Protein AF-A0AA35KXU9-F1 (afdb_monomer_lite)

InterPro domains:
  IPR029515 Liprin [PTHR12587] (57-383)
  IPR057892 Liprin-alpha, CC2 domain [PF25526] (224-384)

Foldseek 3Di:
DDPVVVVVPPPDDDDDDDPDPDDDDDDPDDDPPPPPPDDDDDPDPPPCPPDPVNVVVVVVVVVVVVVVVVVVVVVVVVVVVVVVVVVVVVVVVVVVVVVVVCVVCVVVVVVVVVPPDDDDDPPPPVVVVVVVVVVVVVVVVVVVVVVVVVVVVVVVVVVVVVVVVVVVVVVVVVVVVVVVVVVVVVVVVPDDDDDDDDDDDDDDDDDDDDDDDDDDDPDVVVVVVVVVVVVVVVVVVVVVVVVVVVVVVVVVVVVVVVVVVVVVVVVVVVVVVVVVVVVVVVVVVVVVVVVVVVVVVVVVVVVVVVVVVVVVVVVVVVVVVVVVVVVVVVVVVVVVVVVVVVVVVVVVVVVVVVVVVVCVVCVVVVVVVVVVVVVVVVVVVVVD

Organism: NCBI:txid74358

Structure (mmCIF, N/CA/C/O backbone):
data_AF-A0AA35KXU9-F1
#
_entry.id   AF-A0AA35KXU9-F1
#
loop_
_atom_site.group_PDB
_atom_site.id
_atom_site.type_symbol
_atom_site.label_atom_id
_atom_site.label_alt_id
_atom_site.label_comp_id
_atom_site.label_asym_id
_atom_site.label_entity_id
_atom_site.label_seq_id
_atom_site.pdbx_PDB_ins_code
_atom_site.Cartn_x
_atom_site.Cartn_y
_atom_site.Cartn_z
_atom_site.occupancy
_atom_site.B_iso_or_equiv
_atom_site.auth_seq_id
_atom_site.auth_comp_id
_atom_site.auth_asym_id
_atom_site.auth_atom_id
_atom_site.pdbx_PDB_model_num
ATOM 1 N N . MET A 1 1 ? -50.920 -2.550 -3.593 1.00 40.84 1 MET A N 1
ATOM 2 C CA . MET A 1 1 ? -50.772 -3.220 -2.284 1.00 40.84 1 MET A CA 1
ATOM 3 C C . MET A 1 1 ? -50.637 -2.129 -1.247 1.00 40.84 1 MET A C 1
ATOM 5 O O . MET A 1 1 ? -49.859 -1.208 -1.441 1.00 40.84 1 MET A O 1
ATOM 9 N N . ASP A 1 2 ? -51.544 -2.153 -0.287 1.00 36.78 2 ASP A N 1
ATOM 10 C CA . ASP A 1 2 ? -52.165 -0.976 0.310 1.00 36.78 2 ASP A CA 1
ATOM 11 C C . ASP A 1 2 ? -51.407 -0.487 1.559 1.00 36.78 2 ASP A C 1
ATOM 13 O O . ASP A 1 2 ? -51.313 -1.209 2.555 1.00 36.78 2 ASP A O 1
ATOM 17 N N . LEU A 1 3 ? -50.865 0.738 1.513 1.00 34.12 3 LEU A N 1
ATOM 18 C CA . LEU A 1 3 ? -50.192 1.398 2.646 1.00 34.12 3 LEU A CA 1
ATOM 19 C C . LEU A 1 3 ? -51.158 1.688 3.812 1.00 34.12 3 LEU A C 1
ATOM 21 O O . LEU A 1 3 ? -50.711 1.890 4.942 1.00 34.12 3 LEU A O 1
ATOM 25 N N . ALA A 1 4 ? -52.474 1.636 3.574 1.00 36.25 4 ALA A N 1
ATOM 26 C CA . ALA A 1 4 ? -53.488 1.754 4.620 1.00 36.25 4 ALA A CA 1
ATOM 27 C C . ALA A 1 4 ? -53.487 0.558 5.597 1.00 36.25 4 ALA A C 1
ATOM 29 O O . ALA A 1 4 ? -53.865 0.706 6.759 1.00 36.25 4 ALA A O 1
ATOM 30 N N . GLY A 1 5 ? -52.993 -0.614 5.175 1.00 32.56 5 GLY A N 1
ATOM 31 C CA . GLY A 1 5 ? -52.972 -1.827 6.002 1.00 32.56 5 GLY A CA 1
ATOM 32 C C . GLY A 1 5 ? -51.930 -1.825 7.128 1.00 32.56 5 GLY A C 1
ATOM 33 O O . GLY A 1 5 ? -52.104 -2.528 8.123 1.00 32.56 5 GLY A O 1
ATOM 34 N N . TRP A 1 6 ? -50.866 -1.021 7.015 1.00 34.12 6 TRP A N 1
ATOM 35 C CA . TRP A 1 6 ? -49.810 -0.953 8.037 1.00 34.12 6 TRP A CA 1
ATOM 36 C C . TRP A 1 6 ? -50.145 0.000 9.192 1.00 34.12 6 TRP A C 1
ATOM 38 O O . TRP A 1 6 ? -49.760 -0.259 10.330 1.00 34.12 6 TRP A O 1
ATOM 48 N N . LEU A 1 7 ? -50.929 1.054 8.941 1.00 34.12 7 LEU A N 1
ATOM 49 C CA . LEU A 1 7 ? -51.313 2.030 9.971 1.00 34.12 7 LEU A CA 1
ATOM 50 C C . LEU A 1 7 ? -52.424 1.527 10.906 1.00 34.12 7 LEU A C 1
ATOM 52 O O . LEU A 1 7 ? -52.549 2.009 12.031 1.00 34.12 7 LEU A O 1
ATOM 56 N N . GLN A 1 8 ? -53.196 0.517 10.496 1.00 34.56 8 GLN A N 1
ATOM 57 C CA . GLN A 1 8 ? -54.276 -0.039 11.318 1.00 34.56 8 GLN A CA 1
ATOM 58 C C . GLN A 1 8 ? -53.775 -0.970 12.441 1.00 34.56 8 GLN A C 1
ATOM 60 O O . GLN A 1 8 ? -54.538 -1.313 13.343 1.00 34.56 8 GLN A O 1
ATOM 65 N N . ARG A 1 9 ? -52.503 -1.397 12.406 1.00 32.59 9 ARG A N 1
ATOM 66 C CA . ARG A 1 9 ? -51.970 -2.442 13.300 1.00 32.59 9 ARG A CA 1
ATOM 67 C C . ARG A 1 9 ? -51.347 -1.921 14.601 1.00 32.59 9 ARG A C 1
ATOM 69 O O . ARG A 1 9 ? -50.966 -2.721 15.447 1.00 32.59 9 ARG A O 1
ATOM 76 N N . ILE A 1 10 ? -51.327 -0.602 14.811 1.00 35.50 10 ILE A N 1
ATOM 77 C CA . ILE A 1 10 ? -50.904 0.041 16.069 1.00 35.50 10 ILE A CA 1
ATOM 78 C C . ILE A 1 10 ? -52.152 0.471 16.853 1.00 35.50 10 ILE A C 1
ATOM 80 O O . ILE A 1 10 ? -52.410 1.648 17.094 1.00 35.50 10 ILE A O 1
ATOM 84 N N . LYS A 1 11 ? -53.003 -0.495 17.199 1.00 36.44 11 LYS A N 1
ATOM 85 C CA . LYS A 1 11 ? -54.159 -0.268 18.080 1.00 36.44 11 LYS A CA 1
ATOM 86 C C . LYS A 1 11 ? -54.442 -1.487 18.949 1.00 36.44 11 LYS A C 1
ATOM 88 O O . LYS A 1 11 ? -55.568 -1.950 19.050 1.00 36.44 11 LYS A O 1
ATOM 93 N N . ILE A 1 12 ? -53.401 -2.014 19.584 1.00 37.16 12 ILE A N 1
ATOM 94 C CA . ILE A 1 12 ? -53.558 -2.924 20.718 1.00 37.16 12 ILE A CA 1
ATOM 95 C C . ILE A 1 12 ? -52.552 -2.488 21.779 1.00 37.16 12 ILE A C 1
ATOM 97 O O . ILE A 1 12 ? -51.419 -2.954 21.806 1.00 37.16 12 ILE A O 1
ATOM 101 N N . TRP A 1 13 ? -52.964 -1.558 22.639 1.00 32.97 13 TRP A N 1
ATOM 102 C CA . TRP A 1 13 ? -52.345 -1.428 23.951 1.00 32.97 13 TRP A CA 1
ATOM 103 C C . TRP A 1 13 ? -53.414 -1.131 25.000 1.00 32.97 13 TRP A C 1
ATOM 105 O O . TRP A 1 13 ? -54.254 -0.247 24.839 1.00 32.97 13 TRP A O 1
ATOM 115 N N . ASN A 1 14 ? -53.404 -1.987 26.015 1.00 32.25 14 ASN A N 1
ATOM 116 C CA . ASN A 1 14 ? -54.312 -2.072 27.148 1.00 32.25 14 ASN A CA 1
ATOM 117 C C . ASN A 1 14 ? -54.160 -0.809 28.029 1.00 32.25 14 ASN A C 1
ATOM 119 O O . ASN A 1 14 ? -53.023 -0.387 28.251 1.00 32.25 14 ASN A O 1
ATOM 123 N N . PRO A 1 15 ? -55.236 -0.174 28.536 1.00 43.38 15 PRO A N 1
ATOM 124 C CA . PRO A 1 15 ? -55.123 1.066 29.289 1.00 43.38 15 PRO A CA 1
ATOM 125 C C . PRO A 1 15 ? -54.759 0.758 30.746 1.00 43.38 15 PRO A C 1
ATOM 127 O O . PRO A 1 15 ? -55.623 0.606 31.603 1.00 43.38 15 PRO A O 1
ATOM 130 N N . GLY A 1 16 ? -53.461 0.680 31.023 1.00 40.00 16 GLY A N 1
ATOM 131 C CA . GLY A 1 16 ? -52.906 0.693 32.372 1.00 40.00 16 GLY A CA 1
ATOM 132 C C . GLY A 1 16 ? -51.776 1.716 32.449 1.00 40.00 16 GLY A C 1
ATOM 133 O O . GLY A 1 16 ? -50.741 1.532 31.825 1.00 40.00 16 GLY A O 1
ATOM 134 N N . CYS A 1 17 ? -51.992 2.789 33.211 1.00 41.19 17 CYS A N 1
ATOM 135 C CA . CYS A 1 17 ? -51.012 3.780 33.693 1.00 41.19 17 CYS A CA 1
ATOM 136 C C . CYS A 1 17 ? -50.684 5.073 32.923 1.00 41.19 17 CYS A C 1
ATOM 138 O O . CYS A 1 17 ? -50.105 5.943 33.564 1.00 41.19 17 CYS A O 1
ATOM 140 N N . CYS A 1 18 ? -51.082 5.337 31.674 1.00 37.91 18 CYS A N 1
ATOM 141 C CA . CYS A 1 18 ? -50.884 6.686 31.096 1.00 37.91 18 CYS A CA 1
ATOM 142 C C . CYS A 1 18 ? -51.971 7.062 30.081 1.00 37.91 18 CYS A C 1
ATOM 144 O O . CYS A 1 18 ? -51.997 6.558 28.961 1.00 37.91 18 CYS A O 1
ATOM 146 N N . SER A 1 19 ? -52.848 8.006 30.440 1.00 40.94 19 SER A N 1
ATOM 147 C CA . SER A 1 19 ? -53.757 8.661 29.489 1.00 40.94 19 SER A CA 1
ATOM 148 C C . SER A 1 19 ? -52.971 9.641 28.605 1.00 40.94 19 SER A C 1
ATOM 150 O O . SER A 1 19 ? -52.998 10.852 28.819 1.00 40.94 19 SER A O 1
ATOM 152 N N . ALA A 1 20 ? -52.263 9.132 27.598 1.00 41.56 20 ALA A N 1
ATOM 153 C CA . ALA A 1 20 ? -51.634 9.951 26.567 1.00 41.56 20 ALA A CA 1
ATOM 154 C C . ALA A 1 20 ? -52.576 10.081 25.360 1.00 41.56 20 ALA A C 1
ATOM 156 O O . ALA A 1 20 ? -52.601 9.237 24.464 1.00 41.56 20 ALA A O 1
ATOM 157 N N . ARG A 1 21 ? -53.366 11.159 25.310 1.00 36.44 21 ARG A N 1
ATOM 158 C CA . ARG A 1 21 ? -54.135 11.517 24.109 1.00 36.44 21 ARG A CA 1
ATOM 159 C C . ARG A 1 21 ? -53.198 12.195 23.102 1.00 36.44 21 ARG A C 1
ATOM 161 O O . ARG A 1 21 ? -53.163 13.416 22.999 1.00 36.44 21 ARG A O 1
ATOM 168 N N . SER A 1 22 ? -52.415 11.412 22.364 1.00 38.50 22 SER A N 1
ATOM 169 C CA . SER A 1 22 ? -51.602 11.930 21.255 1.00 38.50 22 SER A CA 1
ATOM 170 C C . SER A 1 22 ? -52.472 12.147 20.018 1.00 38.50 22 SER A C 1
ATOM 172 O O . SER A 1 22 ? -52.750 11.215 19.269 1.00 38.50 22 SER A O 1
ATOM 174 N N . VAL A 1 23 ? -52.895 13.390 19.775 1.00 33.62 23 VAL A N 1
ATOM 175 C CA . VAL A 1 23 ? -53.399 13.796 18.454 1.00 33.62 23 VAL A CA 1
ATOM 176 C C . VAL A 1 23 ? -52.184 13.977 17.537 1.00 33.62 23 VAL A C 1
ATOM 178 O O . VAL A 1 23 ? -51.398 14.913 17.714 1.00 33.62 23 VAL A O 1
ATOM 181 N N . MET A 1 24 ? -51.974 13.043 16.608 1.00 36.22 24 MET A N 1
ATOM 182 C CA . MET A 1 24 ? -51.024 13.192 15.502 1.00 36.22 24 MET A CA 1
ATOM 183 C C . MET A 1 24 ? -51.751 13.853 14.329 1.00 36.22 24 MET A C 1
ATOM 185 O O . MET A 1 24 ? -52.597 13.225 13.698 1.00 36.22 24 MET A O 1
ATOM 189 N N . THR A 1 25 ? -51.427 15.111 14.038 1.00 31.81 25 THR A N 1
ATOM 190 C CA . THR A 1 25 ? -51.829 15.767 12.789 1.00 31.81 25 THR A CA 1
ATOM 191 C C . THR A 1 25 ? -50.609 15.765 11.878 1.00 31.81 25 THR A C 1
ATOM 193 O O . THR A 1 25 ? -49.628 16.447 12.165 1.00 31.81 25 THR A O 1
ATOM 196 N N . VAL A 1 26 ? -50.641 14.957 10.819 1.00 36.78 26 VAL A N 1
ATOM 197 C CA . VAL A 1 26 ? -49.586 14.919 9.799 1.00 36.78 26 VAL A CA 1
ATOM 198 C C . VAL A 1 26 ? -49.899 16.005 8.774 1.00 36.78 26 VAL A C 1
ATOM 200 O O . VAL A 1 26 ? -50.818 15.854 7.974 1.00 36.78 26 VAL A O 1
ATOM 203 N N . ALA A 1 27 ? -49.165 17.116 8.820 1.00 28.88 27 ALA A N 1
ATOM 204 C CA . ALA A 1 27 ? -49.138 18.080 7.725 1.00 28.88 27 ALA A CA 1
ATOM 205 C C . ALA A 1 27 ? -48.031 17.663 6.749 1.00 28.88 27 ALA A C 1
ATOM 207 O O . ALA A 1 27 ? -46.875 17.502 7.138 1.00 28.88 27 ALA A O 1
ATOM 208 N N . ALA A 1 28 ? -48.407 17.435 5.493 1.00 40.16 28 ALA A N 1
ATOM 209 C CA . ALA A 1 28 ? -47.488 17.095 4.419 1.00 40.16 28 ALA A CA 1
ATOM 210 C C . ALA A 1 28 ? -46.505 18.250 4.170 1.00 40.16 28 ALA A C 1
ATOM 212 O O . ALA A 1 28 ? -46.940 19.380 3.959 1.00 40.16 28 ALA A O 1
ATOM 213 N N . GLY A 1 29 ? -45.198 17.967 4.144 1.00 36.03 29 GLY A N 1
ATOM 214 C CA . GLY A 1 29 ? -44.261 18.829 3.417 1.00 36.03 29 GLY A CA 1
ATOM 215 C C . GLY A 1 29 ? -42.841 18.967 3.951 1.00 36.03 29 GLY A C 1
ATOM 216 O O . GLY A 1 29 ? -41.946 19.158 3.137 1.00 36.03 29 GLY A O 1
ATOM 217 N N . THR A 1 30 ? -42.569 18.854 5.251 1.00 34.22 30 THR A N 1
ATOM 218 C CA . THR A 1 30 ? -41.226 19.203 5.750 1.00 34.22 30 THR A CA 1
ATOM 219 C C . THR A 1 30 ? -40.754 18.329 6.904 1.00 34.22 30 THR A C 1
ATOM 221 O O . THR A 1 30 ? -41.374 18.266 7.958 1.00 34.22 30 THR A O 1
ATOM 224 N N . SER A 1 31 ? -39.610 17.687 6.650 1.00 37.84 31 SER A N 1
ATOM 225 C CA . SER A 1 31 ? -38.646 17.086 7.574 1.00 37.84 31 SER A CA 1
ATOM 226 C C . SER A 1 31 ? -39.206 16.270 8.744 1.00 37.84 31 SER A C 1
ATOM 228 O O . SER A 1 31 ? -39.556 16.788 9.805 1.00 37.84 31 SER A O 1
ATOM 230 N N . ILE A 1 32 ? -39.170 14.948 8.562 1.00 41.16 32 ILE A N 1
ATOM 231 C CA . ILE A 1 32 ? -39.394 13.928 9.598 1.00 41.16 32 ILE A CA 1
ATOM 232 C C . ILE A 1 32 ? -38.435 14.113 10.798 1.00 41.16 32 ILE A C 1
ATOM 234 O O . ILE A 1 32 ? -38.751 13.660 11.895 1.00 41.16 32 ILE A O 1
ATOM 238 N N . GLU A 1 33 ? -37.323 14.841 10.641 1.00 39.03 33 GLU A N 1
ATOM 239 C CA . GLU A 1 33 ? -36.341 15.072 11.710 1.00 39.03 33 GLU A CA 1
ATOM 240 C C . GLU A 1 33 ? -36.688 16.240 12.655 1.00 39.03 33 GLU A C 1
ATOM 242 O O . GLU A 1 33 ? -36.252 16.229 13.802 1.00 39.03 33 GLU A O 1
ATOM 247 N N . ASN A 1 34 ? -37.526 17.209 12.258 1.00 39.31 34 ASN A N 1
ATOM 248 C CA . ASN A 1 34 ? -37.696 18.449 13.041 1.00 39.31 34 ASN A CA 1
ATOM 249 C C . ASN A 1 34 ? -38.960 18.534 13.912 1.00 39.31 34 ASN A C 1
ATOM 251 O O . ASN A 1 34 ? -39.171 19.553 14.566 1.00 39.31 34 ASN A O 1
ATOM 255 N N . ASN A 1 35 ? -39.813 17.505 13.966 1.00 41.03 35 ASN A N 1
ATOM 256 C CA . ASN A 1 35 ? -41.124 17.618 14.630 1.00 41.03 35 ASN A CA 1
ATOM 257 C C . ASN A 1 35 ? -41.337 16.681 15.833 1.00 41.03 35 ASN A C 1
ATOM 259 O O . ASN A 1 35 ? -42.462 16.280 16.132 1.00 41.03 35 ASN A O 1
ATOM 263 N N . ILE A 1 36 ? -40.265 16.339 16.554 1.00 44.00 36 ILE A N 1
ATOM 264 C CA . ILE A 1 36 ? -40.346 15.550 17.796 1.00 44.00 36 ILE A CA 1
ATOM 265 C C . ILE A 1 36 ? -39.847 16.380 18.986 1.00 44.00 36 ILE A C 1
ATOM 267 O O . ILE A 1 36 ? -38.984 15.975 19.755 1.00 44.00 36 ILE A O 1
ATOM 271 N N . GLN A 1 37 ? -40.424 17.563 19.173 1.00 39.28 37 GLN A N 1
ATOM 272 C CA . GLN A 1 37 ? -40.350 18.289 20.443 1.00 39.28 37 GLN A CA 1
ATOM 273 C C . GLN A 1 37 ? -41.770 18.488 20.977 1.00 39.28 37 GLN A C 1
ATOM 275 O O . GLN A 1 37 ? -42.366 19.553 20.872 1.00 39.28 37 GLN A O 1
ATOM 280 N N . ARG A 1 38 ? -42.346 17.419 21.542 1.00 45.06 38 ARG A N 1
ATOM 281 C CA . ARG A 1 38 ? -43.510 17.525 22.433 1.00 45.06 38 ARG A CA 1
ATOM 282 C C . ARG A 1 38 ? -43.071 17.233 23.860 1.00 45.06 38 ARG A C 1
ATOM 284 O O . ARG A 1 38 ? -42.756 16.091 24.202 1.00 45.06 38 ARG A O 1
ATOM 291 N N . THR A 1 39 ? -43.079 18.271 24.688 1.00 41.25 39 THR A N 1
ATOM 292 C CA . THR A 1 39 ? -42.904 18.189 26.137 1.00 41.25 39 THR A CA 1
ATOM 293 C C . THR A 1 39 ? -44.123 17.476 26.723 1.00 41.25 39 THR A C 1
ATOM 295 O O . THR A 1 39 ? -45.218 18.029 26.778 1.00 41.25 39 THR A O 1
ATOM 298 N N . ILE A 1 40 ? -43.956 16.209 27.099 1.00 45.12 40 ILE A N 1
ATOM 299 C CA . ILE A 1 40 ? -44.927 15.473 27.914 1.00 45.12 40 ILE A CA 1
ATOM 300 C C . ILE A 1 40 ? -44.469 15.669 29.356 1.00 45.12 40 ILE A C 1
ATOM 302 O O . ILE A 1 40 ? -43.462 15.087 29.754 1.00 45.12 40 ILE A O 1
ATOM 306 N N . SER A 1 41 ? -45.161 16.516 30.115 1.00 43.97 41 SER A N 1
ATOM 307 C CA . SER A 1 41 ? -44.908 16.653 31.551 1.00 43.97 41 SER A CA 1
ATOM 308 C C . SER A 1 41 ? -45.481 15.439 32.282 1.00 43.97 41 SER A C 1
ATOM 310 O O . SER A 1 41 ? -46.691 15.208 32.250 1.00 43.97 41 SER A O 1
ATOM 312 N N . CYS A 1 42 ? -44.614 14.653 32.925 1.00 42.66 42 CYS A N 1
ATOM 313 C CA . CYS A 1 42 ? -45.016 13.564 33.815 1.00 42.66 42 CYS A CA 1
ATOM 314 C C . CYS A 1 42 ? -45.686 14.148 35.074 1.00 42.66 42 CYS A C 1
ATOM 316 O O . CYS A 1 42 ? -45.053 14.959 35.749 1.00 42.66 42 CYS A O 1
ATOM 318 N N . PRO A 1 43 ? -46.917 13.744 35.446 1.00 46.47 43 PRO A N 1
ATOM 319 C CA . PRO A 1 43 ? -47.615 14.328 36.595 1.00 46.47 43 PRO A CA 1
ATOM 320 C C . PRO A 1 43 ? -47.083 13.914 37.976 1.00 46.47 43 PRO A C 1
ATOM 322 O O . PRO A 1 43 ? -47.729 14.226 38.970 1.00 46.47 43 PRO A O 1
ATOM 325 N N . ASN A 1 44 ? -45.965 13.190 38.085 1.00 45.50 44 ASN A N 1
ATOM 326 C CA . ASN A 1 44 ? -45.494 12.707 39.381 1.00 45.50 44 ASN A CA 1
ATOM 327 C C . ASN A 1 44 ? -43.960 12.669 39.446 1.00 45.50 44 ASN A C 1
ATOM 329 O O . ASN A 1 44 ? -43.324 11.861 38.772 1.00 45.50 44 ASN A O 1
ATOM 333 N N . MET A 1 45 ? -43.378 13.571 40.239 1.00 46.94 45 MET A N 1
ATOM 334 C CA . MET A 1 45 ? -41.927 13.799 40.347 1.00 46.94 45 MET A CA 1
ATOM 335 C C . MET A 1 45 ? -41.197 12.755 41.212 1.00 46.94 45 MET A C 1
ATOM 337 O O . MET A 1 45 ? -39.977 12.794 41.288 1.00 46.94 45 MET A O 1
ATOM 341 N N . ASN A 1 46 ? -41.913 11.809 41.829 1.00 48.69 46 ASN A N 1
ATOM 342 C CA . ASN A 1 46 ? -41.319 10.887 42.806 1.00 48.69 46 ASN A CA 1
ATOM 343 C C . ASN A 1 46 ? -40.851 9.538 42.233 1.00 48.69 46 ASN A C 1
ATOM 345 O O . ASN A 1 46 ? -40.237 8.782 42.967 1.00 48.69 46 ASN A O 1
ATOM 349 N N . ASN A 1 47 ? -41.122 9.227 40.958 1.00 48.28 47 ASN A N 1
ATOM 350 C CA . ASN A 1 47 ? -40.778 7.935 40.331 1.00 48.28 47 ASN A CA 1
ATOM 351 C C . ASN A 1 47 ? -40.353 8.095 38.856 1.00 48.28 47 ASN A C 1
ATOM 353 O O . ASN A 1 47 ? -40.768 7.334 37.979 1.00 48.28 47 ASN A O 1
ATOM 357 N N . ALA A 1 48 ? -39.551 9.119 38.549 1.00 47.72 48 ALA A N 1
ATOM 358 C CA . ALA A 1 48 ? -39.053 9.341 37.188 1.00 47.72 48 ALA A CA 1
ATOM 359 C C . ALA A 1 48 ? -38.207 8.159 36.665 1.00 47.72 48 ALA A C 1
ATOM 361 O O . ALA A 1 48 ? -38.295 7.831 35.479 1.00 47.72 48 ALA A O 1
ATOM 362 N N . ASP A 1 49 ? -37.489 7.471 37.557 1.00 49.16 49 ASP A N 1
ATOM 363 C CA . ASP A 1 49 ? -36.541 6.401 37.215 1.00 49.16 49 ASP A CA 1
ATOM 364 C C . ASP A 1 49 ? -37.206 5.057 36.862 1.00 49.16 49 ASP A C 1
ATOM 366 O O . ASP A 1 49 ? -36.582 4.198 36.247 1.00 49.16 49 ASP A O 1
ATOM 370 N N . GLN A 1 50 ? -38.494 4.870 37.177 1.00 47.16 50 GLN A N 1
ATOM 371 C CA . GLN A 1 50 ? -39.237 3.627 36.893 1.00 47.16 50 GLN A CA 1
ATOM 372 C C . GLN A 1 50 ? -40.147 3.711 35.657 1.00 47.16 50 GLN A C 1
ATOM 374 O O . GLN A 1 50 ? -40.835 2.749 35.308 1.00 47.16 50 GLN A O 1
ATOM 379 N N . CYS A 1 51 ? -40.171 4.847 34.956 1.00 50.06 51 CYS A N 1
ATOM 380 C CA . CYS A 1 51 ? -40.977 4.999 33.749 1.00 50.06 51 CYS A CA 1
ATOM 381 C C . CYS A 1 51 ? -40.227 4.450 32.521 1.00 50.06 51 CYS A C 1
ATOM 383 O O . CYS A 1 51 ? -39.328 5.106 31.989 1.00 50.06 51 CYS A O 1
ATOM 385 N N . SER A 1 52 ? -40.636 3.279 32.011 1.00 52.88 52 SER A N 1
ATOM 386 C CA . SER A 1 52 ? -40.024 2.644 30.824 1.00 52.88 52 SER A CA 1
ATOM 387 C C . SER A 1 52 ? -40.035 3.538 29.574 1.00 52.88 52 SER A C 1
ATOM 389 O O . SER A 1 52 ? -39.155 3.442 28.721 1.00 52.88 52 SER A O 1
ATOM 391 N N . TYR A 1 53 ? -40.991 4.469 29.490 1.00 46.97 53 TYR A N 1
ATOM 392 C CA . TYR A 1 53 ? -41.097 5.439 28.400 1.00 46.97 53 TYR A CA 1
ATOM 393 C C . TYR A 1 53 ? -40.082 6.594 28.518 1.00 46.97 53 TYR A C 1
ATOM 395 O O . TYR A 1 53 ? -39.718 7.195 27.508 1.00 46.97 53 TYR A O 1
ATOM 403 N N . CYS A 1 54 ? -39.616 6.919 29.731 1.00 49.72 54 CYS A N 1
ATOM 404 C CA . CYS A 1 54 ? -38.549 7.899 29.961 1.00 49.72 54 CYS A CA 1
ATOM 405 C C . CYS A 1 54 ? -37.162 7.282 29.726 1.00 49.72 54 CYS A C 1
ATOM 407 O O . CYS A 1 54 ? -36.327 7.916 29.084 1.00 49.72 54 CYS A O 1
ATOM 409 N N . SER A 1 55 ? -36.957 6.029 30.146 1.00 53.53 55 SER A N 1
ATOM 410 C CA . SER A 1 55 ? -35.731 5.260 29.879 1.00 53.53 55 SER A CA 1
ATOM 411 C C . SER A 1 55 ? -35.523 5.022 28.374 1.00 53.53 55 SER A C 1
ATOM 413 O O . SER A 1 55 ? -34.473 5.367 27.832 1.00 53.53 55 SER A O 1
ATOM 415 N N . GLY A 1 56 ? -36.572 4.615 27.646 1.00 55.34 56 GLY A N 1
ATOM 416 C CA . GLY A 1 56 ? -36.505 4.459 26.188 1.00 55.34 56 GLY A CA 1
ATOM 417 C C . GLY A 1 56 ? -36.219 5.763 25.427 1.00 55.34 56 GLY A C 1
ATOM 418 O O . GLY A 1 56 ? -35.609 5.727 24.363 1.00 55.34 56 GLY A O 1
ATOM 419 N N . LYS A 1 57 ? -36.594 6.935 25.967 1.00 55.47 57 LYS A N 1
ATOM 420 C CA . LYS A 1 57 ? -36.221 8.239 25.381 1.00 55.47 57 LYS A CA 1
ATOM 421 C C . LYS A 1 57 ? -34.737 8.563 25.560 1.00 55.47 57 LYS A C 1
ATOM 423 O O . LYS A 1 57 ? -34.158 9.181 24.668 1.00 55.47 57 LYS A O 1
ATOM 428 N N . GLN A 1 58 ? -34.131 8.178 26.683 1.00 56.22 58 GLN A N 1
ATOM 429 C CA . GLN A 1 58 ? -32.698 8.368 26.921 1.00 56.22 58 GLN A CA 1
ATOM 430 C C . GLN A 1 58 ? -31.850 7.466 26.019 1.00 56.22 58 GLN A C 1
ATOM 432 O O . GLN A 1 58 ? -30.896 7.956 25.419 1.00 56.22 58 GLN A O 1
ATOM 437 N N . GLU A 1 59 ? -32.240 6.203 25.839 1.00 64.81 59 GLU A N 1
ATOM 438 C CA . GLU A 1 59 ? -31.555 5.281 24.920 1.00 64.81 59 GLU A CA 1
ATOM 439 C C . GLU A 1 59 ? -31.669 5.736 23.459 1.00 64.81 59 GLU A C 1
ATOM 441 O O . GLU A 1 59 ? -30.677 5.767 22.735 1.00 64.81 59 GLU A O 1
ATOM 446 N N . PHE A 1 60 ? -32.850 6.193 23.028 1.00 62.69 60 PHE A N 1
ATOM 447 C CA . PHE A 1 60 ? -33.021 6.733 21.675 1.00 62.69 60 PHE A CA 1
ATOM 448 C C . PHE A 1 60 ? -32.182 7.998 21.443 1.00 62.69 60 PHE A C 1
ATOM 450 O O . PHE A 1 60 ? -31.619 8.188 20.364 1.00 62.69 60 PHE A O 1
ATOM 457 N N . ALA A 1 61 ? -32.075 8.865 22.454 1.00 69.94 61 ALA A N 1
ATOM 458 C CA . ALA A 1 61 ? -31.242 10.061 22.391 1.00 69.94 61 ALA A CA 1
ATOM 459 C C . ALA A 1 61 ? -29.741 9.724 22.345 1.00 69.94 61 ALA A C 1
ATOM 461 O O . ALA A 1 61 ? -29.002 10.389 21.620 1.00 69.94 61 ALA A O 1
ATOM 462 N N . ALA A 1 62 ? -29.296 8.694 23.071 1.00 71.94 62 ALA A N 1
ATOM 463 C CA . ALA A 1 62 ? -27.919 8.202 23.024 1.00 71.94 62 ALA A CA 1
ATOM 464 C C . ALA A 1 62 ? -27.580 7.622 21.642 1.00 71.94 62 ALA A C 1
ATOM 466 O O . ALA A 1 62 ? -26.629 8.075 21.010 1.00 71.94 62 ALA A O 1
ATOM 467 N N . LEU A 1 63 ? -28.430 6.741 21.109 1.00 72.62 63 LEU A N 1
ATOM 468 C CA . LEU A 1 63 ? -28.256 6.159 19.773 1.00 72.62 63 LEU A CA 1
ATOM 469 C C . LEU A 1 63 ? -28.273 7.218 18.661 1.00 72.62 63 LEU A C 1
ATOM 471 O O . LEU A 1 63 ? -27.536 7.117 17.685 1.00 72.62 63 LEU A O 1
ATOM 475 N N . THR A 1 64 ? -29.081 8.271 18.813 1.00 77.38 64 THR A N 1
ATOM 476 C CA . THR A 1 64 ? -29.097 9.399 17.866 1.00 77.38 64 THR A CA 1
ATOM 477 C C . THR A 1 64 ? -27.790 10.197 17.921 1.00 77.38 64 THR A C 1
ATOM 479 O O . THR A 1 64 ? -27.282 10.614 16.882 1.00 77.38 64 THR A O 1
ATOM 482 N N . LYS A 1 65 ? -27.212 10.392 19.115 1.00 85.31 65 LYS A N 1
ATOM 483 C CA . LYS A 1 65 ? -25.898 11.038 19.270 1.00 85.31 65 LYS A CA 1
ATOM 484 C C . LYS A 1 65 ? -24.777 10.192 18.674 1.00 85.31 65 LYS A C 1
ATOM 486 O O . LYS A 1 65 ? -23.944 10.740 17.963 1.00 85.31 65 LYS A O 1
ATOM 491 N N . GLU A 1 66 ? -24.784 8.884 18.910 1.00 82.44 66 GLU A N 1
ATOM 492 C CA . GLU A 1 66 ? -23.806 7.957 18.328 1.00 82.44 66 GLU A CA 1
ATOM 493 C C . GLU A 1 66 ? -23.903 7.921 16.799 1.00 82.44 66 GLU A C 1
ATOM 495 O O . GLU A 1 66 ? -22.889 8.024 16.115 1.00 82.44 66 GLU A O 1
ATOM 500 N N . LEU A 1 67 ? -25.121 7.877 16.247 1.00 78.12 67 LEU A N 1
ATOM 501 C CA . LEU A 1 67 ? -25.340 7.939 14.801 1.00 78.12 67 LEU A CA 1
ATOM 502 C C . LEU A 1 67 ? -24.794 9.238 14.191 1.00 78.12 67 LEU A C 1
ATOM 504 O O . LEU A 1 67 ? -24.191 9.207 13.119 1.00 78.12 67 LEU A O 1
ATOM 508 N N . ASN A 1 68 ? -24.999 10.372 14.862 1.00 84.06 68 ASN A N 1
ATOM 509 C CA . ASN A 1 68 ? -24.481 11.658 14.403 1.00 84.06 68 ASN A CA 1
ATOM 510 C C . ASN A 1 68 ? -22.952 11.728 14.510 1.00 84.06 68 ASN A C 1
ATOM 512 O O . ASN A 1 68 ? -22.315 12.163 13.557 1.00 84.06 68 ASN A O 1
ATOM 516 N N . ALA A 1 69 ? -22.358 11.206 15.585 1.00 85.12 69 ALA A N 1
ATOM 517 C CA . ALA A 1 69 ? -20.905 11.117 15.725 1.00 85.12 69 ALA A CA 1
ATOM 518 C C . ALA A 1 69 ? -20.275 10.222 14.641 1.00 85.12 69 ALA A C 1
ATOM 520 O O . ALA A 1 69 ? -19.265 10.584 14.043 1.00 85.12 69 ALA A O 1
ATOM 521 N N . CYS A 1 70 ? -20.896 9.082 14.315 1.00 79.94 70 CYS A N 1
ATOM 522 C CA . CYS A 1 70 ? -20.446 8.235 13.209 1.00 79.94 70 CYS A CA 1
ATOM 523 C C . CYS A 1 70 ? -20.583 8.929 11.844 1.00 79.94 70 CYS A C 1
ATOM 525 O O . CYS A 1 70 ? -19.735 8.732 10.976 1.00 79.94 70 CYS A O 1
ATOM 527 N N . ARG A 1 71 ? -21.629 9.741 11.636 1.00 86.12 71 ARG A N 1
ATOM 528 C CA . ARG A 1 71 ? -21.787 10.544 10.410 1.00 86.12 71 ARG A CA 1
ATOM 529 C C . ARG A 1 71 ? -20.709 11.618 10.288 1.00 86.12 71 ARG A C 1
ATOM 531 O O . ARG A 1 71 ? -20.177 11.795 9.200 1.00 86.12 71 ARG A O 1
ATOM 538 N N . GLU A 1 72 ? -20.372 12.300 11.379 1.00 88.81 72 GLU A N 1
ATOM 539 C CA . GLU A 1 72 ? -19.290 13.293 11.402 1.00 88.81 72 GLU A CA 1
ATOM 540 C C . GLU A 1 72 ? -17.932 12.646 11.106 1.00 88.81 72 GLU A C 1
ATOM 542 O O . GLU A 1 72 ? -17.217 13.112 10.223 1.00 88.81 72 GLU A O 1
ATOM 547 N N . GLN A 1 73 ? -17.625 11.506 11.731 1.00 85.00 73 GLN A N 1
ATOM 548 C CA . GLN A 1 73 ? -16.400 10.751 11.439 1.00 85.00 73 GLN A CA 1
ATOM 549 C C . GLN A 1 73 ? -16.325 10.285 9.979 1.00 85.00 73 GLN A C 1
ATOM 551 O O . GLN A 1 73 ? -15.249 10.279 9.384 1.00 85.00 73 GLN A O 1
ATOM 556 N N . LEU A 1 74 ? -17.455 9.890 9.384 1.00 85.19 74 LEU A N 1
ATOM 557 C CA . LEU A 1 74 ? -17.505 9.524 7.970 1.00 85.19 74 LEU A CA 1
ATOM 558 C C . LEU A 1 74 ? -17.181 10.730 7.077 1.00 85.19 74 LEU A C 1
ATOM 560 O O . LEU A 1 74 ? -16.384 10.591 6.155 1.00 85.19 74 LEU A O 1
ATOM 564 N N . LEU A 1 75 ? -17.753 11.901 7.373 1.00 91.19 75 LEU A N 1
ATOM 565 C CA . LEU A 1 75 ? -17.497 13.133 6.623 1.00 91.19 75 LEU A CA 1
ATOM 566 C C . LEU A 1 75 ? -16.028 13.564 6.716 1.00 91.19 75 LEU A C 1
ATOM 568 O O . LEU A 1 75 ? -15.432 13.888 5.692 1.00 91.19 75 LEU A O 1
ATOM 572 N N . GLU A 1 76 ? -15.417 13.490 7.901 1.00 87.50 76 GLU A N 1
ATOM 573 C CA . GLU A 1 76 ? -13.981 13.755 8.069 1.00 87.50 76 GLU A CA 1
ATOM 574 C C . GLU A 1 76 ? -13.126 12.799 7.223 1.00 87.50 76 GLU A C 1
ATOM 576 O O . GLU A 1 76 ? -12.170 13.215 6.567 1.00 87.50 76 GLU A O 1
ATOM 581 N N . LYS A 1 77 ? -13.490 11.510 7.179 1.00 89.06 77 LYS A N 1
ATOM 582 C CA . LYS A 1 77 ? -12.792 10.514 6.351 1.00 89.06 77 LYS A CA 1
ATOM 583 C C . LYS A 1 77 ? -12.995 10.755 4.855 1.00 89.06 77 LYS A C 1
ATOM 585 O O . LYS A 1 77 ? -12.074 10.531 4.071 1.00 89.06 77 LYS A O 1
ATOM 590 N N . GLU A 1 78 ? -14.172 11.211 4.440 1.00 92.25 78 GLU A N 1
ATOM 591 C CA . GLU A 1 78 ? -14.445 11.592 3.051 1.00 92.25 78 GLU A CA 1
ATOM 592 C C . GLU A 1 78 ? -13.635 12.827 2.626 1.00 92.25 78 GLU A C 1
ATOM 594 O O . GLU A 1 78 ? -13.109 12.853 1.506 1.00 92.25 78 GLU A O 1
ATOM 599 N N . GLU A 1 79 ? -13.473 13.808 3.518 1.00 92.88 79 GLU A N 1
ATOM 600 C CA . GLU A 1 79 ? -12.636 14.992 3.302 1.00 92.88 79 GLU A CA 1
ATOM 601 C C . GLU A 1 79 ? -11.148 14.617 3.200 1.00 92.88 79 GLU A C 1
ATOM 603 O O . GLU A 1 79 ? -10.505 14.961 2.206 1.00 92.88 79 GLU A O 1
ATOM 608 N N . GLU A 1 80 ? -10.633 13.789 4.117 1.00 92.69 80 GLU A N 1
ATOM 609 C CA . GLU A 1 80 ? -9.261 13.251 4.078 1.00 92.69 80 GLU A CA 1
ATOM 610 C C . GLU A 1 80 ? -8.977 12.511 2.756 1.00 92.69 80 GLU A C 1
ATOM 612 O O . GLU A 1 80 ? -7.955 12.722 2.096 1.00 92.69 80 GLU A O 1
ATOM 617 N N . ILE A 1 81 ? -9.914 11.673 2.298 1.00 87.50 81 ILE A N 1
ATOM 618 C CA . ILE A 1 81 ? -9.796 10.975 1.010 1.00 87.50 81 ILE A CA 1
ATOM 619 C C . ILE A 1 81 ? -9.774 11.966 -0.163 1.00 87.50 81 ILE A C 1
ATOM 621 O O . ILE A 1 81 ? -9.077 11.729 -1.157 1.00 87.50 81 ILE A O 1
ATOM 625 N N . SER A 1 82 ? -10.556 13.043 -0.094 1.00 91.50 82 SER A N 1
ATOM 626 C CA . SER A 1 82 ? -10.587 14.084 -1.124 1.00 91.50 82 SER A CA 1
ATOM 627 C C . SER A 1 82 ? -9.249 14.822 -1.212 1.00 91.50 82 SER A C 1
ATOM 629 O O . SER A 1 82 ? -8.700 14.973 -2.309 1.00 91.50 82 SER A O 1
ATOM 631 N N . GLU A 1 83 ? -8.670 15.188 -0.066 1.00 90.69 83 GLU A N 1
ATOM 632 C CA . GLU A 1 83 ? -7.352 15.822 0.020 1.00 90.69 83 GLU A CA 1
ATOM 633 C C . GLU A 1 83 ? -6.256 14.913 -0.545 1.00 90.69 83 GLU A C 1
ATOM 635 O O . GLU A 1 83 ? -5.530 15.315 -1.457 1.00 90.69 83 GLU A O 1
ATOM 640 N N . LEU A 1 84 ? -6.202 13.646 -0.120 1.00 88.94 84 LEU A N 1
ATOM 641 C CA . LEU A 1 84 ? -5.220 12.676 -0.620 1.00 88.94 84 LEU A CA 1
ATOM 642 C C . LEU A 1 84 ? -5.350 12.435 -2.133 1.00 88.94 84 LEU A C 1
ATOM 644 O O . LEU A 1 84 ? -4.353 12.260 -2.844 1.00 88.94 84 LEU A O 1
ATOM 648 N N . LYS A 1 85 ? -6.576 12.447 -2.673 1.00 91.94 85 LYS A N 1
ATOM 649 C CA . LYS A 1 85 ? -6.804 12.361 -4.125 1.00 91.94 85 LYS A CA 1
ATOM 650 C C . LYS A 1 85 ? -6.266 13.589 -4.857 1.00 91.94 85 LYS A C 1
ATOM 652 O O . LYS A 1 85 ? -5.693 13.421 -5.940 1.00 91.94 85 LYS A O 1
ATOM 657 N N . ALA A 1 86 ? -6.446 14.785 -4.298 1.00 89.81 86 ALA A N 1
ATOM 658 C CA . ALA A 1 86 ? -5.923 16.026 -4.857 1.00 89.81 86 ALA A CA 1
ATOM 659 C C . ALA A 1 86 ? -4.386 16.065 -4.805 1.00 89.81 86 ALA A C 1
ATOM 661 O O . ALA A 1 86 ? -3.752 16.372 -5.816 1.00 89.81 86 ALA A O 1
ATOM 662 N N . GLU A 1 87 ? -3.780 15.661 -3.687 1.00 89.25 87 GLU A N 1
ATOM 663 C CA . GLU A 1 87 ? -2.323 15.560 -3.534 1.00 89.25 87 GLU A CA 1
ATOM 664 C C . GLU A 1 87 ? -1.711 14.592 -4.547 1.00 89.25 87 GLU A C 1
ATOM 666 O O . GLU A 1 87 ? -0.820 14.973 -5.309 1.00 89.25 87 GLU A O 1
ATOM 671 N N . ARG A 1 88 ? -2.253 13.372 -4.652 1.00 92.38 88 ARG A N 1
ATOM 672 C CA . ARG A 1 88 ? -1.815 12.389 -5.654 1.00 92.38 88 ARG A CA 1
ATOM 673 C C . ARG A 1 88 ? -1.915 12.948 -7.075 1.00 92.38 88 ARG A C 1
ATOM 675 O O . ARG A 1 88 ? -1.039 12.692 -7.900 1.00 92.38 88 ARG A O 1
ATOM 682 N N . ASN A 1 89 ? -2.981 13.689 -7.385 1.00 92.19 89 ASN A N 1
ATOM 683 C CA . ASN A 1 89 ? -3.143 14.303 -8.702 1.00 92.19 89 ASN A CA 1
ATOM 684 C C . ASN A 1 89 ? -2.080 15.381 -8.972 1.00 92.19 89 ASN A C 1
ATOM 686 O O . ASN A 1 89 ? -1.523 15.424 -10.066 1.00 92.19 89 ASN A O 1
ATOM 690 N N . ASN A 1 90 ? -1.740 16.196 -7.973 1.00 92.94 90 ASN A N 1
ATOM 691 C CA . ASN A 1 90 ? -0.671 17.188 -8.087 1.00 92.94 90 ASN A CA 1
ATOM 692 C C . ASN A 1 90 ? 0.699 16.529 -8.296 1.00 92.94 90 ASN A C 1
ATOM 694 O O . ASN A 1 90 ? 1.453 16.959 -9.169 1.00 92.94 90 ASN A O 1
ATOM 698 N N . THR A 1 91 ? 1.006 15.449 -7.569 1.00 88.94 91 THR A N 1
ATOM 699 C CA . THR A 1 91 ? 2.233 14.667 -7.790 1.00 88.94 91 THR A CA 1
ATOM 700 C C . THR A 1 91 ? 2.270 14.075 -9.195 1.00 88.94 91 THR A C 1
ATOM 702 O O . THR A 1 91 ? 3.300 14.149 -9.860 1.00 88.94 91 THR A O 1
ATOM 705 N N . ARG A 1 92 ? 1.144 13.542 -9.684 1.00 94.75 92 ARG A N 1
ATOM 706 C CA . ARG A 1 92 ? 1.028 13.019 -11.053 1.00 94.75 92 ARG A CA 1
ATOM 707 C C . ARG A 1 92 ? 1.352 14.093 -12.093 1.00 94.75 92 ARG A C 1
ATOM 709 O O . ARG A 1 92 ? 2.166 13.848 -12.973 1.00 94.75 92 ARG A O 1
ATOM 716 N N . LEU A 1 93 ? 0.766 15.286 -11.959 1.00 93.31 93 LEU A N 1
ATOM 717 C CA . LEU A 1 93 ? 1.024 16.418 -12.857 1.00 93.31 93 LEU A CA 1
ATOM 718 C C . LEU A 1 93 ? 2.484 16.888 -12.801 1.00 93.31 93 LEU A C 1
ATOM 720 O O . LEU A 1 93 ? 3.068 17.215 -13.833 1.00 93.31 93 LEU A O 1
ATOM 724 N N . LEU A 1 94 ? 3.089 16.905 -11.610 1.00 91.00 94 LEU A N 1
ATOM 725 C CA . LEU A 1 94 ? 4.502 17.243 -11.446 1.00 91.00 94 LEU A CA 1
ATOM 726 C C . LEU A 1 94 ? 5.401 16.234 -12.170 1.00 91.00 94 LEU A C 1
ATOM 728 O O . LEU A 1 94 ? 6.323 16.642 -12.873 1.00 91.00 94 LEU A O 1
ATOM 732 N N . LEU A 1 95 ? 5.121 14.937 -12.028 1.00 88.25 95 LEU A N 1
ATOM 733 C CA . LEU A 1 95 ? 5.869 13.879 -12.705 1.00 88.25 95 LEU A CA 1
ATOM 734 C C . LEU A 1 95 ? 5.709 13.957 -14.227 1.00 88.25 95 LEU A C 1
ATOM 736 O O . LEU A 1 95 ? 6.716 13.937 -14.923 1.00 88.25 95 LEU A O 1
ATOM 740 N N . GLU A 1 96 ? 4.493 14.164 -14.743 1.00 87.69 96 GLU A N 1
ATOM 741 C CA . GLU A 1 96 ? 4.254 14.375 -16.182 1.00 87.69 96 GLU A CA 1
ATOM 742 C C . GLU A 1 96 ? 5.039 15.588 -16.718 1.00 87.69 96 GLU A C 1
ATOM 744 O O . GLU A 1 96 ? 5.623 15.547 -17.805 1.00 87.69 96 GLU A O 1
ATOM 749 N N . HIS A 1 97 ? 5.097 16.682 -15.950 1.00 90.62 97 HIS A N 1
ATOM 750 C CA . HIS A 1 97 ? 5.875 17.857 -16.337 1.00 90.62 97 HIS A CA 1
ATOM 751 C C . HIS A 1 97 ? 7.385 17.586 -16.324 1.00 90.62 97 HIS A C 1
ATOM 753 O O . HIS A 1 97 ? 8.092 18.006 -17.243 1.00 90.62 97 HIS A O 1
ATOM 759 N N . LEU A 1 98 ? 7.881 16.872 -15.311 1.00 83.31 98 LEU A N 1
ATOM 760 C CA . LEU A 1 98 ? 9.286 16.478 -15.210 1.00 83.31 98 LEU A CA 1
ATOM 761 C C . LEU A 1 98 ? 9.685 15.523 -16.336 1.00 83.31 98 LEU A C 1
ATOM 763 O O . LEU A 1 98 ? 10.722 15.737 -16.954 1.00 83.31 98 LEU A O 1
ATOM 767 N N . GLU A 1 99 ? 8.856 14.532 -16.658 1.00 80.06 99 GLU A N 1
ATOM 768 C CA . GLU A 1 99 ? 9.056 13.642 -17.804 1.00 80.06 99 GLU A CA 1
ATOM 769 C C . GLU A 1 99 ? 9.126 14.438 -19.109 1.00 80.06 99 GLU A C 1
ATOM 771 O O . GLU A 1 99 ? 10.073 14.282 -19.875 1.00 80.06 99 GLU A O 1
ATOM 776 N N . CYS A 1 100 ? 8.198 15.375 -19.330 1.00 82.88 100 CYS A N 1
ATOM 777 C CA . CYS A 1 100 ? 8.209 16.241 -20.509 1.00 82.88 100 CYS A CA 1
ATOM 778 C C . CYS A 1 100 ? 9.478 17.110 -20.591 1.00 82.88 100 CYS A C 1
ATOM 780 O O . CYS A 1 100 ? 10.084 17.244 -21.661 1.00 82.88 100 CYS A O 1
ATOM 782 N N . LEU A 1 101 ? 9.918 17.681 -19.465 1.00 80.38 101 LEU A N 1
ATOM 783 C CA . LEU A 1 101 ? 11.169 18.437 -19.388 1.00 80.38 101 LEU A CA 1
ATOM 784 C C . LEU A 1 101 ? 12.373 17.549 -19.703 1.00 80.38 101 LEU A C 1
ATOM 786 O O . LEU A 1 101 ? 13.203 17.942 -20.525 1.00 80.38 101 LEU A O 1
ATOM 790 N N . VAL A 1 102 ? 12.450 16.362 -19.101 1.00 76.75 102 VAL A N 1
ATOM 791 C CA . VAL A 1 102 ? 13.530 15.397 -19.324 1.00 76.75 102 VAL A CA 1
ATOM 792 C C . VAL A 1 102 ? 13.555 14.958 -20.783 1.00 76.75 102 VAL A C 1
ATOM 794 O O . VAL A 1 102 ? 14.604 15.091 -21.400 1.00 76.75 102 VAL A O 1
ATOM 797 N N . SER A 1 103 ? 12.429 14.566 -21.383 1.00 77.12 103 SER A N 1
ATOM 798 C CA . SER A 1 103 ? 12.351 14.193 -22.805 1.00 77.12 103 SER A CA 1
ATOM 799 C C . SER A 1 103 ? 12.735 15.344 -23.739 1.00 77.12 103 SER A C 1
ATOM 801 O O . SER A 1 103 ? 13.451 15.143 -24.720 1.00 77.12 103 SER A O 1
ATOM 803 N N . ARG A 1 104 ? 12.324 16.585 -23.439 1.00 77.06 104 ARG A N 1
ATOM 804 C CA . ARG A 1 104 ? 12.717 17.763 -24.235 1.00 77.06 104 ARG A CA 1
ATOM 805 C C . ARG A 1 104 ? 14.219 18.046 -24.137 1.00 77.06 104 ARG A C 1
ATOM 807 O O . ARG A 1 104 ? 14.829 18.458 -25.123 1.00 77.06 104 ARG A O 1
ATOM 814 N N . HIS A 1 105 ? 14.813 17.843 -22.965 1.00 74.12 105 HIS A N 1
ATOM 815 C CA . HIS A 1 105 ? 16.216 18.165 -22.698 1.00 74.12 105 HIS A CA 1
ATOM 816 C C . HIS A 1 105 ? 17.135 16.949 -22.821 1.00 74.12 105 HIS A C 1
ATOM 818 O O . HIS A 1 105 ? 18.342 17.095 -22.673 1.00 74.12 105 HIS A O 1
ATOM 824 N N . GLU A 1 106 ? 16.606 15.775 -23.158 1.00 66.94 106 GLU A N 1
ATOM 825 C CA . GLU A 1 106 ? 17.321 14.502 -23.227 1.00 66.94 106 GLU A CA 1
ATOM 826 C C . GLU A 1 106 ? 18.513 14.563 -24.187 1.00 66.94 106 GLU A C 1
ATOM 828 O O . GLU A 1 106 ? 19.631 14.181 -23.842 1.00 66.94 106 GLU A O 1
ATOM 833 N N . ARG A 1 107 ? 18.306 15.133 -25.381 1.00 59.66 107 ARG A N 1
ATOM 834 C CA . ARG A 1 107 ? 19.370 15.321 -26.379 1.00 59.66 107 ARG A CA 1
ATOM 835 C C . ARG A 1 107 ? 20.404 16.366 -25.933 1.00 59.66 107 ARG A C 1
ATOM 837 O O . ARG A 1 107 ? 21.580 16.221 -26.257 1.00 59.66 107 ARG A O 1
ATOM 844 N N . SER A 1 108 ? 19.981 17.370 -25.160 1.00 58.34 108 SER A N 1
ATOM 845 C CA . SER A 1 108 ? 20.863 18.386 -24.568 1.00 58.34 108 SER A CA 1
ATOM 846 C C . SER A 1 108 ? 21.707 17.788 -23.435 1.00 58.34 108 SER A C 1
ATOM 848 O O . SER A 1 108 ? 22.925 17.879 -23.474 1.00 58.34 108 SER A O 1
ATOM 850 N N . LEU A 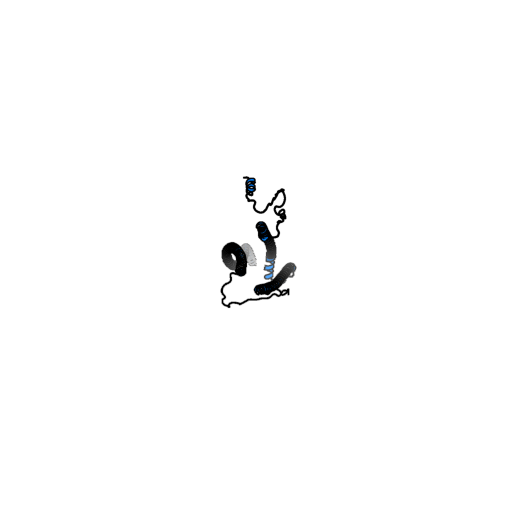1 109 ? 21.098 17.066 -22.489 1.00 58.97 109 LEU A N 1
ATOM 851 C CA . LEU A 1 109 ? 21.760 16.404 -21.358 1.00 58.97 109 LEU A CA 1
ATOM 852 C C . LEU A 1 109 ? 22.750 15.319 -21.807 1.00 58.97 109 LEU A C 1
ATOM 854 O O . LEU A 1 109 ? 23.875 15.281 -21.309 1.00 58.97 109 LEU A O 1
ATOM 858 N N . ARG A 1 110 ? 22.380 14.488 -22.796 1.00 63.50 110 ARG A N 1
ATOM 859 C CA . ARG A 1 110 ? 23.281 13.474 -23.380 1.00 63.50 110 ARG A CA 1
ATOM 860 C C . ARG A 1 110 ? 24.496 14.111 -24.076 1.00 63.50 110 ARG A C 1
ATOM 862 O O . ARG A 1 110 ? 25.587 13.556 -24.009 1.00 63.50 110 ARG A O 1
ATOM 869 N N . MET A 1 111 ? 24.349 15.291 -24.690 1.00 43.12 111 MET A N 1
ATOM 870 C CA . MET A 1 111 ? 25.470 16.047 -25.272 1.00 43.12 111 MET A CA 1
ATOM 871 C C . MET A 1 111 ? 26.332 16.744 -24.208 1.00 43.12 111 MET A C 1
ATOM 873 O O . MET A 1 111 ? 27.554 16.706 -24.322 1.00 43.12 111 MET A O 1
ATOM 877 N N . THR A 1 112 ? 25.746 17.352 -23.172 1.00 55.81 112 THR A N 1
ATOM 878 C CA . THR A 1 112 ? 26.490 18.125 -22.155 1.00 55.81 112 THR A CA 1
ATOM 879 C C . THR A 1 112 ? 27.299 17.235 -21.205 1.00 55.81 112 THR A C 1
ATOM 881 O O . THR A 1 112 ? 28.399 17.616 -20.808 1.00 55.81 112 THR A O 1
ATOM 884 N N . VAL A 1 113 ? 26.830 16.016 -20.901 1.00 49.34 113 VAL A N 1
ATOM 885 C CA . VAL A 1 113 ? 27.618 15.017 -20.145 1.00 49.34 113 VAL A CA 1
ATOM 886 C C . VAL A 1 113 ? 28.833 14.537 -20.952 1.00 49.34 113 VAL A C 1
ATOM 888 O O . VAL A 1 113 ? 29.907 14.345 -20.387 1.00 49.34 113 VAL A O 1
ATOM 891 N N . VAL A 1 114 ? 28.707 14.433 -22.279 1.00 45.38 114 VAL A N 1
ATOM 892 C CA . VAL A 1 114 ? 29.805 14.038 -23.182 1.00 45.38 114 VAL A CA 1
ATOM 893 C C . VAL A 1 114 ? 30.777 15.196 -23.478 1.00 45.38 114 VAL A C 1
ATOM 895 O O . VAL A 1 114 ? 31.919 14.954 -23.857 1.00 45.38 114 VAL A O 1
ATOM 898 N N . LYS A 1 115 ? 30.390 16.464 -23.264 1.00 44.94 115 LYS A N 1
ATOM 899 C CA . LYS A 1 115 ? 31.187 17.650 -23.646 1.00 44.94 115 LYS A CA 1
ATOM 900 C C . LYS A 1 115 ? 31.779 18.460 -22.489 1.00 44.94 115 LYS A C 1
ATOM 902 O O . LYS A 1 115 ? 32.042 19.651 -22.651 1.00 44.94 115 LYS A O 1
ATOM 907 N N . ARG A 1 116 ? 32.166 17.829 -21.376 1.00 41.84 116 ARG A N 1
ATOM 908 C CA . ARG A 1 116 ? 33.219 18.401 -20.504 1.00 41.84 116 ARG A CA 1
ATOM 909 C C . ARG A 1 116 ? 34.618 18.246 -21.131 1.00 41.84 116 ARG A C 1
ATOM 911 O O . ARG A 1 116 ? 35.532 17.765 -20.480 1.00 41.84 116 ARG A O 1
ATOM 918 N N . GLN A 1 117 ? 34.780 18.636 -22.401 1.00 46.28 117 GLN A N 1
ATOM 919 C CA . GLN A 1 117 ? 36.076 18.774 -23.088 1.00 46.28 117 GLN A CA 1
ATOM 920 C C . GLN A 1 117 ? 35.926 19.423 -24.478 1.00 46.28 117 GLN A C 1
ATOM 922 O O . GLN A 1 117 ? 36.306 18.843 -25.482 1.00 46.28 117 GLN A O 1
ATOM 927 N N . ALA A 1 118 ? 35.340 20.621 -24.576 1.00 38.03 118 ALA A N 1
ATOM 928 C CA . ALA A 1 118 ? 35.708 21.609 -25.608 1.00 38.03 118 ALA A CA 1
ATOM 929 C C . ALA A 1 118 ? 34.881 22.892 -25.457 1.00 38.03 118 ALA A C 1
ATOM 931 O O . ALA A 1 118 ? 33.652 22.862 -25.432 1.00 38.03 118 ALA A O 1
ATOM 932 N N . GLN A 1 119 ? 35.590 24.016 -25.392 1.00 50.56 119 GLN A N 1
ATOM 933 C CA . GLN A 1 119 ? 35.081 25.384 -25.314 1.00 50.56 119 GLN A CA 1
ATOM 934 C C . GLN A 1 119 ? 34.126 25.728 -26.470 1.00 50.56 119 GLN A C 1
ATOM 936 O O . GLN A 1 119 ? 34.450 25.486 -27.631 1.00 50.56 119 GLN A O 1
ATOM 941 N N . SER A 1 120 ? 32.986 26.366 -26.176 1.00 36.44 120 SER A N 1
ATOM 942 C CA . SER A 1 120 ? 32.210 27.191 -27.125 1.00 36.44 120 SER A CA 1
ATOM 943 C C . SER A 1 120 ? 31.272 28.158 -26.364 1.00 36.44 120 SER A C 1
ATOM 945 O O . SER A 1 120 ? 30.572 27.690 -25.467 1.00 36.44 120 SER A O 1
ATOM 947 N N . PRO A 1 121 ? 31.191 29.472 -26.683 1.00 50.62 121 PRO A N 1
ATOM 948 C CA . PRO A 1 121 ? 30.577 30.483 -25.802 1.00 50.62 121 PRO A CA 1
ATOM 949 C C . PRO A 1 121 ? 29.080 30.789 -26.038 1.00 50.62 121 PRO A C 1
ATOM 951 O O . PRO A 1 121 ? 28.612 31.845 -25.625 1.00 50.62 121 PRO A O 1
ATOM 954 N N . SER A 1 122 ? 28.299 29.923 -26.696 1.00 49.84 122 SER A N 1
ATOM 955 C CA . SER A 1 122 ? 26.960 30.312 -27.207 1.00 49.84 122 SER A CA 1
ATOM 956 C C . SER A 1 122 ? 25.761 29.496 -26.684 1.00 49.84 122 SER A C 1
ATOM 958 O O . SER A 1 122 ? 24.665 29.646 -27.209 1.00 49.84 122 SER A O 1
ATOM 960 N N . GLY A 1 123 ? 25.925 28.660 -25.646 1.00 51.41 123 GLY A N 1
ATOM 961 C CA . GLY A 1 123 ? 24.865 27.773 -25.109 1.00 51.41 123 GLY A CA 1
ATOM 962 C C . GLY A 1 123 ? 24.268 28.146 -23.738 1.00 51.41 123 GLY A C 1
ATOM 963 O O . GLY A 1 123 ? 23.435 27.412 -23.211 1.00 51.41 123 GLY A O 1
ATOM 964 N N . VAL A 1 124 ? 24.683 29.270 -23.147 1.00 50.38 124 VAL A N 1
ATOM 965 C CA . VAL A 1 124 ? 24.582 29.517 -21.692 1.00 50.38 124 VAL A CA 1
ATOM 966 C C . VAL A 1 124 ? 23.145 29.751 -21.173 1.00 50.38 124 VAL A C 1
ATOM 968 O O . VAL A 1 124 ? 22.896 29.535 -19.994 1.00 50.38 124 VAL A O 1
ATOM 971 N N . SER A 1 125 ? 22.163 30.123 -22.010 1.00 55.53 125 SER A N 1
ATOM 972 C CA . SER A 1 125 ? 20.796 30.432 -21.522 1.00 55.53 125 SER A CA 1
ATOM 973 C C . SER A 1 125 ? 20.029 29.192 -21.050 1.00 55.53 125 SER A C 1
ATOM 975 O O . SER A 1 125 ? 19.517 29.171 -19.935 1.00 55.53 125 SER A O 1
ATOM 977 N N . SER A 1 126 ? 20.001 28.125 -21.858 1.00 62.28 126 SER A N 1
ATOM 978 C CA . SER A 1 126 ? 19.207 26.926 -21.533 1.00 62.28 126 SER A CA 1
ATOM 979 C C . SER A 1 126 ? 19.764 26.134 -20.343 1.00 62.28 126 SER A C 1
ATOM 981 O O . SER A 1 126 ? 19.005 25.571 -19.561 1.00 62.28 126 SER A O 1
ATOM 983 N N . GLU A 1 127 ? 21.084 26.138 -20.148 1.00 68.12 127 GLU A N 1
ATOM 984 C CA . GLU A 1 127 ? 21.728 25.496 -18.998 1.00 68.12 127 GLU A CA 1
ATOM 985 C C . GLU A 1 127 ? 21.470 26.276 -17.702 1.00 68.12 127 GLU A C 1
ATOM 987 O O . GLU A 1 127 ? 21.130 25.688 -16.676 1.00 68.12 127 GLU A O 1
ATOM 992 N N . VAL A 1 128 ? 21.551 27.608 -17.751 1.00 69.69 128 VAL A N 1
ATOM 993 C CA . VAL A 1 128 ? 21.247 28.471 -16.601 1.00 69.69 128 VAL A CA 1
ATOM 994 C C . VAL A 1 128 ? 19.772 28.375 -16.209 1.00 69.69 128 VAL A C 1
ATOM 996 O O . VAL A 1 128 ? 19.463 28.349 -15.019 1.00 69.69 128 VAL A O 1
ATOM 999 N N . GLU A 1 129 ? 18.859 28.273 -17.175 1.00 71.19 129 GLU A N 1
ATOM 1000 C CA . GLU A 1 129 ? 17.428 28.070 -16.918 1.00 71.19 129 GLU A CA 1
ATOM 1001 C C . GLU A 1 129 ? 17.145 26.717 -16.251 1.00 71.19 129 GLU A C 1
ATOM 1003 O O . GLU A 1 129 ? 16.417 26.673 -15.257 1.00 71.19 129 GLU A O 1
ATOM 1008 N N . VAL A 1 130 ? 17.778 25.632 -16.713 1.00 73.94 130 VAL A N 1
ATOM 1009 C CA . VAL A 1 130 ? 17.674 24.307 -16.077 1.00 73.94 130 VAL A CA 1
ATOM 1010 C C . VAL A 1 130 ? 18.257 24.325 -14.664 1.00 73.94 130 VAL A C 1
ATOM 1012 O O . VAL A 1 130 ? 17.626 23.828 -13.733 1.00 73.94 130 VAL A O 1
ATOM 1015 N N . LEU A 1 131 ? 19.420 24.949 -14.456 1.00 80.69 131 LEU A N 1
ATOM 1016 C CA . LEU A 1 131 ? 20.017 25.085 -13.125 1.00 80.69 131 LEU A CA 1
ATOM 1017 C C . LEU A 1 131 ? 19.155 25.940 -12.190 1.00 80.69 131 LEU A C 1
ATOM 1019 O O . LEU A 1 131 ? 19.064 25.646 -10.999 1.00 80.69 131 LEU A O 1
ATOM 1023 N N . LYS A 1 132 ? 18.480 26.965 -12.715 1.00 81.19 132 LYS A N 1
ATOM 1024 C CA . LYS A 1 132 ? 17.538 27.791 -11.953 1.00 81.19 132 LYS A CA 1
ATOM 1025 C C . LYS A 1 132 ? 16.276 27.009 -11.580 1.00 81.19 132 LYS A C 1
ATOM 1027 O O . LYS A 1 132 ? 15.825 27.124 -10.443 1.00 81.19 132 LYS A O 1
ATOM 1032 N N . ALA A 1 133 ? 15.750 26.185 -12.487 1.00 69.75 133 ALA A N 1
ATOM 1033 C CA . ALA A 1 133 ? 14.620 25.299 -12.215 1.00 69.75 133 ALA A CA 1
ATOM 1034 C C . ALA A 1 133 ? 14.976 24.230 -11.171 1.00 69.75 133 ALA A C 1
ATOM 1036 O O . ALA A 1 133 ? 14.250 24.063 -10.194 1.00 69.75 133 ALA A O 1
ATOM 1037 N N . LEU A 1 134 ? 16.134 23.576 -11.314 1.00 76.44 134 LEU A N 1
ATOM 1038 C CA . LEU A 1 134 ? 16.640 22.611 -10.335 1.00 76.44 134 LEU A CA 1
ATOM 1039 C C . LEU A 1 134 ? 16.863 23.268 -8.971 1.00 76.44 134 LEU A C 1
ATOM 1041 O O . LEU A 1 134 ? 16.421 22.733 -7.958 1.00 76.44 134 LEU A O 1
ATOM 1045 N N . LYS A 1 135 ? 17.475 24.458 -8.927 1.00 84.88 135 LYS A N 1
ATOM 1046 C CA . LYS A 1 135 ? 17.668 25.207 -7.679 1.00 84.88 135 LYS A CA 1
ATOM 1047 C C . LYS A 1 135 ? 16.336 25.552 -7.007 1.00 84.88 135 LYS A C 1
ATOM 1049 O O . LYS A 1 135 ? 16.199 25.329 -5.808 1.00 84.88 135 LYS A O 1
ATOM 1054 N N . SER A 1 136 ? 15.353 26.030 -7.771 1.00 85.38 136 SER A N 1
ATOM 1055 C CA . SER A 1 136 ? 14.014 26.331 -7.252 1.00 85.38 136 SER A CA 1
ATOM 1056 C C . SER A 1 136 ? 13.298 25.080 -6.737 1.00 85.38 136 SER A C 1
ATOM 1058 O O . SER A 1 136 ? 12.593 25.156 -5.734 1.00 85.38 136 SER A O 1
ATOM 1060 N N . LEU A 1 137 ? 13.475 23.934 -7.399 1.00 84.44 137 LEU A N 1
ATOM 1061 C CA . LEU A 1 137 ? 12.903 22.660 -6.969 1.00 84.44 137 LEU A CA 1
ATOM 1062 C C . LEU A 1 137 ? 13.531 22.190 -5.650 1.00 84.44 137 LEU A C 1
ATOM 1064 O O . LEU A 1 137 ? 12.808 21.786 -4.743 1.00 84.44 137 LEU A O 1
ATOM 1068 N N . PHE A 1 138 ? 14.856 22.305 -5.511 1.00 87.06 138 PHE A N 1
ATOM 1069 C CA . PHE A 1 138 ? 15.551 22.004 -4.258 1.00 87.06 138 PHE A CA 1
ATOM 1070 C C . PHE A 1 138 ? 15.131 22.941 -3.121 1.00 87.06 138 PHE A C 1
ATOM 1072 O O . PHE A 1 138 ? 14.905 22.476 -2.006 1.00 87.06 138 PHE A O 1
ATOM 1079 N N . GLU A 1 139 ? 14.986 24.242 -3.384 1.00 87.50 139 GLU A N 1
ATOM 1080 C CA . GLU A 1 139 ? 14.487 25.204 -2.392 1.00 87.50 139 GLU A CA 1
ATOM 1081 C C . GLU A 1 139 ? 13.050 24.887 -1.965 1.00 87.50 139 GLU A C 1
ATOM 1083 O O . GLU A 1 139 ? 12.759 24.880 -0.769 1.00 87.50 139 GLU A O 1
ATOM 1088 N N . HIS A 1 140 ? 12.171 24.546 -2.911 1.00 88.00 140 HIS A N 1
ATOM 1089 C CA . HIS A 1 140 ? 10.802 24.140 -2.604 1.00 88.00 140 HIS A CA 1
ATOM 1090 C C . HIS A 1 140 ? 10.757 22.842 -1.790 1.00 88.00 140 HIS A C 1
ATOM 1092 O O . HIS A 1 140 ? 10.046 22.767 -0.791 1.00 88.00 140 HIS A O 1
ATOM 1098 N N . HIS A 1 141 ? 11.535 21.827 -2.175 1.00 89.31 141 HIS A N 1
ATOM 1099 C CA . HIS A 1 141 ? 11.577 20.562 -1.446 1.00 89.31 141 HIS A CA 1
ATOM 1100 C C . HIS A 1 141 ? 12.130 20.745 -0.030 1.00 89.31 141 HIS A C 1
ATOM 1102 O O . HIS A 1 141 ? 11.557 20.221 0.917 1.00 89.31 141 HIS A O 1
ATOM 1108 N N . LYS A 1 142 ? 13.162 21.581 0.139 1.00 94.00 142 LYS A N 1
ATOM 1109 C CA . LYS A 1 142 ? 13.688 21.956 1.456 1.00 94.00 142 LYS A CA 1
ATOM 1110 C C . LYS A 1 142 ? 12.646 22.682 2.315 1.00 94.00 142 LYS A C 1
ATOM 1112 O O . LYS A 1 142 ? 12.555 22.410 3.508 1.00 94.00 142 LYS A O 1
ATOM 1117 N N . ALA A 1 143 ? 11.860 23.589 1.732 1.00 90.69 143 ALA A N 1
ATOM 1118 C CA . ALA A 1 143 ? 10.779 24.276 2.442 1.00 90.69 143 ALA A CA 1
ATOM 1119 C C . ALA A 1 143 ? 9.645 23.316 2.839 1.00 90.69 143 ALA A C 1
ATOM 1121 O O . ALA A 1 143 ? 9.082 23.438 3.927 1.00 90.69 143 ALA A O 1
ATOM 1122 N N . LEU A 1 144 ? 9.325 22.349 1.975 1.00 87.81 144 LEU A N 1
ATOM 1123 C CA . LEU A 1 144 ? 8.354 21.298 2.261 1.00 87.81 144 LEU A CA 1
ATOM 1124 C C . LEU A 1 144 ? 8.834 20.403 3.410 1.00 87.81 144 LEU A C 1
ATOM 1126 O O . LEU A 1 144 ? 8.085 20.198 4.360 1.00 87.81 144 LEU A O 1
ATOM 1130 N N . ASP A 1 145 ? 10.083 19.939 3.354 1.00 89.56 145 ASP A N 1
ATOM 1131 C CA . ASP A 1 145 ? 10.721 19.152 4.413 1.00 89.56 145 ASP A CA 1
ATOM 1132 C C . ASP A 1 145 ? 10.654 19.872 5.760 1.00 89.56 145 ASP A C 1
ATOM 1134 O O . ASP A 1 145 ? 10.284 19.277 6.770 1.00 89.56 145 ASP A O 1
ATOM 1138 N N . GLU A 1 146 ? 10.960 21.169 5.777 1.00 92.88 146 GLU A N 1
ATOM 1139 C CA . GLU A 1 146 ? 10.909 21.964 7.001 1.00 92.88 146 GLU A CA 1
ATOM 1140 C C . GLU A 1 146 ? 9.476 22.120 7.528 1.00 92.88 146 GLU A C 1
ATOM 1142 O O . GLU A 1 146 ? 9.232 21.994 8.725 1.00 92.88 146 GLU A O 1
ATOM 1147 N N . LYS A 1 147 ? 8.493 22.298 6.638 1.00 93.88 147 LYS A N 1
ATOM 1148 C CA . LYS A 1 147 ? 7.072 22.369 7.011 1.00 93.88 147 LYS A CA 1
ATOM 1149 C C . LYS A 1 147 ? 6.549 21.039 7.560 1.00 93.88 147 LYS A C 1
ATOM 1151 O O . LYS A 1 147 ? 5.740 21.040 8.488 1.00 93.88 147 LYS A O 1
ATOM 1156 N N . VAL A 1 148 ? 6.990 19.915 6.995 1.00 95.69 148 VAL A N 1
ATOM 1157 C CA . VAL A 1 148 ? 6.652 18.571 7.484 1.00 95.69 148 VAL A CA 1
ATOM 1158 C C . VAL A 1 148 ? 7.282 18.336 8.855 1.00 95.69 148 VAL A C 1
ATOM 1160 O O . VAL A 1 148 ? 6.582 17.894 9.767 1.00 95.69 148 VAL A O 1
ATOM 1163 N N . ARG A 1 149 ? 8.559 18.699 9.040 1.00 96.31 149 ARG A N 1
ATOM 1164 C CA . ARG A 1 149 ? 9.223 18.635 10.352 1.00 96.31 149 ARG A CA 1
ATOM 1165 C C . ARG A 1 149 ? 8.501 19.472 11.400 1.00 96.31 149 ARG A C 1
ATOM 1167 O O . ARG A 1 149 ? 8.253 18.978 12.494 1.00 96.31 149 ARG A O 1
ATOM 1174 N N . GLU A 1 150 ? 8.117 20.699 11.064 1.00 96.44 150 GLU A N 1
ATOM 1175 C CA . GLU A 1 150 ? 7.438 21.589 12.006 1.00 96.44 150 GLU A CA 1
ATOM 1176 C C . GLU A 1 150 ? 6.038 21.081 12.378 1.00 96.44 150 GLU A C 1
ATOM 1178 O O . GLU A 1 150 ? 5.669 21.075 13.551 1.00 96.44 150 GLU A O 1
ATOM 1183 N N . ARG A 1 151 ? 5.271 20.557 11.412 1.00 92.25 151 ARG A N 1
ATOM 1184 C CA . ARG A 1 151 ? 3.984 19.896 11.699 1.00 92.25 151 ARG A CA 1
ATOM 1185 C C . ARG A 1 151 ? 4.147 18.687 12.618 1.00 92.25 151 ARG A C 1
ATOM 1187 O O . ARG A 1 151 ? 3.326 18.494 13.516 1.00 92.25 151 ARG A O 1
ATOM 1194 N N . LEU A 1 152 ? 5.194 17.888 12.408 1.00 93.94 152 LEU A N 1
ATOM 1195 C CA . LEU A 1 152 ? 5.506 16.755 13.275 1.00 93.94 152 LEU A CA 1
ATOM 1196 C C . LEU A 1 152 ? 5.858 17.227 14.691 1.00 93.94 152 LEU A C 1
ATOM 1198 O O . LEU A 1 152 ? 5.316 16.687 15.650 1.00 93.94 152 LEU A O 1
ATOM 1202 N N . ARG A 1 153 ? 6.688 18.271 14.825 1.00 98.00 153 ARG A N 1
ATOM 1203 C CA . ARG A 1 153 ? 7.038 18.881 16.118 1.00 98.00 153 ARG A CA 1
ATOM 1204 C C . ARG A 1 153 ? 5.791 19.326 16.885 1.00 98.00 153 ARG A C 1
ATOM 1206 O O . ARG A 1 153 ? 5.607 18.915 18.025 1.00 98.00 153 ARG A O 1
ATOM 1213 N N . VAL A 1 154 ? 4.904 20.087 16.241 1.00 96.75 154 VAL A N 1
ATOM 1214 C CA . VAL A 1 154 ? 3.648 20.564 16.851 1.00 96.75 154 VAL A CA 1
ATOM 1215 C C . VAL A 1 154 ? 2.734 19.403 17.256 1.00 96.75 154 VAL A C 1
ATOM 1217 O O . VAL A 1 154 ? 2.105 19.444 18.310 1.00 96.75 154 VAL A O 1
ATOM 1220 N N . SER A 1 155 ? 2.667 18.346 16.442 1.00 92.25 155 SER A N 1
ATOM 1221 C CA . SER A 1 155 ? 1.860 17.162 16.763 1.00 92.25 155 SER A CA 1
ATOM 1222 C C . SER A 1 155 ? 2.404 16.421 17.985 1.00 92.25 155 SER A C 1
ATOM 1224 O O . SER A 1 155 ? 1.626 16.028 18.849 1.00 92.25 155 SER A O 1
ATOM 1226 N N . LEU A 1 156 ? 3.729 16.278 18.091 1.00 94.38 156 LEU A N 1
ATOM 1227 C CA . LEU A 1 156 ? 4.382 15.672 19.255 1.00 94.38 156 LEU A CA 1
ATOM 1228 C C . LEU A 1 156 ? 4.175 16.504 20.527 1.00 94.38 156 LEU A C 1
ATOM 1230 O O . LEU A 1 156 ? 3.883 15.938 21.576 1.00 94.38 156 LEU A O 1
ATOM 1234 N N . GLU A 1 157 ? 4.246 17.834 20.441 1.00 96.50 157 GLU A N 1
ATOM 1235 C CA . GLU A 1 157 ? 3.949 18.720 21.577 1.00 96.50 157 GLU A CA 1
ATOM 1236 C C . GLU A 1 157 ? 2.495 18.601 22.035 1.00 96.50 157 GLU A C 1
ATOM 1238 O O . GLU A 1 157 ? 2.226 18.535 23.233 1.00 96.50 157 GLU A O 1
ATOM 1243 N N . ARG A 1 158 ? 1.550 18.498 21.092 1.00 97.00 158 ARG A N 1
ATOM 1244 C CA . ARG A 1 158 ? 0.140 18.258 21.416 1.00 97.00 158 ARG A CA 1
ATOM 1245 C C . ARG A 1 158 ? -0.068 16.907 22.099 1.00 97.00 158 ARG A C 1
ATOM 1247 O O . ARG A 1 158 ? -0.852 16.836 23.038 1.00 97.00 158 ARG A O 1
ATOM 1254 N N . VAL A 1 159 ? 0.611 15.853 21.644 1.00 95.44 159 VAL A N 1
ATOM 1255 C CA . VAL A 1 159 ? 0.557 14.533 22.296 1.00 95.44 159 VAL A CA 1
ATOM 1256 C C . VAL A 1 159 ? 1.107 14.620 23.717 1.00 95.44 159 VAL A C 1
ATOM 1258 O O . VAL A 1 159 ? 0.426 14.183 24.636 1.00 95.44 159 VAL A O 1
ATOM 1261 N N . SER A 1 160 ? 2.260 15.263 23.914 1.00 95.94 160 SER A N 1
ATOM 1262 C CA . SER A 1 160 ? 2.843 15.466 25.248 1.00 95.94 160 SER A CA 1
ATOM 1263 C C . SER A 1 160 ? 1.889 16.210 26.190 1.00 95.94 160 SER A C 1
ATOM 1265 O O . SER A 1 160 ? 1.722 15.804 27.335 1.00 95.94 160 SER A O 1
ATOM 1267 N N . ALA A 1 161 ? 1.220 17.267 25.716 1.00 95.75 161 ALA A N 1
ATOM 1268 C CA . ALA A 1 161 ? 0.240 18.003 26.519 1.00 95.75 161 ALA A CA 1
ATOM 1269 C C . ALA A 1 161 ? -0.981 17.138 26.886 1.00 95.75 161 ALA A C 1
ATOM 1271 O O . ALA A 1 161 ? -1.428 17.145 28.030 1.00 95.75 161 ALA A O 1
ATOM 1272 N N . LEU A 1 162 ? -1.495 16.348 25.937 1.00 95.94 162 LEU A N 1
ATOM 1273 C CA . LEU A 1 162 ? -2.604 15.422 26.194 1.00 95.94 162 LEU A CA 1
ATOM 1274 C C . LEU A 1 162 ? -2.213 14.302 27.172 1.00 95.94 162 LEU A C 1
ATOM 1276 O O . LEU A 1 162 ? -3.042 13.875 27.973 1.00 95.94 162 LEU A O 1
ATOM 1280 N N . GLU A 1 163 ? -0.966 13.830 27.134 1.00 93.56 163 GLU A N 1
ATOM 1281 C CA . GLU A 1 163 ? -0.439 12.862 28.102 1.00 93.56 163 GLU A CA 1
ATOM 1282 C C . GLU A 1 163 ? -0.361 13.455 29.517 1.00 93.56 163 GLU A C 1
ATOM 1284 O O . GLU A 1 163 ? -0.733 12.783 30.483 1.00 93.56 163 GLU A O 1
ATOM 1289 N N . GLU A 1 164 ? 0.052 14.719 29.651 1.00 96.19 164 GLU A N 1
ATOM 1290 C CA . GLU A 1 164 ? 0.047 15.440 30.929 1.00 96.19 164 GLU A CA 1
ATOM 1291 C C . GLU A 1 164 ? -1.377 15.644 31.471 1.00 96.19 164 GLU A C 1
ATOM 1293 O O . GLU A 1 164 ? -1.634 15.365 32.645 1.00 96.19 164 GLU A O 1
ATOM 1298 N N . GLU A 1 165 ? -2.324 16.058 30.624 1.00 95.88 165 GLU A N 1
ATOM 1299 C CA . GLU A 1 165 ? -3.739 16.196 30.996 1.00 95.88 165 GLU A CA 1
ATOM 1300 C C . GLU A 1 165 ? -4.344 14.856 31.437 1.00 95.88 165 GLU A C 1
ATOM 1302 O O . GLU A 1 165 ? -5.033 14.782 32.458 1.00 95.88 165 GLU A O 1
ATOM 1307 N N . LEU A 1 166 ? -4.044 13.770 30.717 1.00 93.88 166 LEU A N 1
ATOM 1308 C CA . LEU A 1 166 ? -4.484 12.424 31.075 1.00 93.88 166 LEU A CA 1
ATOM 1309 C C . LEU A 1 166 ? -3.892 11.974 32.417 1.00 93.88 166 LEU A C 1
ATOM 1311 O O . LEU A 1 166 ? -4.587 11.357 33.231 1.00 93.88 166 LEU A O 1
ATOM 1315 N N . ALA A 1 167 ? -2.617 12.271 32.673 1.00 94.69 167 ALA A N 1
ATOM 1316 C CA . ALA A 1 167 ? -1.979 11.975 33.950 1.00 94.69 167 ALA A CA 1
ATOM 1317 C C . ALA A 1 167 ? -2.635 12.756 35.102 1.00 94.69 167 ALA A C 1
ATOM 1319 O O . ALA A 1 167 ? -2.925 12.165 36.146 1.00 94.69 167 ALA A O 1
ATOM 1320 N N . ALA A 1 168 ? -2.933 14.043 34.902 1.00 95.38 168 ALA A N 1
ATOM 1321 C CA . ALA A 1 168 ? -3.630 14.875 35.881 1.00 95.38 168 ALA A CA 1
ATOM 1322 C C . ALA A 1 168 ? -5.050 14.357 36.171 1.00 95.38 168 ALA A C 1
ATOM 1324 O O . ALA A 1 168 ? -5.413 14.169 37.333 1.00 95.38 168 ALA A O 1
ATOM 1325 N N . ALA A 1 169 ? -5.823 14.022 35.132 1.00 93.81 169 ALA A N 1
ATOM 1326 C CA . ALA A 1 169 ? -7.161 13.447 35.282 1.00 93.81 169 ALA A CA 1
ATOM 1327 C C . ALA A 1 169 ? -7.133 12.109 36.043 1.00 93.81 169 ALA A C 1
ATOM 1329 O O . ALA A 1 169 ? -7.974 11.848 36.904 1.00 93.81 169 ALA A O 1
ATOM 1330 N N . ASN A 1 170 ? -6.131 11.262 35.785 1.00 93.81 170 ASN A N 1
ATOM 1331 C CA . ASN A 1 170 ? -5.951 10.014 36.527 1.00 93.81 170 ASN A CA 1
ATOM 1332 C C . ASN A 1 170 ? -5.626 10.253 38.010 1.00 93.81 170 ASN A C 1
ATOM 1334 O O . ASN A 1 170 ? -6.146 9.534 38.866 1.00 93.81 170 ASN A O 1
ATOM 1338 N N . GLN A 1 171 ? -4.805 11.257 38.333 1.00 95.62 171 GLN A N 1
ATOM 1339 C CA . GLN A 1 171 ? -4.536 11.642 39.724 1.00 95.62 171 GLN A CA 1
ATOM 1340 C C . GLN A 1 171 ? -5.804 12.141 40.429 1.00 95.62 171 GLN A C 1
ATOM 1342 O O . GLN A 1 171 ? -6.062 11.748 41.567 1.00 95.62 171 GLN A O 1
ATOM 1347 N N . GLU A 1 172 ? -6.632 12.934 39.748 1.00 94.81 172 GLU A N 1
ATOM 1348 C CA . GLU A 1 172 ? -7.908 13.415 40.284 1.00 94.81 172 GLU A CA 1
ATOM 1349 C C . GLU A 1 172 ? -8.893 12.262 40.542 1.00 94.81 172 GLU A C 1
ATOM 1351 O O . GLU A 1 172 ? -9.483 12.173 41.620 1.00 94.81 172 GLU A O 1
ATOM 1356 N N . ILE A 1 173 ? -9.004 11.304 39.613 1.00 92.50 173 ILE A N 1
ATOM 1357 C CA . ILE A 1 173 ? -9.822 10.094 39.798 1.00 92.50 173 ILE A CA 1
ATOM 1358 C C . ILE A 1 173 ? -9.342 9.280 41.004 1.00 92.50 173 ILE A C 1
ATOM 1360 O O . ILE A 1 173 ? -10.165 8.769 41.770 1.00 92.50 173 ILE A O 1
ATOM 1364 N N . LEU A 1 174 ? -8.028 9.134 41.188 1.00 94.56 174 LEU A N 1
ATOM 1365 C CA . LEU A 1 174 ? -7.471 8.429 42.344 1.00 94.56 174 LEU A CA 1
ATOM 1366 C C . LEU A 1 174 ? -7.796 9.153 43.655 1.00 94.56 174 LEU A C 1
ATOM 1368 O O . LEU A 1 174 ? -8.260 8.503 44.593 1.00 94.56 174 LEU A O 1
ATOM 1372 N N . ALA A 1 175 ? -7.649 10.479 43.699 1.00 94.12 175 ALA A N 1
ATOM 1373 C CA . ALA A 1 175 ? -8.004 11.286 44.865 1.00 94.12 175 ALA A CA 1
ATOM 1374 C C . ALA A 1 175 ? -9.501 11.174 45.207 1.00 94.12 175 ALA A C 1
ATOM 1376 O O . ALA A 1 175 ? -9.865 10.948 46.363 1.00 94.12 175 ALA A O 1
ATOM 1377 N N . LEU A 1 176 ? -10.382 11.237 44.202 1.00 92.31 176 LEU A N 1
ATOM 1378 C CA . LEU A 1 176 ? -11.826 11.058 44.380 1.00 92.31 176 LEU A CA 1
ATOM 1379 C C . LEU A 1 176 ? -12.183 9.640 44.845 1.00 92.31 176 LEU A C 1
ATOM 1381 O O . LEU A 1 176 ? -13.080 9.465 45.673 1.00 92.31 176 LEU A O 1
ATOM 1385 N N . ARG A 1 177 ? -11.493 8.607 44.348 1.00 92.00 177 ARG A N 1
ATOM 1386 C CA . ARG A 1 177 ? -11.674 7.225 44.825 1.00 92.00 177 ARG A CA 1
ATOM 1387 C C . ARG A 1 177 ? -11.246 7.072 46.281 1.00 92.00 177 ARG A C 1
ATOM 1389 O O . ARG A 1 177 ? -11.958 6.424 47.047 1.00 92.00 177 ARG A O 1
ATOM 1396 N N . GLU A 1 178 ? -10.136 7.682 46.680 1.00 90.81 178 GLU A N 1
ATOM 1397 C CA . GLU A 1 178 ? -9.661 7.650 48.064 1.00 90.81 178 GLU A CA 1
ATOM 1398 C C . GLU A 1 178 ? -10.603 8.411 49.010 1.00 90.81 178 GLU A C 1
ATOM 1400 O O . GLU A 1 178 ? -10.953 7.897 50.077 1.00 90.81 178 GLU A O 1
ATOM 1405 N N . GLN A 1 179 ? -11.107 9.575 48.586 1.00 88.25 179 GLN A N 1
ATOM 1406 C CA . GLN A 1 179 ? -12.120 10.336 49.318 1.00 88.25 179 GLN A CA 1
ATOM 1407 C C . GLN A 1 179 ? -13.417 9.531 49.485 1.00 88.25 179 GLN A C 1
ATOM 1409 O O . GLN A 1 179 ? -13.951 9.448 50.593 1.00 88.25 179 GLN A O 1
ATOM 1414 N N . ASN A 1 180 ? -13.894 8.870 48.427 1.00 83.75 180 ASN A N 1
ATOM 1415 C CA . ASN A 1 180 ? -15.066 7.992 48.495 1.00 83.75 180 ASN A CA 1
ATOM 1416 C C . ASN A 1 180 ? -14.835 6.789 49.421 1.00 83.75 180 ASN A C 1
ATOM 1418 O O . ASN A 1 180 ? -15.698 6.467 50.236 1.00 83.75 180 ASN A O 1
ATOM 1422 N N . ALA A 1 181 ? -13.656 6.162 49.372 1.00 88.00 181 ALA A N 1
ATOM 1423 C CA . ALA A 1 181 ? -13.291 5.078 50.283 1.00 88.00 181 ALA A CA 1
ATOM 1424 C C . ALA A 1 181 ? -13.189 5.548 51.747 1.00 88.00 181 ALA A C 1
ATOM 1426 O O . ALA A 1 181 ? -13.448 4.773 52.671 1.00 88.00 181 ALA A O 1
ATOM 1427 N N . HIS A 1 182 ? -12.803 6.805 51.985 1.00 83.12 182 HIS A N 1
ATOM 1428 C CA . HIS A 1 182 ? -12.793 7.408 53.317 1.00 83.12 182 HIS A CA 1
ATOM 1429 C C . HIS A 1 182 ? -14.213 7.701 53.825 1.00 83.12 182 HIS A C 1
ATOM 1431 O O . HIS A 1 182 ? -14.520 7.382 54.973 1.00 83.12 182 HIS A O 1
ATOM 1437 N N . ILE A 1 183 ? -15.098 8.225 52.969 1.00 83.56 183 ILE A N 1
ATOM 1438 C CA . ILE A 1 183 ? -16.519 8.432 53.290 1.00 83.56 183 ILE A CA 1
ATOM 1439 C C . ILE A 1 183 ? -17.191 7.092 53.604 1.00 83.56 183 ILE A C 1
ATOM 1441 O O . ILE A 1 183 ? -17.850 6.974 54.632 1.00 83.56 183 ILE A O 1
ATOM 1445 N N . GLN A 1 184 ? -16.967 6.053 52.795 1.00 78.06 184 GLN A N 1
ATOM 1446 C CA . GLN A 1 184 ? -17.504 4.714 53.059 1.00 78.06 184 GLN A CA 1
ATOM 1447 C C . GLN A 1 184 ? -16.997 4.130 54.385 1.00 78.06 184 GLN A C 1
ATOM 1449 O O . GLN A 1 184 ? -17.784 3.548 55.127 1.00 78.06 184 GLN A O 1
ATOM 1454 N N . ARG A 1 185 ? -15.717 4.335 54.737 1.00 82.38 185 ARG A N 1
ATOM 1455 C CA . ARG A 1 185 ? -15.184 3.944 56.055 1.00 82.38 185 ARG A CA 1
ATOM 1456 C C . ARG A 1 185 ? -15.833 4.718 57.203 1.00 82.38 185 ARG A C 1
ATOM 1458 O O . ARG A 1 185 ? -16.192 4.088 58.189 1.00 82.38 185 ARG A O 1
ATOM 1465 N N . LYS A 1 186 ? -16.041 6.034 57.060 1.00 73.50 186 LYS A N 1
ATOM 1466 C CA . LYS A 1 186 ? -16.772 6.858 58.042 1.00 73.50 186 LYS A CA 1
ATOM 1467 C C . LYS A 1 186 ? -18.231 6.424 58.209 1.00 73.50 186 LYS A C 1
ATOM 1469 O O . LYS A 1 186 ? -18.737 6.411 59.324 1.00 73.50 186 LYS A O 1
ATOM 1474 N N . MET A 1 187 ? -18.900 6.041 57.120 1.00 64.62 187 MET A N 1
ATOM 1475 C CA . MET A 1 187 ? -20.273 5.528 57.176 1.00 64.62 187 MET A CA 1
ATOM 1476 C C . MET A 1 187 ? -20.347 4.122 57.790 1.00 64.62 187 MET A C 1
ATOM 1478 O O . MET A 1 187 ? -21.309 3.815 58.487 1.00 64.62 187 MET A O 1
ATOM 1482 N N . ALA A 1 188 ? -19.327 3.282 57.586 1.00 67.25 188 ALA A N 1
ATOM 1483 C CA . ALA A 1 188 ? -19.244 1.944 58.174 1.00 67.25 188 ALA A CA 1
ATOM 1484 C C . ALA A 1 188 ? -18.842 1.946 59.663 1.00 67.25 188 ALA A C 1
ATOM 1486 O O . ALA A 1 188 ? -19.198 1.015 60.381 1.00 67.25 188 ALA A O 1
ATOM 1487 N N . SER A 1 189 ? -18.124 2.970 60.142 1.00 60.81 189 SER A N 1
ATOM 1488 C CA . SER A 1 189 ? -17.710 3.092 61.548 1.00 60.81 189 SER A CA 1
ATOM 1489 C C . SER A 1 189 ? -18.767 3.708 62.473 1.00 60.81 189 SER A C 1
ATOM 1491 O O . SER A 1 189 ? -18.530 3.785 63.672 1.00 60.81 189 SER A O 1
ATOM 1493 N N . GLY A 1 190 ? -19.933 4.118 61.958 1.00 51.12 190 GLY A N 1
ATOM 1494 C CA . GLY A 1 190 ? -21.084 4.501 62.787 1.00 51.12 190 GLY A CA 1
ATOM 1495 C C . GLY A 1 190 ? -20.909 5.761 63.647 1.00 51.12 190 GLY A C 1
ATOM 1496 O O . GLY A 1 190 ? -21.711 5.985 64.548 1.00 51.12 190 GLY A O 1
ATOM 1497 N N . GLU A 1 191 ? -19.912 6.602 63.375 1.00 51.97 191 GLU A N 1
ATOM 1498 C CA . GLU A 1 191 ? -19.755 7.903 64.035 1.00 51.97 191 GLU A CA 1
ATOM 1499 C C . GLU A 1 191 ? -20.333 8.999 63.134 1.00 51.97 191 GLU A C 1
ATOM 1501 O O . GLU A 1 191 ? -19.666 9.553 62.256 1.00 51.97 191 GLU A O 1
ATOM 1506 N N . GLY A 1 192 ? -21.626 9.268 63.323 1.00 42.03 192 GLY A N 1
ATOM 1507 C CA . GLY A 1 192 ? -22.278 10.460 62.785 1.00 42.03 192 GLY A CA 1
ATOM 1508 C C . GLY A 1 192 ? -21.769 11.739 63.472 1.00 42.03 192 GLY A C 1
ATOM 1509 O O . GLY A 1 192 ? -21.207 11.663 64.566 1.00 42.03 192 GLY A O 1
ATOM 1510 N N . PRO A 1 193 ? -21.948 12.922 62.853 1.00 45.66 193 PRO A N 1
ATOM 1511 C CA . PRO A 1 193 ? -21.438 14.181 63.381 1.00 45.66 193 PRO A CA 1
ATOM 1512 C C . PRO A 1 193 ? -22.063 14.480 64.746 1.00 45.66 193 PRO A C 1
ATOM 1514 O O . PRO A 1 193 ? -23.284 14.526 64.889 1.00 45.66 193 PRO A O 1
ATOM 1517 N N . THR A 1 194 ? -21.206 14.693 65.738 1.00 44.81 194 THR A N 1
ATOM 1518 C CA . THR A 1 194 ? -21.535 15.245 67.051 1.00 44.81 194 THR A CA 1
ATOM 1519 C C . THR A 1 194 ? -22.105 16.651 66.895 1.00 44.81 194 THR A C 1
ATOM 1521 O O . THR A 1 194 ? -21.334 17.596 66.764 1.00 44.81 194 THR A O 1
ATOM 1524 N N . ASP A 1 195 ? -23.432 16.784 66.909 1.00 40.66 195 ASP A N 1
ATOM 1525 C CA . ASP A 1 195 ? -24.097 18.013 67.355 1.00 40.66 195 ASP A CA 1
ATOM 1526 C C . ASP A 1 195 ? -25.567 17.756 67.736 1.00 40.66 195 ASP A C 1
ATOM 1528 O O . ASP A 1 195 ? -26.498 17.906 66.945 1.00 40.66 195 ASP A O 1
ATOM 1532 N N . SER A 1 196 ? -25.776 17.304 68.974 1.00 37.03 196 SER A N 1
ATOM 1533 C CA . SER A 1 196 ? -26.938 17.657 69.803 1.00 37.03 196 SER A CA 1
ATOM 1534 C C . SER A 1 196 ? -26.806 17.002 71.172 1.00 37.03 196 SER A C 1
ATOM 1536 O O . SER A 1 196 ? -27.055 15.811 71.356 1.00 37.03 196 SER A O 1
ATOM 1538 N N . GLU A 1 197 ? -26.391 17.818 72.136 1.00 39.88 197 GLU A N 1
ATOM 1539 C CA . GLU A 1 197 ? -26.665 17.610 73.552 1.00 39.88 197 GLU A CA 1
ATOM 1540 C C . GLU A 1 197 ? -28.180 17.538 73.826 1.00 39.88 197 GLU A C 1
ATOM 1542 O O . GLU A 1 197 ? -28.977 18.125 73.097 1.00 39.88 197 GLU A O 1
ATOM 1547 N N . LEU A 1 198 ? -28.515 16.938 74.983 1.00 40.31 198 LEU A N 1
ATOM 1548 C CA . LEU A 1 198 ? -29.830 16.845 75.650 1.00 40.31 198 LEU A CA 1
ATOM 1549 C C . LEU A 1 198 ? -30.685 15.663 75.123 1.00 40.31 198 LEU A C 1
ATOM 1551 O O . LEU A 1 198 ? -31.085 15.640 73.974 1.00 40.31 198 LEU A O 1
ATOM 1555 N N . ILE A 1 199 ? -31.048 14.626 75.889 1.00 37.59 199 ILE A N 1
ATOM 1556 C CA . ILE A 1 199 ? -31.453 14.573 77.298 1.00 37.59 199 ILE A CA 1
ATOM 1557 C C . ILE A 1 199 ? -31.099 13.205 77.912 1.00 37.59 199 ILE A C 1
ATOM 1559 O O . ILE A 1 199 ? -31.259 12.140 77.325 1.00 37.59 199 ILE A O 1
ATOM 1563 N N . LYS A 1 200 ? -30.639 13.303 79.154 1.00 43.34 200 LYS A N 1
ATOM 1564 C CA . LYS A 1 200 ? -30.259 12.288 80.138 1.00 43.34 200 LYS A CA 1
ATOM 1565 C C . LYS A 1 200 ? -31.486 11.533 80.688 1.00 43.34 200 LYS A C 1
ATOM 1567 O O . LYS A 1 200 ? -32.462 12.177 81.058 1.00 43.34 200 LYS A O 1
ATOM 1572 N N . GLY A 1 201 ? -31.397 10.212 80.860 1.00 30.27 201 GLY A N 1
ATOM 1573 C CA . GLY A 1 201 ? -32.370 9.418 81.635 1.00 30.27 201 GLY A CA 1
ATOM 1574 C C . GLY A 1 201 ? -32.076 7.915 81.551 1.00 30.27 201 GLY A C 1
ATOM 1575 O O . GLY A 1 201 ? -32.481 7.272 80.600 1.00 30.27 201 GLY A O 1
ATOM 1576 N N . MET A 1 202 ? -31.145 7.397 82.355 1.00 32.94 202 MET A N 1
ATOM 1577 C CA . MET A 1 202 ? -31.404 6.700 83.630 1.00 32.94 202 MET A CA 1
ATOM 1578 C C . MET A 1 202 ? -31.887 5.247 83.439 1.00 32.94 202 MET A C 1
ATOM 1580 O O . MET A 1 202 ? -33.068 4.981 83.252 1.00 32.94 202 MET A O 1
ATOM 1584 N N . GLU A 1 203 ? -30.928 4.324 83.545 1.00 39.47 203 GLU A N 1
ATOM 1585 C CA . GLU A 1 203 ? -31.104 2.897 83.864 1.00 39.47 203 GLU A CA 1
ATOM 1586 C C . GLU A 1 203 ? -31.923 2.704 85.160 1.00 39.47 203 GLU A C 1
ATOM 1588 O O . GLU A 1 203 ? -31.827 3.535 86.071 1.00 39.47 203 GLU A O 1
ATOM 1593 N N . PRO A 1 204 ? -32.654 1.583 85.314 1.00 39.22 204 PRO A N 1
ATOM 1594 C CA . PRO A 1 204 ? -32.074 0.528 86.151 1.00 39.22 204 PRO A CA 1
ATOM 1595 C C . PRO A 1 204 ? -32.420 -0.908 85.713 1.00 39.22 204 PRO A C 1
ATOM 1597 O O . PRO A 1 204 ? -33.570 -1.343 85.758 1.00 39.22 204 PRO A O 1
ATOM 1600 N N . GLY A 1 205 ? -31.388 -1.710 85.444 1.00 33.25 205 GLY A N 1
ATOM 1601 C CA . GLY A 1 205 ? -31.462 -3.167 85.537 1.00 33.25 205 GLY A CA 1
ATOM 1602 C C . GLY A 1 205 ? -31.607 -3.632 86.992 1.00 33.25 205 GLY A C 1
ATOM 1603 O O . GLY A 1 205 ? -30.631 -3.719 87.737 1.00 33.25 205 GLY A O 1
ATOM 1604 N N . GLN A 1 206 ? -32.835 -3.955 87.395 1.00 33.22 206 GLN A N 1
ATOM 1605 C CA . GLN A 1 206 ? -33.172 -4.603 88.663 1.00 33.22 206 GLN A CA 1
ATOM 1606 C C . GLN A 1 206 ? -32.871 -6.113 88.582 1.00 33.22 206 GLN A C 1
ATOM 1608 O O . GLN A 1 206 ? -33.530 -6.857 87.860 1.00 33.22 206 GLN A O 1
ATOM 1613 N N . LYS A 1 207 ? -31.895 -6.589 89.365 1.00 39.59 207 LYS A N 1
ATOM 1614 C CA . LYS A 1 207 ? -31.829 -7.988 89.811 1.00 39.59 207 LYS A CA 1
ATOM 1615 C C . LYS A 1 207 ? -32.498 -8.077 91.176 1.00 39.59 207 LYS A C 1
ATOM 1617 O O . LYS A 1 207 ? -31.930 -7.599 92.153 1.00 39.59 207 LYS A O 1
ATOM 1622 N N . VAL A 1 208 ? -33.652 -8.732 91.258 1.00 31.70 208 VAL A N 1
ATOM 1623 C CA . VAL A 1 208 ? -34.172 -9.270 92.520 1.00 31.70 208 VAL A CA 1
ATOM 1624 C C . VAL A 1 208 ? -34.764 -10.641 92.233 1.00 31.70 208 VAL A C 1
ATOM 1626 O O . VAL A 1 208 ? -35.838 -10.761 91.660 1.00 31.70 208 VAL A O 1
ATOM 1629 N N . HIS A 1 209 ? -34.069 -11.682 92.673 1.00 32.97 209 HIS A N 1
ATOM 1630 C CA . HIS A 1 209 ? -34.738 -12.896 93.096 1.00 32.97 209 HIS A CA 1
ATOM 1631 C C . HIS A 1 209 ? -34.172 -13.255 94.464 1.00 32.97 209 HIS A C 1
ATOM 1633 O O . HIS A 1 209 ? -32.956 -13.296 94.625 1.00 32.97 209 HIS A O 1
ATOM 1639 N N . G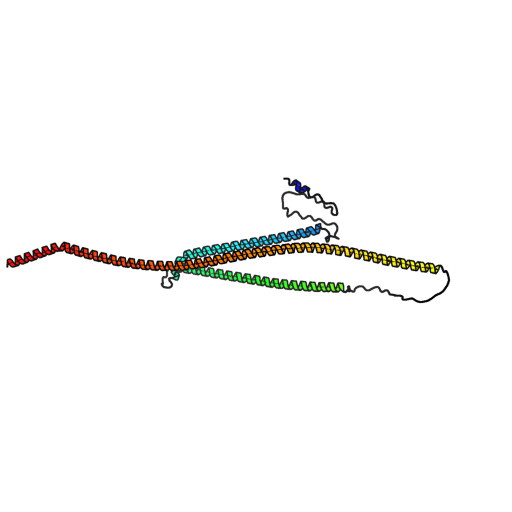LU A 1 210 ? -35.089 -13.433 95.418 1.00 36.25 210 GLU A N 1
ATOM 1640 C CA . GLU A 1 210 ? -35.038 -14.367 96.548 1.00 36.25 210 GLU A CA 1
ATOM 1641 C C . GLU A 1 210 ? -35.510 -13.713 97.856 1.00 36.25 210 GLU A C 1
ATOM 1643 O O . GLU A 1 210 ? -34.754 -13.086 98.595 1.00 36.25 210 GLU A O 1
ATOM 1648 N N . LYS A 1 211 ? -36.798 -13.908 98.163 1.00 33.72 211 LYS A N 1
ATOM 1649 C CA . LYS A 1 211 ? -37.276 -14.117 99.532 1.00 33.72 211 LYS A CA 1
ATOM 1650 C C . LYS A 1 211 ? -38.565 -14.936 99.521 1.00 33.72 211 LYS A C 1
ATOM 1652 O O . LYS A 1 211 ? -39.344 -14.921 98.579 1.00 33.72 211 LYS A O 1
ATOM 1657 N N . ARG A 1 212 ? -38.681 -15.722 100.580 1.00 41.84 212 ARG A N 1
ATOM 1658 C CA . ARG A 1 212 ? -39.412 -16.974 100.743 1.00 41.84 212 ARG A CA 1
ATOM 1659 C C . ARG A 1 212 ? -40.639 -16.748 101.637 1.00 41.84 212 ARG A C 1
ATOM 1661 O O . ARG A 1 212 ? -40.470 -16.148 102.689 1.00 41.84 212 ARG A O 1
ATOM 1668 N N . LEU A 1 213 ? -41.774 -17.331 101.227 1.00 47.31 213 LEU A N 1
ATOM 1669 C CA . LEU A 1 213 ? -42.976 -17.763 101.979 1.00 47.31 213 LEU A CA 1
ATOM 1670 C C . LEU A 1 213 ? -43.705 -16.756 102.895 1.00 47.31 213 LEU A C 1
ATOM 1672 O O . LEU A 1 213 ? -43.135 -16.284 103.870 1.00 47.31 213 LEU A O 1
ATOM 1676 N N . SER A 1 214 ? -45.030 -16.632 102.731 1.00 36.56 214 SER A N 1
ATOM 1677 C CA . SER A 1 214 ? -45.968 -16.718 103.864 1.00 36.56 214 SER A CA 1
ATOM 1678 C C . SER A 1 214 ? -47.402 -17.001 103.402 1.00 36.56 214 SER A C 1
ATOM 1680 O O . SER A 1 214 ? -47.810 -16.657 102.301 1.00 36.56 214 SER A O 1
ATOM 1682 N N . ASN A 1 215 ? -48.119 -17.695 104.272 1.00 44.41 215 ASN A N 1
ATOM 1683 C CA . ASN A 1 215 ? -49.382 -18.393 104.109 1.00 44.41 215 ASN A CA 1
ATOM 1684 C C . ASN A 1 215 ? -50.588 -17.451 104.324 1.00 44.41 215 ASN A C 1
ATOM 1686 O O . ASN A 1 215 ? -50.594 -16.708 105.300 1.00 44.41 215 ASN A O 1
ATOM 1690 N N . GLY A 1 216 ? -51.623 -17.580 103.488 1.00 46.81 216 GLY A N 1
ATOM 1691 C CA . GLY A 1 216 ? -53.034 -17.348 103.833 1.00 46.81 216 GLY A CA 1
ATOM 1692 C C . GLY A 1 216 ? -53.505 -15.924 104.159 1.00 46.81 216 GLY A C 1
ATOM 1693 O O . GLY A 1 216 ? -53.593 -15.556 105.325 1.00 46.81 216 GLY A O 1
ATOM 1694 N N . SER A 1 217 ? -53.988 -15.207 103.143 1.00 42.44 217 SER A N 1
ATOM 1695 C CA . SER A 1 217 ? -55.174 -14.342 103.232 1.00 42.44 217 SER A CA 1
ATOM 1696 C C . SER A 1 217 ? -55.660 -14.066 101.809 1.00 42.44 217 SER A C 1
ATOM 1698 O O . SER A 1 217 ? -54.885 -13.581 100.995 1.00 42.44 217 SER A O 1
ATOM 1700 N N . ILE A 1 218 ? -56.912 -14.411 101.493 1.00 54.09 218 ILE A N 1
ATOM 1701 C CA . ILE A 1 218 ? -57.570 -13.977 100.253 1.00 54.09 218 ILE A CA 1
ATOM 1702 C C . ILE A 1 218 ? -57.785 -12.475 100.406 1.00 54.09 218 ILE A C 1
ATOM 1704 O O . ILE A 1 218 ? -58.731 -12.037 101.059 1.00 54.09 218 ILE A O 1
ATOM 1708 N N . ASP A 1 219 ? -56.843 -11.701 99.884 1.00 49.78 219 ASP A N 1
ATOM 1709 C CA . ASP A 1 219 ? -57.012 -10.278 99.670 1.00 49.78 219 ASP A CA 1
ATOM 1710 C C . ASP A 1 219 ? -57.280 -10.096 98.178 1.00 49.78 219 ASP A C 1
ATOM 1712 O O . ASP A 1 219 ? -56.426 -10.382 97.342 1.00 49.78 219 ASP A O 1
ATOM 1716 N N . SER A 1 220 ? -58.488 -9.655 97.830 1.00 57.50 220 SER A N 1
ATOM 1717 C CA . SER A 1 220 ? -58.904 -9.375 96.445 1.00 57.50 220 SER A CA 1
ATOM 1718 C C . SER A 1 220 ? -57.903 -8.468 95.712 1.00 57.50 220 SER A C 1
ATOM 1720 O O . SER A 1 220 ? -57.828 -8.492 94.490 1.00 57.50 220 SER A O 1
ATOM 1722 N N . ASN A 1 221 ? -57.106 -7.704 96.465 1.00 60.69 221 ASN A N 1
ATOM 1723 C CA . ASN A 1 221 ? -56.053 -6.821 95.984 1.00 60.69 221 ASN A CA 1
ATOM 1724 C C . ASN A 1 221 ? -54.861 -7.565 95.326 1.00 60.69 221 ASN A C 1
ATOM 1726 O O . ASN A 1 221 ? -54.288 -7.052 94.362 1.00 60.69 221 ASN A O 1
ATOM 1730 N N . ASP A 1 222 ? -54.529 -8.784 95.775 1.00 67.06 222 ASP A N 1
ATOM 1731 C CA . ASP A 1 222 ? -53.452 -9.619 95.204 1.00 67.06 222 ASP A CA 1
ATOM 1732 C C . ASP A 1 222 ? -53.867 -10.244 93.858 1.00 67.06 222 ASP A C 1
ATOM 1734 O O . ASP A 1 222 ? -53.082 -10.256 92.912 1.00 67.06 222 ASP A O 1
ATOM 1738 N N . GLU A 1 223 ? -55.128 -10.677 93.720 1.00 73.00 223 GLU A N 1
ATOM 1739 C CA . GLU A 1 223 ? -55.674 -11.171 92.443 1.00 73.00 223 GLU A CA 1
ATOM 1740 C C . GLU A 1 223 ? -55.742 -10.057 91.388 1.00 73.00 223 GLU A C 1
ATOM 1742 O O . GLU A 1 223 ? -55.388 -10.279 90.228 1.00 73.00 223 GLU A O 1
ATOM 1747 N N . THR A 1 224 ? -56.126 -8.833 91.778 1.00 77.44 224 THR A N 1
ATOM 1748 C CA . THR A 1 224 ? -56.043 -7.667 90.879 1.00 77.44 224 THR A CA 1
ATOM 1749 C C . THR A 1 224 ? -54.606 -7.328 90.489 1.00 77.44 224 THR A C 1
ATOM 1751 O O . THR A 1 224 ? -54.372 -7.019 89.326 1.00 77.44 224 THR A O 1
ATOM 1754 N N . SER A 1 225 ? -53.641 -7.404 91.412 1.00 82.88 225 SER A N 1
ATOM 1755 C CA . SER A 1 225 ? -52.229 -7.127 91.101 1.00 82.88 225 SER A CA 1
ATOM 1756 C C . SER A 1 225 ? -51.650 -8.166 90.137 1.00 82.88 225 SER A C 1
ATOM 1758 O O . SER A 1 225 ? -51.007 -7.810 89.154 1.00 82.88 225 SER A O 1
ATOM 1760 N N . GLN A 1 226 ? -51.966 -9.446 90.344 1.00 85.75 226 GLN A N 1
ATOM 1761 C CA . GLN A 1 226 ? -51.537 -10.535 89.466 1.00 85.75 226 GLN A CA 1
ATOM 1762 C C . GLN A 1 226 ? -52.185 -10.454 88.070 1.00 85.75 226 GLN A C 1
ATOM 1764 O O . GLN A 1 226 ? -51.545 -10.759 87.063 1.00 85.75 226 GLN A O 1
ATOM 1769 N N . LEU A 1 227 ? -53.441 -9.999 87.988 1.00 86.94 227 LEU A N 1
ATOM 1770 C CA . LEU A 1 227 ? -54.106 -9.692 86.717 1.00 86.94 227 LEU A CA 1
ATOM 1771 C C . LEU A 1 227 ? -53.445 -8.518 85.983 1.00 86.94 227 LEU A C 1
ATOM 1773 O O . LEU A 1 227 ? -53.280 -8.594 84.768 1.00 86.94 227 LEU A O 1
ATOM 1777 N N . VAL A 1 228 ? -53.044 -7.462 86.698 1.00 88.06 228 VAL A N 1
ATOM 1778 C CA . VAL A 1 228 ? -52.332 -6.309 86.119 1.00 88.06 228 VAL A CA 1
ATOM 1779 C C . VAL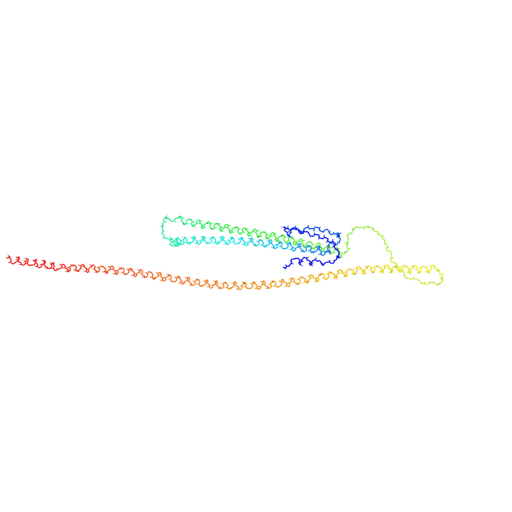 A 1 228 ? -50.952 -6.718 85.593 1.00 88.06 228 VAL A C 1
ATOM 1781 O O . VAL A 1 228 ? -50.617 -6.378 84.463 1.00 88.06 228 VAL A O 1
ATOM 1784 N N . GLU A 1 229 ? -50.187 -7.530 86.325 1.00 89.38 229 GLU A N 1
ATOM 1785 C CA . GLU A 1 229 ? -48.890 -8.043 85.848 1.00 89.38 229 GLU A CA 1
ATOM 1786 C C . GLU A 1 229 ? -49.027 -8.917 84.588 1.00 89.38 229 GLU A C 1
ATOM 1788 O O . GLU A 1 229 ? -48.237 -8.806 83.646 1.00 89.38 229 GLU A O 1
ATOM 1793 N N . LEU A 1 230 ? -50.050 -9.779 84.529 1.00 91.19 230 LEU A N 1
ATOM 1794 C CA . LEU A 1 230 ? -50.345 -10.577 83.333 1.00 91.19 230 LEU A CA 1
ATOM 1795 C C . LEU A 1 230 ? -50.772 -9.702 82.146 1.00 91.19 230 LEU A C 1
ATOM 1797 O O . LEU A 1 230 ? -50.402 -10.003 81.009 1.00 91.19 230 LEU A O 1
ATOM 1801 N N . GLN A 1 231 ? -51.514 -8.621 82.399 1.00 92.12 231 GLN A N 1
ATOM 1802 C CA . GLN A 1 231 ? -51.902 -7.632 81.394 1.00 92.12 231 GLN A CA 1
ATOM 1803 C C . GLN A 1 231 ? -50.666 -6.912 80.823 1.00 92.12 231 GLN A C 1
ATOM 1805 O O . GLN A 1 231 ? -50.505 -6.856 79.605 1.00 92.12 231 GLN A O 1
ATOM 1810 N N . GLU A 1 232 ? -49.752 -6.444 81.677 1.00 93.12 232 GLU A N 1
ATOM 1811 C CA . GLU A 1 232 ? -48.504 -5.784 81.264 1.00 93.12 232 GLU A CA 1
ATOM 1812 C C . GLU A 1 232 ? -47.585 -6.725 80.467 1.00 93.12 232 GLU A C 1
ATOM 1814 O O . GLU A 1 232 ? -47.002 -6.334 79.451 1.00 93.12 232 GLU A O 1
ATOM 1819 N N . LEU A 1 233 ? -47.481 -7.997 80.871 1.00 95.06 233 LEU A N 1
ATOM 1820 C CA . LEU A 1 233 ? -46.736 -9.013 80.121 1.00 95.06 233 LEU A CA 1
ATOM 1821 C C . LEU A 1 233 ? -47.361 -9.293 78.750 1.00 95.06 233 LEU A C 1
ATOM 1823 O O . LEU A 1 233 ? -46.630 -9.445 77.768 1.00 95.06 233 LEU A O 1
ATOM 1827 N N . LEU A 1 234 ? -48.694 -9.339 78.662 1.00 94.94 234 LEU A N 1
ATOM 1828 C CA . LEU A 1 234 ? -49.413 -9.504 77.398 1.00 94.94 234 LEU A CA 1
ATOM 1829 C C . LEU A 1 234 ? -49.183 -8.303 76.470 1.00 94.94 234 LEU A C 1
ATOM 1831 O O . LEU A 1 234 ? -48.925 -8.481 75.280 1.00 94.94 234 LEU A O 1
ATOM 1835 N N . GLU A 1 235 ? -49.243 -7.084 77.004 1.00 95.25 235 GLU A N 1
ATOM 1836 C CA . GLU A 1 235 ? -48.971 -5.849 76.263 1.00 95.25 235 GLU A CA 1
ATOM 1837 C C . GLU A 1 235 ? -47.525 -5.799 75.764 1.00 95.25 235 GLU A C 1
ATOM 1839 O O . GLU A 1 235 ? -47.288 -5.509 74.588 1.00 95.25 235 GLU A O 1
ATOM 1844 N N . LYS A 1 236 ? -46.562 -6.189 76.606 1.00 96.00 236 LYS A N 1
ATOM 1845 C CA . LYS A 1 236 ? -45.154 -6.314 76.219 1.00 96.00 236 LYS A CA 1
ATOM 1846 C C . LYS A 1 236 ? -44.954 -7.341 75.104 1.00 96.00 236 LYS A C 1
ATOM 1848 O O . LYS A 1 236 ? -44.302 -7.035 74.108 1.00 96.00 236 LYS A O 1
ATOM 1853 N N . GLN A 1 237 ? -45.540 -8.533 75.228 1.00 96.19 237 GLN A N 1
ATOM 1854 C CA . GLN A 1 237 ? -45.472 -9.562 74.183 1.00 96.19 237 GLN A CA 1
ATOM 1855 C C . GLN A 1 237 ? -46.142 -9.104 72.878 1.00 96.19 237 GLN A C 1
ATOM 1857 O O . GLN A 1 237 ? -45.622 -9.369 71.795 1.00 96.19 237 GLN A O 1
ATOM 1862 N N . ASN A 1 238 ? -47.256 -8.370 72.951 1.00 96.06 238 ASN A N 1
ATOM 1863 C CA . ASN A 1 238 ? -47.904 -7.786 71.774 1.00 96.06 238 ASN A CA 1
ATOM 1864 C C . ASN A 1 238 ? -47.025 -6.726 71.095 1.00 96.06 238 ASN A C 1
ATOM 1866 O O . ASN A 1 238 ? -46.950 -6.702 69.865 1.00 96.06 238 ASN A O 1
ATOM 1870 N N . TYR A 1 239 ? -46.334 -5.888 71.871 1.00 96.56 239 TYR A N 1
ATOM 1871 C CA . TYR A 1 239 ? -45.395 -4.896 71.346 1.00 96.56 239 TYR A CA 1
ATOM 1872 C C . TYR A 1 239 ? -44.182 -5.553 70.670 1.00 96.56 239 TYR A C 1
ATOM 1874 O O . TYR A 1 239 ? -43.844 -5.215 69.535 1.00 96.56 239 TYR A O 1
ATOM 1882 N N . GLU A 1 240 ? -43.568 -6.546 71.317 1.00 96.69 240 GLU A N 1
ATOM 1883 C CA . GLU A 1 240 ? -42.462 -7.324 70.743 1.00 96.69 240 GLU A CA 1
ATOM 1884 C C . GLU A 1 240 ? -42.901 -8.055 69.462 1.00 96.69 240 GLU A C 1
ATOM 1886 O O . GLU A 1 240 ? -42.190 -8.046 68.456 1.00 96.69 240 GLU A O 1
ATOM 1891 N N . MET A 1 241 ? -44.110 -8.627 69.444 1.00 96.00 241 MET A N 1
ATOM 1892 C CA . MET A 1 241 ? -44.672 -9.265 68.252 1.00 96.00 241 MET A CA 1
ATOM 1893 C C . MET A 1 241 ? -44.913 -8.263 67.116 1.00 96.00 241 MET A C 1
ATOM 1895 O O . MET A 1 241 ? -44.659 -8.593 65.956 1.00 96.00 241 MET A O 1
ATOM 1899 N N . ALA A 1 242 ? -45.390 -7.053 67.420 1.00 96.56 242 ALA A N 1
ATOM 1900 C CA . ALA A 1 242 ? -45.561 -5.989 66.432 1.00 96.56 242 ALA A CA 1
ATOM 1901 C C . ALA A 1 242 ? -44.209 -5.566 65.835 1.00 96.56 242 ALA A C 1
ATOM 1903 O O . ALA A 1 242 ? -44.050 -5.573 64.616 1.00 96.56 242 ALA A O 1
ATOM 1904 N N . GLN A 1 243 ? -43.198 -5.342 66.679 1.00 97.69 243 GLN A N 1
ATOM 1905 C CA . GLN A 1 243 ? -41.843 -5.015 66.232 1.00 97.69 243 GLN A CA 1
ATOM 1906 C C . GLN A 1 243 ? -41.239 -6.120 65.348 1.00 97.69 243 GLN A C 1
ATOM 1908 O O . GLN A 1 243 ? -40.600 -5.838 64.333 1.00 97.69 243 GLN A O 1
ATOM 1913 N N . MET A 1 244 ? -41.453 -7.392 65.699 1.00 97.19 244 MET A N 1
ATOM 1914 C CA . MET A 1 244 ? -40.980 -8.521 64.894 1.00 97.19 244 MET A CA 1
ATOM 1915 C C . MET A 1 244 ? -41.705 -8.621 63.546 1.00 97.19 244 MET A C 1
ATOM 1917 O O . MET A 1 244 ? -41.067 -8.964 62.550 1.00 97.19 244 MET A O 1
ATOM 1921 N N . LYS A 1 245 ? -43.000 -8.280 63.478 1.00 97.25 245 LYS A N 1
ATOM 1922 C CA . LYS A 1 245 ? -43.750 -8.188 62.212 1.00 97.25 245 LYS A CA 1
ATOM 1923 C C . LYS A 1 245 ? -43.219 -7.068 61.319 1.00 97.25 245 LYS A C 1
ATOM 1925 O O . LYS A 1 245 ? -42.997 -7.319 60.137 1.00 97.25 245 LYS A O 1
ATOM 1930 N N . ASP A 1 246 ? -42.940 -5.893 61.876 1.00 97.56 246 ASP A N 1
ATOM 1931 C CA . ASP A 1 246 ? -42.370 -4.770 61.119 1.00 97.56 246 ASP A CA 1
ATOM 1932 C C . ASP A 1 246 ? -40.971 -5.110 60.591 1.00 97.56 246 ASP A C 1
ATOM 1934 O O . ASP A 1 246 ? -40.656 -4.887 59.419 1.00 97.56 246 ASP A O 1
ATOM 1938 N N . ARG A 1 247 ? -40.140 -5.749 61.425 1.00 97.69 247 ARG A N 1
ATOM 1939 C CA . ARG A 1 247 ? -38.819 -6.236 61.010 1.00 97.69 247 ARG A CA 1
ATOM 1940 C C . ARG A 1 247 ? -38.918 -7.297 59.913 1.00 97.69 247 ARG A C 1
ATOM 1942 O O . ARG A 1 247 ? -38.117 -7.274 58.979 1.00 97.69 247 ARG A O 1
ATOM 1949 N N . LEU A 1 248 ? -39.880 -8.216 60.008 1.00 97.81 248 LEU A N 1
ATOM 1950 C CA . LEU A 1 248 ? -40.119 -9.235 58.987 1.00 97.81 248 LEU A CA 1
ATOM 1951 C C . LEU A 1 248 ? -40.576 -8.604 57.665 1.00 97.81 248 LEU A C 1
ATOM 1953 O O . LEU A 1 248 ? -40.071 -8.988 56.614 1.00 97.81 248 LEU A O 1
ATOM 1957 N N . ALA A 1 249 ? -41.469 -7.613 57.712 1.00 97.50 249 ALA A N 1
ATOM 1958 C CA . ALA A 1 249 ? -41.915 -6.878 56.531 1.00 97.50 249 ALA A CA 1
ATOM 1959 C C . ALA A 1 249 ? -40.749 -6.145 55.846 1.00 97.50 249 ALA A C 1
ATOM 1961 O O . ALA A 1 249 ? -40.578 -6.260 54.632 1.00 97.50 249 ALA A O 1
ATOM 1962 N N . GLY A 1 250 ? -39.889 -5.478 56.624 1.00 97.94 250 GLY A N 1
ATOM 1963 C CA . GLY A 1 250 ? -38.687 -4.823 56.103 1.00 97.94 250 GLY A CA 1
ATOM 1964 C C . GLY A 1 250 ? -37.695 -5.805 55.470 1.00 97.94 250 GLY A C 1
ATOM 1965 O O . GLY A 1 250 ? -37.182 -5.556 54.379 1.00 97.94 250 GLY A O 1
ATOM 1966 N N . LEU A 1 251 ? -37.460 -6.958 56.105 1.00 98.00 251 LEU A N 1
ATOM 1967 C CA . LEU A 1 251 ? -36.624 -8.014 55.524 1.00 98.00 251 LEU A CA 1
ATOM 1968 C C . LEU A 1 251 ? -37.235 -8.587 54.241 1.00 98.00 251 LEU A C 1
ATOM 1970 O O . LEU A 1 251 ? -36.502 -8.808 53.283 1.00 98.00 251 LEU A O 1
ATOM 1974 N N . SER A 1 252 ? -38.554 -8.783 54.198 1.00 97.94 252 SER A N 1
ATOM 1975 C CA . SER A 1 252 ? -39.253 -9.279 53.010 1.00 97.94 252 SER A CA 1
ATOM 1976 C C . SER A 1 252 ? -39.163 -8.303 51.835 1.00 97.94 252 SER A C 1
ATOM 1978 O O . SER A 1 252 ? -38.947 -8.748 50.711 1.00 97.94 252 SER A O 1
ATOM 1980 N N . SER A 1 253 ? -39.280 -6.990 52.079 1.00 98.12 253 SER A N 1
ATOM 1981 C CA . SER A 1 253 ? -39.068 -5.961 51.045 1.00 98.12 253 SER A CA 1
ATOM 1982 C C . SER A 1 253 ? -37.649 -6.032 50.491 1.00 98.12 253 SER A C 1
ATOM 1984 O O . SER A 1 253 ? -37.449 -6.103 49.282 1.00 98.12 253 SER A O 1
ATOM 1986 N N . ARG A 1 254 ? -36.658 -6.112 51.387 1.00 98.00 254 ARG A N 1
ATOM 1987 C CA . ARG A 1 254 ? -35.245 -6.155 51.004 1.00 98.00 254 ARG A CA 1
ATOM 1988 C C . ARG A 1 254 ? -34.877 -7.421 50.227 1.00 98.00 254 ARG A C 1
ATOM 1990 O O . ARG A 1 254 ? -34.016 -7.368 49.359 1.00 98.00 254 ARG A O 1
ATOM 1997 N N . VAL A 1 255 ? -35.514 -8.556 50.522 1.00 98.38 255 VAL A N 1
ATOM 1998 C CA . VAL A 1 255 ? -35.359 -9.780 49.717 1.00 98.38 255 VAL A CA 1
ATOM 1999 C C . VAL A 1 255 ? -35.890 -9.560 48.299 1.00 98.38 255 VAL A C 1
ATOM 2001 O O . VAL A 1 255 ? -35.177 -9.877 47.354 1.00 98.38 255 VAL A O 1
ATOM 2004 N N . GLY A 1 256 ? -37.072 -8.955 48.142 1.00 98.12 256 GLY A N 1
ATOM 2005 C CA . GLY A 1 256 ? -37.637 -8.655 46.821 1.00 98.12 256 GLY A CA 1
ATOM 2006 C C . GLY A 1 256 ? -36.778 -7.692 45.992 1.00 98.12 256 GLY A C 1
ATOM 2007 O O . GLY A 1 256 ? -36.589 -7.912 44.798 1.00 98.12 256 GLY A O 1
ATOM 2008 N N . GLU A 1 257 ? -36.202 -6.665 46.625 1.00 98.25 257 GLU A N 1
ATOM 2009 C CA . GLU A 1 257 ? -35.249 -5.745 45.981 1.00 98.25 257 GLU A CA 1
ATOM 2010 C C . GLU A 1 257 ? -34.011 -6.494 45.464 1.00 98.25 257 GLU A C 1
ATOM 2012 O O . GLU A 1 257 ? -33.666 -6.391 44.289 1.00 98.25 257 GLU A O 1
ATOM 2017 N N . VAL A 1 258 ? -33.394 -7.332 46.305 1.00 98.12 258 VAL A N 1
ATOM 2018 C CA . VAL A 1 258 ? -32.216 -8.126 45.918 1.00 98.12 258 VAL A CA 1
ATOM 2019 C C . VAL A 1 258 ? -32.541 -9.133 44.809 1.00 98.12 258 VAL A C 1
ATOM 2021 O O . VAL A 1 258 ? -31.715 -9.362 43.926 1.00 98.12 258 VAL A O 1
ATOM 2024 N N . GLU A 1 259 ? -33.729 -9.739 44.822 1.00 98.06 259 GLU A N 1
ATOM 2025 C CA . GLU A 1 259 ? -34.182 -10.633 43.749 1.00 98.06 259 GLU A CA 1
ATOM 2026 C C . GLU A 1 259 ? -34.328 -9.892 42.413 1.00 98.06 259 GLU A C 1
ATOM 2028 O O . GLU A 1 259 ? -33.901 -10.400 41.371 1.00 98.06 259 GLU A O 1
ATOM 2033 N N . GLN A 1 260 ? -34.878 -8.675 42.434 1.00 98.38 260 GLN A N 1
ATOM 2034 C CA . GLN A 1 260 ? -35.003 -7.832 41.247 1.00 98.38 260 GLN A CA 1
ATOM 2035 C C . GLN A 1 260 ? -33.636 -7.363 40.723 1.00 98.38 260 GLN A C 1
ATOM 2037 O O . GLN A 1 260 ? -33.399 -7.389 39.508 1.00 98.38 260 GLN A O 1
ATOM 2042 N N . ASP A 1 261 ? -32.724 -6.983 41.616 1.00 98.25 261 ASP A N 1
ATOM 2043 C CA . ASP A 1 261 ? -31.356 -6.599 41.260 1.00 98.25 261 ASP A CA 1
ATOM 2044 C C . ASP A 1 261 ? -30.596 -7.781 40.644 1.00 98.25 261 ASP A C 1
ATOM 2046 O O . ASP A 1 261 ? -29.942 -7.634 39.609 1.00 98.25 261 ASP A O 1
ATOM 2050 N N . ALA A 1 262 ? -30.739 -8.981 41.216 1.00 98.06 262 ALA A N 1
ATOM 2051 C CA . ALA A 1 262 ? -30.135 -10.200 40.684 1.00 98.06 262 ALA A CA 1
ATOM 2052 C C . ALA A 1 262 ? -30.668 -10.548 39.284 1.00 98.06 262 ALA A C 1
ATOM 2054 O O . ALA A 1 262 ? -29.898 -10.954 38.411 1.00 98.06 262 ALA A O 1
ATOM 2055 N N . GLU A 1 263 ? -31.969 -10.376 39.045 1.00 98.38 263 GLU A N 1
ATOM 2056 C CA . GLU A 1 263 ? -32.569 -10.598 37.727 1.00 98.38 263 GLU A CA 1
ATOM 2057 C C . GLU A 1 263 ? -32.091 -9.566 36.695 1.00 98.38 263 GLU A C 1
ATOM 2059 O O . GLU A 1 263 ? -31.823 -9.907 35.541 1.00 98.38 263 GLU A O 1
ATOM 2064 N N . THR A 1 264 ? -31.933 -8.309 37.107 1.00 98.25 264 THR A N 1
ATOM 2065 C CA . THR A 1 264 ? -31.402 -7.244 36.245 1.00 98.25 264 THR A CA 1
ATOM 2066 C C . THR A 1 264 ? -29.944 -7.522 35.876 1.00 98.25 264 THR A C 1
ATOM 2068 O O . THR A 1 264 ? -29.606 -7.558 34.692 1.00 98.25 264 THR A O 1
ATOM 2071 N N . ALA A 1 265 ? -29.108 -7.858 36.863 1.00 97.75 265 ALA A N 1
ATOM 2072 C CA . ALA A 1 265 ? -27.710 -8.223 36.646 1.00 97.75 265 ALA A CA 1
ATOM 2073 C C . ALA A 1 265 ? -27.557 -9.441 35.718 1.00 97.75 265 ALA A C 1
ATOM 2075 O O . ALA A 1 265 ? -26.670 -9.460 34.865 1.00 97.75 265 ALA A O 1
ATOM 2076 N N . ARG A 1 266 ? -28.442 -10.444 35.825 1.00 98.44 266 ARG A N 1
ATOM 2077 C CA . ARG A 1 266 ? -28.459 -11.595 34.905 1.00 98.44 266 ARG A CA 1
ATOM 2078 C C . ARG A 1 266 ? -28.759 -11.188 33.467 1.00 98.44 266 ARG A C 1
ATOM 2080 O O . ARG A 1 266 ? -28.088 -11.663 32.556 1.00 98.44 266 ARG A O 1
ATOM 2087 N N . LYS A 1 267 ? -29.745 -10.316 33.245 1.00 98.62 267 LYS A N 1
ATOM 2088 C CA . LYS A 1 267 ? -30.079 -9.835 31.894 1.00 98.62 267 LYS A CA 1
ATOM 2089 C C . LYS A 1 267 ? -28.932 -9.048 31.277 1.00 98.62 267 LYS A C 1
ATOM 2091 O O . LYS A 1 267 ? -28.647 -9.226 30.096 1.00 98.62 267 LYS A O 1
ATOM 2096 N N . ASP A 1 268 ? -28.271 -8.206 32.059 1.00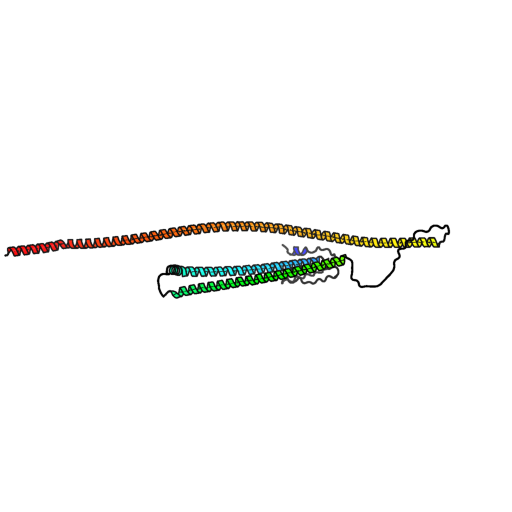 98.12 268 ASP A N 1
ATOM 2097 C CA . ASP A 1 268 ? -27.146 -7.419 31.558 1.00 98.12 268 ASP A CA 1
ATOM 2098 C C . ASP A 1 268 ? -25.905 -8.288 31.310 1.00 98.12 268 ASP A C 1
ATOM 2100 O O . ASP A 1 268 ? -25.207 -8.087 30.314 1.00 98.12 268 ASP A O 1
ATOM 2104 N N . LEU A 1 269 ? -25.686 -9.330 32.120 1.00 98.06 269 LEU A N 1
ATOM 2105 C CA . LEU A 1 269 ? -24.675 -10.348 31.835 1.00 98.06 269 LEU A CA 1
ATOM 2106 C C . LEU A 1 269 ? -24.934 -11.024 30.480 1.00 98.06 269 LEU A C 1
ATOM 2108 O O . LEU A 1 269 ? -24.041 -11.058 29.644 1.00 98.06 269 LEU A O 1
ATOM 2112 N N . ILE A 1 270 ? -26.166 -11.463 30.210 1.00 98.44 270 ILE A N 1
ATOM 2113 C CA . ILE A 1 270 ? -26.515 -12.088 28.923 1.00 98.44 270 ILE A CA 1
ATOM 2114 C C . ILE A 1 270 ? -26.247 -11.132 27.751 1.00 98.44 270 ILE A C 1
ATOM 2116 O O . ILE A 1 270 ? -25.587 -11.508 26.783 1.00 98.44 270 ILE A O 1
ATOM 2120 N N . LYS A 1 271 ? -26.689 -9.869 27.844 1.00 98.50 271 LYS A N 1
ATOM 2121 C CA . LYS A 1 271 ? -26.435 -8.867 26.791 1.00 98.50 271 LYS A CA 1
ATOM 2122 C C . LYS A 1 271 ? -24.937 -8.667 26.551 1.00 98.50 271 LYS A C 1
ATOM 2124 O O . LYS A 1 271 ? -24.494 -8.564 25.408 1.00 98.50 271 LYS A O 1
ATOM 2129 N N . THR A 1 272 ? -24.143 -8.597 27.619 1.00 96.81 272 THR A N 1
ATOM 2130 C CA . THR A 1 272 ? -22.691 -8.399 27.501 1.00 96.81 272 THR A CA 1
ATOM 2131 C C . THR A 1 272 ? -21.983 -9.636 26.944 1.00 96.81 272 THR A C 1
ATOM 2133 O O . THR A 1 272 ? -21.067 -9.489 26.135 1.00 96.81 272 THR A O 1
ATOM 2136 N N . GLU A 1 273 ? -22.439 -10.847 27.268 1.00 98.38 273 GLU A N 1
ATOM 2137 C CA . GLU A 1 273 ? -21.957 -12.102 26.674 1.00 98.38 273 GLU A CA 1
ATOM 2138 C C . GLU A 1 273 ? -22.278 -12.205 25.173 1.00 98.38 273 GLU A C 1
ATOM 2140 O O . GLU A 1 273 ? -21.428 -12.630 24.381 1.00 98.38 273 GLU A O 1
ATOM 2145 N N . GLU A 1 274 ? -23.467 -11.768 24.749 1.00 98.25 274 GLU A N 1
ATOM 2146 C CA . GLU A 1 274 ? -23.856 -11.711 23.335 1.00 98.25 274 GLU A CA 1
ATOM 2147 C C . GLU A 1 274 ? -22.988 -10.723 22.544 1.00 98.25 274 GLU A C 1
ATOM 2149 O O . GLU A 1 274 ? -22.504 -11.050 21.453 1.00 98.25 274 GLU A O 1
ATOM 2154 N N . LEU A 1 275 ? -22.732 -9.537 23.109 1.00 97.88 275 LEU A N 1
ATOM 2155 C CA . LEU A 1 275 ? -21.840 -8.537 22.518 1.00 97.88 275 LEU A CA 1
ATOM 2156 C C . LEU A 1 275 ? -20.394 -9.037 22.447 1.00 97.88 275 LEU A C 1
ATOM 2158 O O . LEU A 1 275 ? -19.757 -8.909 21.404 1.00 97.88 275 LEU A O 1
ATOM 2162 N N . ASN A 1 276 ? -19.887 -9.667 23.507 1.00 96.56 276 ASN A N 1
ATOM 2163 C CA . ASN A 1 276 ? -18.556 -10.274 23.510 1.00 96.56 276 ASN A CA 1
ATOM 2164 C C . ASN A 1 276 ? -18.446 -11.360 22.426 1.00 96.56 276 ASN A C 1
ATOM 2166 O O . ASN A 1 276 ? -17.510 -11.363 21.628 1.00 96.56 276 ASN A O 1
ATOM 2170 N N . SER A 1 277 ? -19.458 -12.223 22.312 1.00 98.00 277 SER A N 1
ATOM 2171 C CA . SER A 1 277 ? -19.523 -13.249 21.265 1.00 98.00 277 SER A CA 1
ATOM 2172 C C . SER A 1 277 ? -19.537 -12.652 19.855 1.00 98.00 277 SER A C 1
ATOM 2174 O O . SER A 1 277 ? -18.970 -13.244 18.934 1.00 98.00 277 SER A O 1
ATOM 2176 N N . LYS A 1 278 ? -20.178 -11.491 19.669 1.00 98.25 278 LYS A N 1
ATOM 2177 C CA . LYS A 1 278 ? -20.143 -10.739 18.410 1.00 98.25 278 LYS A CA 1
ATOM 2178 C C . LYS A 1 278 ? -18.741 -10.206 18.128 1.00 98.25 278 LYS A C 1
ATOM 2180 O O . LYS A 1 278 ? -18.186 -10.542 17.089 1.00 98.25 278 LYS A O 1
ATOM 2185 N N . TYR A 1 279 ? -18.131 -9.490 19.068 1.00 97.94 279 TYR A N 1
ATOM 2186 C CA . TYR A 1 279 ? -16.783 -8.952 18.880 1.00 97.94 279 TYR A CA 1
ATOM 2187 C C . TYR A 1 279 ? -15.738 -10.043 18.634 1.00 97.94 279 TYR A C 1
ATOM 2189 O O . TYR A 1 279 ? -14.858 -9.874 17.798 1.00 97.94 279 TYR A O 1
ATOM 2197 N N . GLN A 1 280 ? -15.859 -11.207 19.272 1.00 98.06 280 GLN A N 1
ATOM 2198 C CA . GLN A 1 280 ? -14.985 -12.347 18.987 1.00 98.06 280 GLN A CA 1
ATOM 2199 C C . GLN A 1 280 ? -15.135 -12.895 17.562 1.00 98.06 280 GLN A C 1
ATOM 2201 O O . GLN A 1 280 ? -14.186 -13.483 17.039 1.00 98.06 280 GLN A O 1
ATOM 2206 N N . ARG A 1 281 ? -16.319 -12.784 16.947 1.00 98.31 281 ARG A N 1
ATOM 2207 C CA . ARG A 1 281 ? -16.524 -13.138 15.533 1.00 98.31 281 ARG A CA 1
ATOM 2208 C C . ARG A 1 281 ? -15.916 -12.072 14.631 1.00 98.31 281 ARG A C 1
ATOM 2210 O O . ARG A 1 281 ? -15.086 -12.424 13.801 1.00 98.31 281 ARG A O 1
ATOM 2217 N N . ASP A 1 282 ? -16.221 -10.805 14.890 1.00 97.94 282 ASP A N 1
ATOM 2218 C CA . ASP A 1 282 ? -15.711 -9.669 14.116 1.00 97.94 282 ASP A CA 1
ATOM 2219 C C . ASP A 1 282 ? -14.167 -9.641 14.116 1.00 97.94 282 ASP A C 1
ATOM 2221 O O . ASP A 1 282 ? -13.545 -9.463 13.072 1.00 97.94 282 ASP A O 1
ATOM 2225 N N . ILE A 1 283 ? -13.525 -9.919 15.260 1.00 97.38 283 ILE A N 1
ATOM 2226 C CA . ILE A 1 283 ? -12.059 -10.032 15.367 1.00 97.38 283 ILE A CA 1
ATOM 2227 C C . ILE A 1 283 ? -11.525 -11.190 14.518 1.00 97.38 283 ILE A C 1
ATOM 2229 O O . ILE A 1 283 ? -10.521 -11.028 13.829 1.00 97.38 283 ILE A O 1
ATOM 2233 N N . ARG A 1 284 ? -12.171 -12.362 14.548 1.00 97.56 284 ARG A N 1
ATOM 2234 C CA . ARG A 1 284 ? -11.741 -13.514 13.737 1.00 97.56 284 ARG A CA 1
ATOM 2235 C C . ARG A 1 284 ? -11.871 -13.235 12.243 1.00 97.56 284 ARG A C 1
ATOM 2237 O O . ARG A 1 284 ? -10.974 -13.593 11.488 1.00 97.56 284 ARG A O 1
ATOM 2244 N N . GLU A 1 285 ? -12.950 -12.581 11.827 1.00 97.38 285 GLU A N 1
ATOM 2245 C CA . GLU A 1 285 ? -13.158 -12.177 10.435 1.00 97.38 285 GLU A CA 1
ATOM 2246 C C . GLU A 1 285 ? -12.133 -11.125 9.995 1.00 97.38 285 GLU A C 1
ATOM 2248 O O . GLU A 1 285 ? -11.537 -11.265 8.928 1.00 97.38 285 GLU A O 1
ATOM 2253 N N . ALA A 1 286 ? -11.856 -10.125 10.835 1.00 96.62 286 ALA A N 1
ATOM 2254 C CA . ALA A 1 286 ? -10.830 -9.120 10.568 1.00 96.62 286 ALA A CA 1
ATOM 2255 C C . ALA A 1 286 ? -9.426 -9.739 10.456 1.00 96.62 286 ALA A C 1
ATOM 2257 O O . ALA A 1 286 ? -8.657 -9.367 9.571 1.00 96.62 286 ALA A O 1
ATOM 2258 N N . MET A 1 287 ? -9.098 -10.714 11.312 1.00 96.62 287 MET A N 1
ATOM 2259 C CA . MET A 1 287 ? -7.833 -11.453 11.240 1.00 96.62 287 MET A CA 1
ATOM 2260 C C . MET A 1 287 ? -7.718 -12.256 9.940 1.00 96.62 287 MET A C 1
ATOM 2262 O O . MET A 1 287 ? -6.701 -12.156 9.262 1.00 96.62 287 MET A O 1
ATOM 2266 N N . ALA A 1 288 ? -8.771 -12.976 9.543 1.00 97.56 288 ALA A N 1
ATOM 2267 C CA . ALA A 1 288 ? -8.778 -13.730 8.289 1.00 97.56 288 ALA A CA 1
ATOM 2268 C C . ALA A 1 288 ? -8.635 -12.817 7.054 1.00 97.56 288 ALA A C 1
ATOM 2270 O O . ALA A 1 288 ? -7.913 -13.144 6.115 1.00 97.56 288 ALA A O 1
ATOM 2271 N N . GLN A 1 289 ? -9.283 -11.646 7.057 1.00 97.56 289 GLN A N 1
ATOM 2272 C CA . GLN A 1 289 ? -9.120 -10.653 5.988 1.00 97.56 289 GLN A CA 1
ATOM 2273 C C . GLN A 1 289 ? -7.697 -10.095 5.937 1.00 97.56 289 GLN A C 1
ATOM 2275 O O . GLN A 1 289 ? -7.135 -9.934 4.856 1.00 97.56 289 GLN A O 1
ATOM 2280 N N . LYS A 1 290 ? -7.107 -9.808 7.102 1.00 97.12 290 LYS A N 1
ATOM 2281 C CA . LYS A 1 290 ? -5.723 -9.345 7.194 1.00 97.12 290 LYS A CA 1
ATOM 2282 C C . LYS A 1 290 ? -4.761 -10.372 6.583 1.00 97.12 290 LYS A C 1
ATOM 2284 O O . LYS A 1 290 ? -3.901 -9.980 5.801 1.00 97.12 290 LYS A O 1
ATOM 2289 N N . GLU A 1 291 ? -4.937 -11.655 6.888 1.00 96.44 291 GLU A N 1
ATOM 2290 C CA . GLU A 1 291 ? -4.116 -12.743 6.338 1.00 96.44 291 GLU A CA 1
ATOM 2291 C C . GLU A 1 291 ? -4.234 -12.842 4.802 1.00 96.44 291 GLU A C 1
ATOM 2293 O O . GLU A 1 291 ? -3.214 -12.871 4.115 1.00 96.44 291 GLU A O 1
ATOM 2298 N N . ASP A 1 292 ? -5.447 -12.781 4.233 1.00 97.56 292 ASP A N 1
ATOM 2299 C CA . ASP A 1 292 ? -5.650 -12.772 2.768 1.00 97.56 292 ASP A CA 1
ATOM 2300 C C . ASP A 1 292 ? -4.965 -11.568 2.092 1.00 97.56 292 ASP A C 1
ATOM 2302 O O . ASP A 1 292 ? -4.305 -11.688 1.051 1.00 97.56 292 ASP A O 1
ATOM 2306 N N . MET A 1 293 ? -5.056 -10.388 2.714 1.00 96.62 293 MET A N 1
ATOM 2307 C CA . MET A 1 293 ? -4.370 -9.194 2.219 1.00 96.62 293 MET A CA 1
ATOM 2308 C C . MET A 1 293 ? -2.843 -9.348 2.272 1.00 96.62 293 MET A C 1
ATOM 2310 O O . MET A 1 293 ? -2.167 -8.961 1.314 1.00 96.62 293 MET A O 1
ATOM 2314 N N . GLU A 1 294 ? -2.292 -9.936 3.336 1.00 96.69 294 GLU A N 1
ATOM 2315 C CA . GLU A 1 294 ? -0.854 -10.215 3.473 1.00 96.69 294 GLU A CA 1
ATOM 2316 C C . GLU A 1 294 ? -0.356 -11.222 2.416 1.00 96.69 294 GLU A C 1
ATOM 2318 O O . GLU A 1 294 ? 0.703 -11.018 1.805 1.00 96.69 294 GLU A O 1
ATOM 2323 N N . GLU A 1 295 ? -1.133 -12.262 2.106 1.00 97.50 295 GLU A N 1
ATOM 2324 C CA . GLU A 1 295 ? -0.812 -13.216 1.035 1.00 97.50 295 GLU A CA 1
ATOM 2325 C C . GLU A 1 295 ? -0.834 -12.563 -0.353 1.00 97.50 295 GLU A C 1
ATOM 2327 O O . GLU A 1 295 ? 0.042 -12.807 -1.203 1.00 97.50 295 GLU A O 1
ATOM 2332 N N . ARG A 1 296 ? -1.809 -11.678 -0.588 1.00 97.81 296 ARG A N 1
ATOM 2333 C CA . ARG A 1 296 ? -1.902 -10.906 -1.829 1.00 97.81 296 ARG A CA 1
ATOM 2334 C C . ARG A 1 296 ? -0.710 -9.966 -1.994 1.00 97.81 296 ARG A C 1
ATOM 2336 O O . ARG A 1 296 ? -0.151 -9.906 -3.093 1.00 97.81 296 ARG A O 1
ATOM 2343 N N . ILE A 1 297 ? -0.299 -9.275 -0.929 1.00 94.62 297 ILE A N 1
ATOM 2344 C CA . ILE A 1 297 ? 0.902 -8.426 -0.921 1.00 94.62 297 ILE A CA 1
ATOM 2345 C C . ILE A 1 297 ? 2.134 -9.270 -1.252 1.00 94.62 297 ILE A C 1
ATOM 2347 O O . ILE A 1 297 ? 2.820 -8.979 -2.230 1.00 94.62 297 ILE A O 1
ATOM 2351 N N . THR A 1 298 ? 2.341 -10.382 -0.545 1.00 96.12 298 THR A N 1
ATOM 2352 C CA . THR A 1 298 ? 3.480 -11.289 -0.770 1.00 96.12 298 THR A CA 1
ATOM 2353 C C . THR A 1 298 ? 3.541 -11.785 -2.222 1.00 96.12 298 THR A C 1
ATOM 2355 O O . THR A 1 298 ? 4.611 -11.908 -2.826 1.00 96.12 298 THR A O 1
ATOM 2358 N N . THR A 1 299 ? 2.388 -12.075 -2.828 1.00 97.19 299 THR A N 1
ATOM 2359 C CA . THR A 1 299 ? 2.310 -12.504 -4.231 1.00 97.19 299 THR A CA 1
ATOM 2360 C C . THR A 1 299 ? 2.690 -11.381 -5.195 1.00 97.19 299 THR A C 1
ATOM 2362 O O . THR A 1 299 ? 3.410 -11.622 -6.170 1.00 97.19 299 THR A O 1
ATOM 2365 N N . LEU A 1 300 ? 2.227 -10.156 -4.939 1.00 97.50 300 LEU A N 1
ATOM 2366 C CA . LEU A 1 300 ? 2.583 -8.983 -5.738 1.00 97.50 300 LEU A CA 1
ATOM 2367 C C . LEU A 1 300 ? 4.075 -8.654 -5.622 1.00 97.50 300 LEU A C 1
ATOM 2369 O O . LEU A 1 300 ? 4.711 -8.413 -6.645 1.00 97.50 300 LEU A O 1
ATOM 2373 N N . GLU A 1 301 ? 4.653 -8.737 -4.425 1.00 96.75 301 GLU A N 1
ATOM 2374 C CA . GLU A 1 301 ? 6.087 -8.536 -4.190 1.00 96.75 301 GLU A CA 1
ATOM 2375 C C . GLU A 1 301 ? 6.939 -9.544 -4.967 1.00 96.75 301 GLU A C 1
ATOM 2377 O O . GLU A 1 301 ? 7.890 -9.162 -5.652 1.00 96.75 301 GLU A O 1
ATOM 2382 N N . LYS A 1 302 ? 6.567 -10.832 -4.949 1.00 97.69 302 LYS A N 1
ATOM 2383 C CA . LYS A 1 302 ? 7.255 -11.869 -5.739 1.00 97.69 302 LYS A CA 1
ATOM 2384 C C . LYS A 1 302 ? 7.211 -11.573 -7.238 1.00 97.69 302 LYS A C 1
ATOM 2386 O O . LYS A 1 302 ? 8.228 -11.718 -7.916 1.00 97.69 302 LYS A O 1
ATOM 2391 N N . ARG A 1 303 ? 6.054 -11.150 -7.761 1.00 97.44 303 ARG A N 1
ATOM 2392 C CA . ARG A 1 303 ? 5.903 -10.783 -9.180 1.00 97.44 303 ARG A CA 1
ATOM 2393 C C . ARG A 1 303 ? 6.725 -9.550 -9.533 1.00 97.44 303 ARG A C 1
ATOM 2395 O O . ARG A 1 303 ? 7.400 -9.565 -10.556 1.00 97.44 303 ARG A O 1
ATOM 2402 N N . TYR A 1 304 ? 6.705 -8.527 -8.681 1.00 97.12 304 TYR A N 1
ATOM 2403 C CA . TYR A 1 304 ? 7.499 -7.316 -8.864 1.00 97.12 304 TYR A CA 1
ATOM 2404 C C . TYR A 1 304 ? 8.998 -7.636 -8.908 1.00 97.12 304 TYR A C 1
ATOM 2406 O O . TYR A 1 304 ? 9.684 -7.230 -9.841 1.00 97.12 304 TYR A O 1
ATOM 2414 N N . LEU A 1 305 ? 9.494 -8.451 -7.972 1.00 98.12 305 LEU A N 1
ATOM 2415 C CA . LEU A 1 305 ? 10.892 -8.888 -7.956 1.00 98.12 305 LEU A CA 1
ATOM 2416 C C . LEU A 1 305 ? 11.268 -9.722 -9.192 1.00 98.12 305 LEU A C 1
ATOM 2418 O O . LEU A 1 305 ? 12.371 -9.563 -9.713 1.00 98.12 305 LEU A O 1
ATOM 2422 N N . SER A 1 306 ? 10.379 -10.598 -9.677 1.00 95.81 306 SER A N 1
ATOM 2423 C CA . SER A 1 306 ? 10.606 -11.347 -10.926 1.00 95.81 306 SER A CA 1
ATOM 2424 C C . SER A 1 306 ? 10.712 -10.408 -12.125 1.00 95.81 306 SER A C 1
ATOM 2426 O O . SER A 1 306 ? 11.702 -10.454 -12.851 1.00 95.81 306 SER A O 1
ATOM 2428 N N . ALA A 1 307 ? 9.744 -9.501 -12.280 1.00 95.31 307 ALA A N 1
ATOM 2429 C CA . ALA A 1 307 ? 9.724 -8.520 -13.359 1.00 95.31 307 ALA A CA 1
ATOM 2430 C C . ALA A 1 307 ? 10.948 -7.592 -13.314 1.00 95.31 307 ALA A C 1
ATOM 2432 O O . ALA A 1 307 ? 11.513 -7.261 -14.352 1.00 95.31 307 ALA A O 1
ATOM 2433 N N . GLN A 1 308 ? 11.406 -7.214 -12.118 1.00 97.81 308 GLN A N 1
ATOM 2434 C CA . GLN A 1 308 ? 12.618 -6.418 -11.946 1.00 97.81 308 GLN A CA 1
ATOM 2435 C C . GLN A 1 308 ? 13.864 -7.175 -12.426 1.00 97.81 308 GLN A C 1
ATOM 2437 O O . GLN A 1 308 ? 14.665 -6.611 -13.167 1.00 97.81 308 GLN A O 1
ATOM 2442 N N . ARG A 1 309 ? 14.013 -8.457 -12.063 1.00 97.88 309 ARG A N 1
ATOM 2443 C CA . ARG A 1 309 ? 15.125 -9.298 -12.548 1.00 97.88 309 ARG A CA 1
ATOM 2444 C C . ARG A 1 309 ? 15.093 -9.460 -14.066 1.00 97.88 309 ARG A C 1
ATOM 2446 O O . ARG A 1 309 ? 16.137 -9.364 -14.705 1.00 97.88 309 ARG A O 1
ATOM 2453 N N . GLU A 1 310 ? 13.912 -9.679 -14.639 1.00 96.25 310 GLU A N 1
ATOM 2454 C CA . GLU A 1 310 ? 13.720 -9.765 -16.091 1.00 96.25 310 GLU A CA 1
ATOM 2455 C C . GLU A 1 310 ? 14.078 -8.445 -16.781 1.00 96.25 310 GLU A C 1
ATOM 2457 O O . GLU A 1 310 ? 14.824 -8.451 -17.757 1.00 96.25 310 GLU A O 1
ATOM 2462 N N . SER A 1 311 ? 13.639 -7.307 -16.236 1.00 96.81 311 SER A N 1
ATOM 2463 C CA . SER A 1 311 ? 13.991 -5.979 -16.746 1.00 96.81 311 SER A CA 1
ATOM 2464 C C . SER A 1 311 ? 15.502 -5.746 -16.741 1.00 96.81 311 SER A C 1
ATOM 2466 O O . SER A 1 311 ? 16.036 -5.246 -17.729 1.00 96.81 311 SER A O 1
ATOM 2468 N N . THR A 1 312 ? 16.200 -6.112 -15.661 1.00 96.62 312 THR A N 1
ATOM 2469 C CA . THR A 1 312 ? 17.666 -6.019 -15.598 1.00 96.62 312 THR A CA 1
ATOM 2470 C C . THR A 1 312 ? 18.319 -6.926 -16.640 1.00 96.62 312 THR A C 1
ATOM 2472 O O . THR A 1 312 ? 19.174 -6.471 -17.389 1.00 96.62 312 THR A O 1
ATOM 2475 N N . SER A 1 313 ? 17.861 -8.175 -16.771 1.00 97.56 313 SER A N 1
ATOM 2476 C CA . SER A 1 313 ? 18.399 -9.109 -17.768 1.00 97.56 313 SER A CA 1
ATOM 2477 C C . SER A 1 313 ? 18.192 -8.632 -19.209 1.00 97.56 313 SER A C 1
ATOM 2479 O O . SER A 1 313 ? 19.050 -8.874 -20.058 1.00 97.56 313 SER A O 1
ATOM 2481 N N . ILE A 1 314 ? 17.055 -7.997 -19.507 1.00 96.94 314 ILE A N 1
ATOM 2482 C CA . ILE A 1 314 ? 16.777 -7.422 -20.827 1.00 96.94 314 ILE A CA 1
ATOM 2483 C C . ILE A 1 314 ? 17.695 -6.227 -21.082 1.00 96.94 314 ILE A C 1
ATOM 2485 O O . ILE A 1 314 ? 18.237 -6.119 -22.179 1.00 96.94 314 ILE A O 1
ATOM 2489 N N . HIS A 1 315 ? 17.904 -5.366 -20.083 1.00 97.75 315 HIS A N 1
ATOM 2490 C CA . HIS A 1 315 ? 18.812 -4.227 -20.201 1.00 97.75 315 HIS A CA 1
ATOM 2491 C C . HIS A 1 315 ? 20.249 -4.680 -20.496 1.00 97.75 315 HIS A C 1
ATOM 2493 O O . HIS A 1 315 ? 20.824 -4.247 -21.490 1.00 97.75 315 HIS A O 1
ATOM 2499 N N . ASP A 1 316 ? 20.766 -5.657 -19.745 1.00 96.56 316 ASP A N 1
ATOM 2500 C CA . ASP A 1 316 ? 22.101 -6.226 -19.971 1.00 96.56 316 ASP A CA 1
ATOM 2501 C C . ASP A 1 316 ? 22.249 -6.851 -21.371 1.00 96.56 316 ASP A C 1
ATOM 2503 O O . ASP A 1 316 ? 23.323 -6.813 -21.979 1.00 96.56 316 ASP A O 1
ATOM 2507 N N . MET A 1 317 ? 21.187 -7.477 -21.891 1.00 97.19 317 MET A N 1
ATOM 2508 C CA . MET A 1 317 ? 21.192 -8.029 -23.246 1.00 97.19 317 MET A CA 1
ATOM 2509 C C . MET A 1 317 ? 21.159 -6.922 -24.302 1.00 97.19 317 MET A C 1
ATOM 2511 O O . MET A 1 317 ? 21.862 -7.021 -25.308 1.00 97.19 317 MET A O 1
ATOM 2515 N N . ASN A 1 318 ? 20.375 -5.868 -24.075 1.00 96.25 318 ASN A N 1
ATOM 2516 C CA . ASN A 1 318 ? 20.313 -4.722 -24.971 1.00 96.25 318 ASN A CA 1
ATOM 2517 C C . ASN A 1 318 ? 21.681 -4.036 -25.073 1.00 96.25 318 ASN A C 1
ATOM 2519 O O . ASN A 1 318 ? 22.165 -3.832 -26.180 1.00 96.25 318 ASN A O 1
ATOM 2523 N N . ASP A 1 319 ? 22.362 -3.812 -23.949 1.00 97.31 319 ASP A N 1
ATOM 2524 C CA . ASP A 1 319 ? 23.708 -3.230 -23.929 1.00 97.31 319 ASP A CA 1
ATOM 2525 C C . ASP A 1 319 ? 24.714 -4.074 -24.728 1.00 97.31 319 ASP A C 1
ATOM 2527 O O . ASP A 1 319 ? 25.565 -3.550 -25.452 1.00 97.31 319 ASP A O 1
ATOM 2531 N N . LYS A 1 320 ? 24.625 -5.408 -24.643 1.00 97.62 320 LYS A N 1
ATOM 2532 C CA . LYS A 1 320 ? 25.460 -6.304 -25.462 1.00 97.62 320 LYS A CA 1
ATOM 2533 C C . LYS A 1 320 ? 25.169 -6.138 -26.951 1.00 97.62 320 LYS A C 1
ATOM 2535 O O . LYS A 1 320 ? 26.109 -6.015 -27.734 1.00 97.62 320 LYS A O 1
ATOM 2540 N N . LEU A 1 321 ? 23.894 -6.104 -27.337 1.00 97.31 321 LEU A N 1
ATOM 2541 C CA . LEU A 1 321 ? 23.485 -5.937 -28.733 1.00 97.31 321 LEU A CA 1
ATOM 2542 C C . LEU A 1 321 ? 23.860 -4.559 -29.287 1.00 97.31 321 LEU A C 1
ATOM 2544 O O . LEU A 1 321 ? 24.319 -4.472 -30.422 1.00 97.31 321 LEU A O 1
ATOM 2548 N N . GLU A 1 322 ? 23.729 -3.497 -28.494 1.00 97.88 322 GLU A N 1
ATOM 2549 C CA . GLU A 1 322 ? 24.160 -2.146 -28.868 1.00 97.88 322 GLU A CA 1
ATOM 2550 C C . GLU A 1 322 ? 25.671 -2.100 -29.134 1.00 97.88 322 GLU A C 1
ATOM 2552 O O . GLU A 1 322 ? 26.112 -1.551 -30.146 1.00 97.88 322 GLU A O 1
ATOM 2557 N N . ASN A 1 323 ? 26.470 -2.754 -28.286 1.00 97.31 323 ASN A N 1
ATOM 2558 C CA . ASN A 1 323 ? 27.912 -2.875 -28.497 1.00 97.31 323 ASN A CA 1
ATOM 2559 C C . ASN A 1 323 ? 28.256 -3.704 -29.747 1.00 97.31 323 ASN A C 1
ATOM 2561 O O . ASN A 1 323 ? 29.142 -3.331 -30.521 1.00 97.31 323 ASN A O 1
ATOM 2565 N N . GLU A 1 324 ? 27.569 -4.827 -29.977 1.00 98.00 324 GLU A N 1
ATOM 2566 C CA . GLU A 1 324 ? 27.745 -5.633 -31.190 1.00 98.00 324 GLU A CA 1
ATOM 2567 C C . GLU A 1 324 ? 27.389 -4.846 -32.453 1.00 98.00 324 GLU A C 1
ATOM 2569 O O . GLU A 1 324 ? 28.135 -4.895 -33.436 1.00 98.00 324 GLU A O 1
ATOM 2574 N N . LEU A 1 325 ? 26.296 -4.081 -32.420 1.00 97.62 325 LEU A N 1
ATOM 2575 C CA . LEU A 1 325 ? 25.871 -3.225 -33.520 1.00 97.62 325 LEU A CA 1
ATOM 2576 C C . LEU A 1 325 ? 26.919 -2.148 -33.810 1.00 97.62 325 LEU A C 1
ATOM 2578 O O . LEU A 1 325 ? 27.365 -2.038 -34.951 1.00 97.62 325 LEU A O 1
ATOM 2582 N N . ALA A 1 326 ? 27.387 -1.430 -32.787 1.00 98.06 326 ALA A N 1
ATOM 2583 C CA . ALA A 1 326 ? 28.432 -0.418 -32.936 1.00 98.06 326 ALA A CA 1
ATOM 2584 C C . ALA A 1 326 ? 29.720 -1.004 -33.548 1.00 98.06 326 ALA A C 1
ATOM 2586 O O . ALA A 1 326 ? 30.328 -0.408 -34.443 1.00 98.06 326 ALA A O 1
ATOM 2587 N N . ASN A 1 327 ? 30.110 -2.212 -33.131 1.00 98.19 327 ASN A N 1
ATOM 2588 C CA . ASN A 1 327 ? 31.254 -2.922 -33.705 1.00 98.19 327 ASN A CA 1
ATOM 2589 C C . ASN A 1 327 ? 31.031 -3.292 -35.181 1.00 98.19 327 ASN A C 1
ATOM 2591 O O . ASN A 1 327 ? 31.943 -3.153 -36.002 1.00 98.19 327 ASN A O 1
ATOM 2595 N N . LYS A 1 328 ? 29.828 -3.756 -35.543 1.00 98.38 328 LYS A N 1
ATOM 2596 C CA . LYS A 1 328 ? 29.469 -4.073 -36.935 1.00 98.38 328 LYS A CA 1
ATOM 2597 C C . LYS A 1 328 ? 29.443 -2.824 -37.812 1.00 98.38 328 LYS A C 1
ATOM 2599 O O . LYS A 1 328 ? 29.961 -2.878 -38.924 1.00 98.38 328 LYS A O 1
ATOM 2604 N N . GLU A 1 329 ? 28.914 -1.711 -37.318 1.00 98.19 329 GLU A N 1
ATOM 2605 C CA . GLU A 1 329 ? 28.920 -0.421 -38.017 1.00 98.19 329 GLU A CA 1
ATOM 2606 C C . GLU A 1 329 ? 30.344 0.093 -38.252 1.00 98.19 329 GLU A C 1
ATOM 2608 O O . GLU A 1 329 ? 30.670 0.545 -39.352 1.00 98.19 329 GLU A O 1
ATOM 2613 N N . ALA A 1 330 ? 31.224 -0.019 -37.252 1.00 98.38 330 ALA A N 1
ATOM 2614 C CA . ALA A 1 330 ? 32.630 0.349 -37.394 1.00 98.38 330 ALA A CA 1
ATOM 2615 C C . ALA A 1 330 ? 33.343 -0.513 -38.450 1.00 98.38 330 ALA A C 1
ATOM 2617 O O . ALA A 1 330 ? 34.076 0.013 -39.292 1.00 98.38 330 ALA A O 1
ATOM 2618 N N . LEU A 1 331 ? 33.093 -1.827 -38.448 1.00 98.06 331 LEU A N 1
ATOM 2619 C CA . LEU A 1 331 ? 33.640 -2.738 -39.453 1.00 98.06 331 LEU A CA 1
ATOM 2620 C C . LEU A 1 331 ? 33.102 -2.426 -40.855 1.00 98.06 331 LEU A C 1
ATOM 2622 O O . LEU A 1 331 ? 33.870 -2.445 -41.817 1.00 98.06 331 LEU A O 1
ATOM 2626 N N . LEU A 1 332 ? 31.807 -2.124 -40.978 1.00 98.00 332 LEU A N 1
ATOM 2627 C CA . LEU A 1 332 ? 31.188 -1.761 -42.249 1.00 98.00 332 LEU A CA 1
ATOM 2628 C C . LEU A 1 332 ? 31.831 -0.497 -42.825 1.00 98.00 332 LEU A C 1
ATOM 2630 O O . LEU A 1 332 ? 32.291 -0.537 -43.963 1.00 98.00 332 LEU A O 1
ATOM 2634 N N . ARG A 1 333 ? 31.974 0.567 -42.023 1.00 98.50 333 ARG A N 1
ATOM 2635 C CA . ARG A 1 333 ? 32.674 1.798 -42.438 1.00 98.50 333 ARG A CA 1
ATOM 2636 C C . ARG A 1 333 ? 34.093 1.516 -42.919 1.00 98.50 333 ARG A C 1
ATOM 2638 O O . ARG A 1 333 ? 34.501 2.002 -43.968 1.00 98.50 333 ARG A O 1
ATOM 2645 N N . GLN A 1 334 ? 34.834 0.672 -42.199 1.00 98.44 334 GLN A N 1
ATOM 2646 C CA . GLN A 1 334 ? 36.182 0.285 -42.613 1.00 98.44 334 GLN A CA 1
ATOM 2647 C C . GLN A 1 334 ? 36.189 -0.432 -43.976 1.00 98.44 334 GLN A C 1
ATOM 2649 O O . GLN A 1 334 ? 37.110 -0.243 -44.773 1.00 98.44 334 GLN A O 1
ATOM 2654 N N . MET A 1 335 ? 35.195 -1.281 -44.247 1.00 97.56 335 MET A N 1
ATOM 2655 C CA . MET A 1 335 ? 35.070 -1.963 -45.537 1.00 97.56 335 MET A CA 1
ATOM 2656 C C . MET A 1 335 ? 34.634 -1.013 -46.654 1.00 97.56 335 MET A C 1
ATOM 2658 O O . MET A 1 335 ? 35.156 -1.122 -47.760 1.00 97.56 335 MET A O 1
ATOM 2662 N N . GLU A 1 336 ? 33.747 -0.059 -46.374 1.00 98.00 336 GLU A N 1
ATOM 2663 C CA . GLU A 1 336 ? 33.351 0.9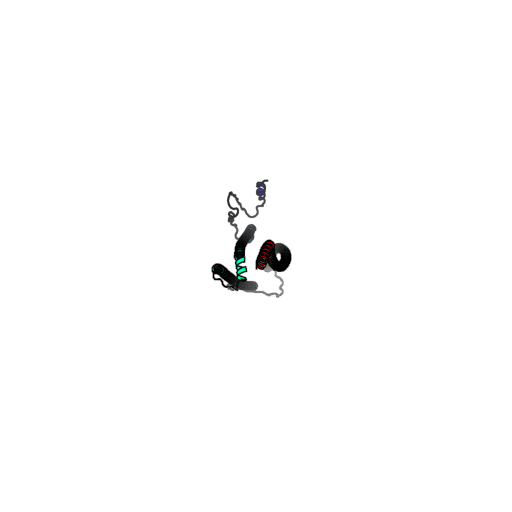92 -47.318 1.00 98.00 336 GLU A CA 1
ATOM 2664 C C . GLU A 1 336 ? 34.547 1.865 -47.724 1.00 98.00 336 GLU A C 1
ATOM 2666 O O . GLU A 1 336 ? 34.743 2.114 -48.914 1.00 98.00 336 GLU A O 1
ATOM 2671 N N . ASP A 1 337 ? 35.399 2.251 -46.769 1.00 98.25 337 ASP A N 1
ATOM 2672 C CA . ASP A 1 337 ? 36.626 3.008 -47.041 1.00 98.25 337 ASP A CA 1
ATOM 2673 C C . ASP A 1 337 ? 37.618 2.201 -47.889 1.00 98.25 337 ASP A C 1
ATOM 2675 O O . ASP A 1 337 ? 38.180 2.716 -48.858 1.00 98.25 337 ASP A O 1
ATOM 2679 N N . LYS A 1 338 ? 37.809 0.910 -47.580 1.00 98.38 338 LYS A N 1
ATOM 2680 C CA . LYS A 1 338 ? 38.634 0.010 -48.407 1.00 98.38 338 LYS A CA 1
ATOM 2681 C C . LYS A 1 338 ? 38.073 -0.128 -49.819 1.00 98.38 338 LYS A C 1
ATOM 2683 O O . LYS A 1 338 ? 38.841 -0.112 -50.777 1.00 98.38 338 LYS A O 1
ATOM 2688 N N . ASN A 1 339 ? 36.755 -0.259 -49.956 1.00 97.75 339 ASN A N 1
ATOM 2689 C CA . ASN A 1 339 ? 36.108 -0.368 -51.257 1.00 97.75 339 ASN A CA 1
ATOM 2690 C C . ASN A 1 339 ? 36.294 0.921 -52.069 1.00 97.75 339 ASN A C 1
ATOM 2692 O O . ASN A 1 339 ? 36.655 0.858 -53.240 1.00 97.75 339 ASN A O 1
ATOM 2696 N N . ARG A 1 340 ? 36.161 2.090 -51.428 1.00 98.50 340 ARG A N 1
ATOM 2697 C CA . ARG A 1 340 ? 36.445 3.390 -52.051 1.00 98.50 340 ARG A CA 1
ATOM 2698 C C . ARG A 1 340 ? 37.891 3.483 -52.542 1.00 98.50 340 ARG A C 1
ATOM 2700 O O . ARG A 1 340 ? 38.115 3.839 -53.691 1.00 98.50 340 ARG A O 1
ATOM 2707 N N . GLN A 1 341 ? 38.863 3.077 -51.723 1.00 98.12 341 GLN A N 1
ATOM 2708 C CA . GLN A 1 341 ? 40.276 3.046 -52.127 1.00 98.12 341 GLN A CA 1
ATOM 2709 C C . GLN A 1 341 ? 40.534 2.101 -53.309 1.00 98.12 341 GLN A C 1
ATOM 2711 O O . GLN A 1 341 ? 41.335 2.410 -54.191 1.00 98.12 341 GLN A O 1
ATOM 2716 N N . LEU A 1 342 ? 39.894 0.928 -53.332 1.00 98.25 342 LEU A N 1
ATOM 2717 C CA . LEU A 1 342 ? 40.007 0.001 -54.460 1.00 98.25 342 LEU A CA 1
ATOM 2718 C C . LEU A 1 342 ? 39.390 0.592 -55.731 1.00 98.25 342 LEU A C 1
ATOM 2720 O O . LEU A 1 342 ? 39.997 0.474 -56.794 1.00 98.25 342 LEU A O 1
ATOM 2724 N N . GLN A 1 343 ? 38.252 1.275 -55.607 1.00 98.06 343 GLN A N 1
ATOM 2725 C CA . GLN A 1 343 ? 37.589 1.957 -56.713 1.00 98.06 343 GLN A CA 1
ATOM 2726 C C . GLN A 1 343 ? 38.467 3.072 -57.301 1.00 98.06 343 GLN A C 1
ATOM 2728 O O . GLN A 1 343 ? 38.690 3.098 -58.507 1.00 98.06 343 GLN A O 1
ATOM 2733 N N . GLU A 1 344 ? 39.071 3.920 -56.465 1.00 98.19 344 GLU A N 1
ATOM 2734 C CA . GLU A 1 344 ? 40.005 4.968 -56.910 1.00 98.19 344 GLU A CA 1
ATOM 2735 C C . GLU A 1 344 ? 41.225 4.385 -57.650 1.00 98.19 344 GLU A C 1
ATOM 2737 O O . GLU A 1 344 ? 41.695 4.928 -58.654 1.00 98.19 344 GLU A O 1
ATOM 2742 N N . ARG A 1 345 ? 41.754 3.244 -57.180 1.00 98.06 345 ARG A N 1
ATOM 2743 C CA . ARG A 1 345 ? 42.872 2.552 -57.846 1.00 98.06 345 ARG A CA 1
ATOM 2744 C C . ARG A 1 345 ? 42.463 1.961 -59.190 1.00 98.06 345 ARG A C 1
ATOM 2746 O O . ARG A 1 345 ? 43.276 1.991 -60.117 1.00 98.06 345 ARG A O 1
ATOM 2753 N N . LEU A 1 346 ? 41.246 1.426 -59.285 1.00 98.25 346 LEU A N 1
ATOM 2754 C CA . LEU A 1 346 ? 40.681 0.921 -60.532 1.00 98.25 346 LEU A CA 1
ATOM 2755 C C . LEU A 1 346 ? 40.534 2.059 -61.546 1.00 98.25 346 LEU A C 1
ATOM 2757 O O . LEU A 1 346 ? 41.083 1.955 -62.638 1.00 98.25 346 LEU A O 1
ATOM 2761 N N . GLU A 1 347 ? 39.919 3.175 -61.155 1.00 98.31 347 GLU A N 1
ATOM 2762 C CA . GLU A 1 347 ? 39.748 4.355 -62.014 1.00 98.31 347 GLU A CA 1
ATOM 2763 C C . GLU A 1 347 ? 41.094 4.895 -62.523 1.00 98.31 347 GLU A C 1
ATOM 2765 O O . GLU A 1 347 ? 41.247 5.203 -63.707 1.00 98.31 347 GLU A O 1
ATOM 2770 N N . LEU A 1 348 ? 42.122 4.951 -61.667 1.00 98.25 348 LEU A N 1
ATOM 2771 C CA . LEU A 1 348 ? 43.465 5.361 -62.087 1.00 98.25 348 LEU A CA 1
ATOM 2772 C C . LEU A 1 348 ? 44.089 4.380 -63.095 1.00 98.25 348 LEU A C 1
ATOM 2774 O O . LEU A 1 348 ? 44.783 4.800 -64.026 1.00 98.25 348 LEU A O 1
ATOM 2778 N N . ALA A 1 349 ? 43.892 3.074 -62.903 1.00 97.75 349 ALA A N 1
ATOM 2779 C CA . ALA A 1 349 ? 44.374 2.057 -63.833 1.00 97.75 349 ALA A CA 1
ATOM 2780 C C . ALA A 1 349 ? 43.646 2.149 -65.185 1.00 97.75 349 ALA A C 1
ATOM 2782 O O . ALA A 1 349 ? 44.300 2.100 -66.228 1.00 97.75 349 ALA A O 1
ATOM 2783 N N . GLU A 1 350 ? 42.331 2.367 -65.172 1.00 97.94 350 GLU A N 1
ATOM 2784 C CA . GLU A 1 350 ? 41.511 2.590 -66.365 1.00 97.94 350 GLU A CA 1
ATOM 2785 C C . GLU A 1 350 ? 41.953 3.844 -67.130 1.00 97.94 350 GLU A C 1
ATOM 2787 O O . GLU A 1 350 ? 42.159 3.783 -68.343 1.00 97.94 350 GLU A O 1
ATOM 2792 N N . GLN A 1 351 ? 42.204 4.961 -66.438 1.00 98.06 351 GLN A N 1
ATOM 2793 C CA . GLN A 1 351 ? 42.729 6.185 -67.054 1.00 98.06 351 GLN A CA 1
ATOM 2794 C C . GLN A 1 351 ? 44.097 5.958 -67.718 1.00 98.06 351 GLN A C 1
ATOM 2796 O O . GLN A 1 351 ? 44.324 6.388 -68.853 1.00 98.06 351 GLN A O 1
ATOM 2801 N N . LYS A 1 352 ? 45.017 5.251 -67.044 1.00 97.94 352 LYS A N 1
ATOM 2802 C CA . LYS A 1 352 ? 46.337 4.899 -67.605 1.00 97.94 352 LYS A CA 1
ATOM 2803 C C . LYS A 1 352 ? 46.224 3.984 -68.821 1.00 97.94 352 LYS A C 1
ATOM 2805 O O . LYS A 1 352 ? 46.977 4.154 -69.786 1.00 97.94 352 LYS A O 1
ATOM 2810 N N . LEU A 1 353 ? 45.293 3.032 -68.789 1.00 97.69 353 LEU A N 1
ATOM 2811 C CA . LEU A 1 353 ? 45.017 2.149 -69.916 1.00 97.69 353 LEU A CA 1
ATOM 2812 C C . LEU A 1 353 ? 44.489 2.952 -71.108 1.00 97.69 353 LEU A C 1
ATOM 2814 O O . LEU A 1 353 ? 45.060 2.854 -72.190 1.00 97.69 353 LEU A O 1
ATOM 2818 N N . GLN A 1 354 ? 43.491 3.817 -70.903 1.00 97.56 354 GLN A N 1
ATOM 2819 C CA . GLN A 1 354 ? 42.964 4.699 -71.952 1.00 97.56 354 GLN A CA 1
ATOM 2820 C C . GLN A 1 354 ? 44.050 5.603 -72.548 1.00 97.56 354 GLN A C 1
ATOM 2822 O O . GLN A 1 354 ? 44.125 5.766 -73.765 1.00 97.56 354 GLN A O 1
ATOM 2827 N N . GLN A 1 355 ? 44.930 6.169 -71.716 1.00 96.69 355 GLN A N 1
ATOM 2828 C CA . GLN A 1 355 ? 46.057 6.967 -72.202 1.00 96.69 355 GLN A CA 1
ATOM 2829 C C . GLN A 1 355 ? 47.019 6.132 -73.062 1.00 96.69 355 GLN A C 1
ATOM 2831 O O . GLN A 1 355 ? 47.500 6.612 -74.088 1.00 96.69 355 GLN A O 1
ATOM 2836 N N . THR A 1 356 ? 47.304 4.893 -72.655 1.00 95.81 356 THR A N 1
ATOM 2837 C CA . THR A 1 356 ? 48.150 3.964 -73.420 1.00 95.81 356 THR A CA 1
ATOM 2838 C C . THR A 1 356 ? 47.502 3.589 -74.751 1.00 95.81 356 THR A C 1
ATOM 2840 O O . THR A 1 356 ? 48.183 3.612 -75.772 1.00 95.81 356 THR A O 1
ATOM 2843 N N . MET A 1 357 ? 46.192 3.326 -74.761 1.00 96.12 357 MET A N 1
ATOM 2844 C CA . MET A 1 357 ? 45.435 3.047 -75.984 1.00 96.12 357 MET A CA 1
ATOM 2845 C C . MET A 1 357 ? 45.503 4.216 -76.971 1.00 96.12 357 MET A C 1
ATOM 2847 O O . MET A 1 357 ? 45.889 4.007 -78.112 1.00 96.12 357 MET A O 1
ATOM 2851 N N . ARG A 1 358 ? 45.258 5.456 -76.523 1.00 95.31 358 ARG A N 1
ATOM 2852 C CA . ARG A 1 358 ? 45.371 6.650 -77.386 1.00 95.31 358 ARG A CA 1
ATOM 2853 C C . ARG A 1 358 ? 46.771 6.828 -77.975 1.00 95.31 358 ARG A C 1
ATOM 2855 O O . ARG A 1 358 ? 46.915 7.173 -79.141 1.00 95.31 358 ARG A O 1
ATOM 2862 N N . LYS A 1 359 ? 47.822 6.582 -77.182 1.00 94.81 359 LYS A N 1
ATOM 2863 C CA . LYS A 1 359 ? 49.207 6.613 -77.687 1.00 94.81 359 LYS A CA 1
ATOM 2864 C C . LYS A 1 359 ? 49.431 5.552 -78.764 1.00 94.81 359 LYS A C 1
ATOM 2866 O O . LYS A 1 359 ? 50.062 5.856 -79.771 1.00 94.81 359 LYS A O 1
ATOM 2871 N N . ALA A 1 360 ? 48.910 4.341 -78.556 1.00 94.19 360 ALA A N 1
ATOM 2872 C CA . ALA A 1 360 ? 48.984 3.261 -79.535 1.00 94.19 360 ALA A CA 1
ATOM 2873 C C . ALA A 1 360 ? 48.208 3.589 -80.824 1.00 94.19 360 ALA A C 1
ATOM 2875 O O . ALA A 1 360 ? 48.701 3.283 -81.901 1.00 94.19 360 ALA A O 1
ATOM 2876 N N . GLU A 1 361 ? 47.058 4.267 -80.733 1.00 93.56 361 GLU A N 1
ATOM 2877 C CA . GLU A 1 361 ? 46.286 4.739 -81.896 1.00 93.56 361 GLU A CA 1
ATOM 2878 C C . GLU A 1 361 ? 47.072 5.745 -82.754 1.00 93.56 361 GLU A C 1
ATOM 2880 O O . GLU A 1 361 ? 47.028 5.661 -83.976 1.00 93.56 361 GLU A O 1
ATOM 2885 N N . THR A 1 362 ? 47.831 6.660 -82.137 1.00 92.56 362 THR A N 1
ATOM 2886 C CA . THR A 1 362 ? 48.654 7.664 -82.851 1.00 92.56 362 THR A CA 1
ATOM 2887 C C . THR A 1 362 ? 50.019 7.149 -83.320 1.00 92.56 362 THR A C 1
ATOM 2889 O O . THR A 1 362 ? 50.712 7.818 -84.085 1.00 92.56 362 THR A O 1
ATOM 2892 N N . LEU A 1 363 ? 50.446 5.972 -82.853 1.00 93.25 363 LEU A N 1
ATOM 2893 C CA . LEU A 1 363 ? 51.777 5.432 -83.135 1.00 93.25 363 LEU A CA 1
ATOM 2894 C C . LEU A 1 363 ? 52.045 5.210 -84.640 1.00 93.25 363 LEU A C 1
ATOM 2896 O O . LEU A 1 363 ? 53.118 5.615 -85.087 1.00 93.25 363 LEU A O 1
ATOM 2900 N N . PRO A 1 364 ? 51.104 4.673 -85.447 1.00 92.44 364 PRO A N 1
ATOM 2901 C CA . PRO A 1 364 ? 51.318 4.481 -86.882 1.00 92.44 364 PRO A CA 1
ATOM 2902 C C . PRO A 1 364 ? 51.571 5.788 -87.644 1.00 92.44 364 PRO A C 1
ATOM 2904 O O . PRO A 1 364 ? 52.351 5.803 -88.593 1.00 92.44 364 PRO A O 1
ATOM 2907 N N . GLU A 1 365 ? 50.939 6.893 -87.235 1.00 91.25 365 GLU A N 1
ATOM 2908 C CA . GLU A 1 365 ? 51.160 8.211 -87.848 1.00 91.25 365 GLU A CA 1
ATOM 2909 C C . GLU A 1 365 ? 52.590 8.695 -87.587 1.00 91.25 365 GLU A C 1
ATOM 2911 O O . GLU A 1 365 ? 53.292 9.107 -88.511 1.00 91.25 365 GLU A O 1
ATOM 2916 N N . VAL A 1 366 ? 53.060 8.563 -86.344 1.00 92.38 366 VAL A N 1
ATOM 2917 C CA . VAL A 1 366 ? 54.435 8.913 -85.958 1.00 92.38 366 VAL A CA 1
ATOM 2918 C C . VAL A 1 366 ? 55.456 8.020 -86.670 1.00 92.38 366 VAL A C 1
ATOM 2920 O O . VAL A 1 366 ? 56.480 8.510 -87.151 1.00 92.38 366 VAL A O 1
ATOM 2923 N N . GLU A 1 367 ? 55.188 6.716 -86.772 1.00 92.44 367 GLU A N 1
ATOM 2924 C CA . GLU A 1 367 ? 56.023 5.773 -87.524 1.00 92.44 367 GLU A CA 1
ATOM 2925 C C . GLU A 1 367 ? 56.087 6.140 -89.015 1.00 92.44 367 GLU A C 1
ATOM 2927 O O . GLU A 1 367 ? 57.168 6.108 -89.610 1.00 92.44 367 GLU A O 1
ATOM 2932 N N . ALA A 1 368 ? 54.965 6.559 -89.609 1.00 92.12 368 ALA A N 1
ATOM 2933 C CA . ALA A 1 368 ? 54.910 7.018 -90.993 1.00 92.12 368 ALA A CA 1
ATOM 2934 C C . ALA A 1 368 ? 55.705 8.318 -91.209 1.00 92.12 368 ALA A C 1
ATOM 2936 O O . ALA A 1 368 ? 56.485 8.404 -92.161 1.00 92.12 368 ALA A O 1
ATOM 2937 N N . GLU A 1 369 ? 55.573 9.311 -90.323 1.00 91.62 369 GLU A N 1
ATOM 2938 C CA . GLU A 1 369 ? 56.380 10.539 -90.372 1.00 91.62 369 GLU A CA 1
ATOM 2939 C C . GLU A 1 369 ? 57.882 10.242 -90.254 1.00 91.62 369 GLU A C 1
ATOM 2941 O O . GLU A 1 369 ? 58.704 10.818 -90.975 1.00 91.62 369 GLU A O 1
ATOM 2946 N N . LEU A 1 370 ? 58.261 9.324 -89.361 1.00 91.06 370 LEU A N 1
ATOM 2947 C CA . LEU A 1 370 ? 59.652 8.917 -89.188 1.00 91.06 370 LEU A CA 1
ATOM 2948 C C . LEU A 1 370 ? 60.185 8.211 -90.442 1.00 91.06 370 LEU A C 1
ATOM 2950 O O . LEU A 1 370 ? 61.280 8.536 -90.904 1.00 91.06 370 LEU A O 1
ATOM 2954 N N . ALA A 1 371 ? 59.404 7.302 -91.032 1.00 91.75 371 ALA A N 1
ATOM 2955 C CA . ALA A 1 371 ? 59.753 6.635 -92.284 1.00 91.75 371 ALA A CA 1
ATOM 2956 C C . ALA A 1 371 ? 59.945 7.641 -93.433 1.00 91.75 371 ALA A C 1
ATOM 2958 O O . ALA A 1 371 ? 60.916 7.537 -94.187 1.00 91.75 371 ALA A O 1
ATOM 2959 N N . GLN A 1 372 ? 59.085 8.662 -93.528 1.00 90.88 372 GLN A N 1
ATOM 2960 C CA . GLN A 1 372 ? 59.243 9.754 -94.495 1.00 90.88 372 GLN A CA 1
ATOM 2961 C C . GLN A 1 372 ? 60.537 10.550 -94.267 1.00 9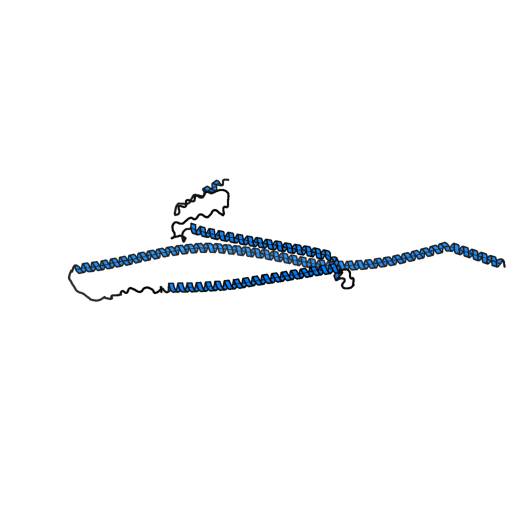0.88 372 GLN A C 1
ATOM 2963 O O . GLN A 1 372 ? 61.261 10.827 -95.226 1.00 90.88 372 GLN A O 1
ATOM 2968 N N . ARG A 1 373 ? 60.873 10.890 -93.013 1.00 91.75 373 ARG A N 1
ATOM 2969 C CA . ARG A 1 373 ? 62.131 11.587 -92.679 1.00 91.75 373 ARG A CA 1
ATOM 2970 C C . ARG A 1 373 ? 63.359 10.759 -93.046 1.00 91.75 373 ARG A C 1
ATOM 2972 O O . ARG A 1 373 ? 64.303 11.306 -93.612 1.00 91.75 373 ARG A O 1
ATOM 2979 N N . ILE A 1 374 ? 63.340 9.456 -92.764 1.00 91.31 374 ILE A N 1
ATOM 2980 C CA . ILE A 1 374 ? 64.420 8.539 -93.148 1.00 91.31 374 ILE A CA 1
ATOM 2981 C C . ILE A 1 374 ? 64.571 8.523 -94.671 1.00 91.31 374 ILE A C 1
ATOM 2983 O O . ILE A 1 374 ? 65.671 8.745 -95.167 1.00 91.31 374 ILE A O 1
ATOM 2987 N N . ALA A 1 375 ? 63.475 8.360 -95.419 1.00 87.88 375 ALA A N 1
ATOM 2988 C CA . ALA A 1 375 ? 63.508 8.371 -96.880 1.00 87.88 375 ALA A CA 1
ATOM 2989 C C . ALA A 1 375 ? 64.068 9.691 -97.449 1.00 87.88 375 ALA A C 1
ATOM 2991 O O . ALA A 1 375 ? 64.874 9.673 -98.382 1.00 87.88 375 ALA A O 1
ATOM 2992 N N . ALA A 1 376 ? 63.696 10.837 -96.869 1.00 86.50 376 ALA A N 1
ATOM 2993 C CA . ALA A 1 376 ? 64.229 12.143 -97.252 1.00 86.50 376 ALA A CA 1
ATOM 2994 C C . ALA A 1 376 ? 65.739 12.266 -96.973 1.00 86.50 376 ALA A C 1
ATOM 2996 O O . ALA A 1 376 ? 66.487 12.733 -97.834 1.00 86.50 376 ALA A O 1
ATOM 2997 N N . LEU A 1 377 ? 66.203 11.801 -95.807 1.00 85.31 377 LEU A N 1
ATOM 2998 C CA . LEU A 1 377 ? 67.627 11.770 -95.460 1.00 85.31 377 LEU A CA 1
ATOM 2999 C C . LEU A 1 377 ? 68.421 10.844 -96.388 1.00 85.31 377 LEU A C 1
ATOM 3001 O O . LEU A 1 377 ? 69.499 11.230 -96.839 1.00 85.31 377 LEU A O 1
ATOM 3005 N N . THR A 1 378 ? 67.897 9.660 -96.717 1.00 83.44 378 THR A N 1
ATOM 3006 C CA . THR A 1 378 ? 68.526 8.734 -97.674 1.00 83.44 378 THR A CA 1
ATOM 3007 C C . THR A 1 378 ? 68.631 9.361 -99.062 1.00 83.44 378 THR A C 1
ATOM 3009 O O . THR A 1 378 ? 69.682 9.271 -99.692 1.00 83.44 378 THR A O 1
ATOM 3012 N N . LYS A 1 379 ? 67.585 10.059 -99.521 1.00 81.75 379 LYS A N 1
ATOM 3013 C CA . LYS A 1 379 ? 67.602 10.767 -100.807 1.00 81.75 379 LYS A CA 1
ATOM 3014 C C . LYS A 1 379 ? 68.632 11.901 -100.831 1.00 81.75 379 LYS A C 1
ATOM 3016 O O . LYS A 1 379 ? 69.348 12.028 -101.816 1.00 81.75 379 LYS A O 1
ATOM 3021 N N . HIS A 1 380 ? 68.747 12.686 -99.758 1.00 78.44 380 HIS A N 1
ATOM 3022 C CA . HIS A 1 380 ? 69.771 13.732 -99.648 1.00 78.44 380 HIS A CA 1
ATOM 3023 C C . HIS A 1 380 ? 71.195 13.150 -99.677 1.00 78.44 380 HIS A C 1
ATOM 3025 O O . HIS A 1 380 ? 72.061 13.698 -100.347 1.00 78.44 380 HIS A O 1
ATOM 3031 N N . HIS A 1 381 ? 71.436 12.018 -99.005 1.00 72.06 381 HIS A N 1
ATOM 3032 C CA . HIS A 1 381 ? 72.734 11.328 -99.043 1.00 72.06 381 HIS A CA 1
ATOM 3033 C C . HIS A 1 381 ? 73.078 10.743 -100.420 1.00 72.06 381 HIS A C 1
ATOM 3035 O O . HIS A 1 381 ? 74.250 10.620 -100.735 1.00 72.06 381 HIS A O 1
ATOM 3041 N N . GLN A 1 382 ? 72.085 10.368 -101.232 1.00 70.38 382 GLN A N 1
ATOM 3042 C CA . GLN A 1 382 ? 72.299 9.873 -102.602 1.00 70.38 382 GLN A CA 1
ATOM 3043 C C . GLN A 1 382 ? 72.491 10.994 -103.638 1.00 70.38 382 GLN A C 1
ATOM 3045 O O . GLN A 1 382 ? 72.864 10.713 -104.774 1.00 70.38 382 GLN A O 1
ATOM 3050 N N . GLN A 1 383 ? 72.166 12.241 -103.282 1.00 61.62 383 GLN A N 1
ATOM 3051 C CA . GLN A 1 383 ? 72.274 13.423 -104.148 1.00 61.62 383 GLN A CA 1
ATOM 3052 C C . GLN A 1 383 ? 73.523 14.279 -103.860 1.00 61.62 383 GLN A C 1
ATOM 3054 O O . GLN A 1 383 ? 73.724 15.291 -104.533 1.00 61.62 383 GLN A O 1
ATOM 3059 N N . GLN A 1 384 ? 74.341 13.875 -102.885 1.00 51.28 384 GLN A N 1
ATOM 3060 C CA . GLN A 1 384 ? 75.734 14.300 -102.705 1.00 51.28 384 GLN A CA 1
ATOM 3061 C C . GLN A 1 384 ? 76.658 13.268 -103.344 1.00 51.28 384 GLN A C 1
ATOM 3063 O O . GLN A 1 384 ? 77.721 13.693 -103.848 1.00 51.28 384 GLN A O 1
#

pLDDT: mean 77.51, std 23.46, range [28.88, 98.62]

Radius of gyration: 59.69 Å; chains: 1; bounding box: 135×49×208 Å

Sequence (384 aa):
MDLAGWLQRIKIWNPGCCSARSVMTVAAGTSIENNIQRTISCPNMNNADQCSYCSGKQEFAALTKELNACREQLLEKEEEISELKAERNNTRLLLEHLECLVSRHERSLRMTVVKRQAQSPSGVSSEVEVLKALKSLFEHHKALDEKVRERLRVSLERVSALEEELAAANQEILALREQNAHIQRKMASGEGPTDSELIKGMEPGQKVHEKRLSNGSIDSNDETSQLVELQELLEKQNYEMAQMKDRLAGLSSRVGEVEQDAETARKDLIKTEELNSKYQRDIREAMAQKEDMEERITTLEKRYLSAQRESTSIHDMNDKLENELANKEALLRQMEDKNRQLQERLELAEQKLQQTMRKAETLPEVEAELAQRIAALTKHHQQQ

Secondary structure (DSSP, 8-state):
--THHHHTT------SS----------SSS-TTS--------S-TT-GGG-HHHHHHHHHHHHHHHHHHHHHHHHHHHHHHHHHHHHHHHHHHHHHHHHHHHHHHHHHHHHHHHTTT---SS-HHHHHHHHHHHHHHHHHHHHHHHHHHHHHHHHHHHHHHHHHHHHHHHHHHHHHHHHHHHHHHHHHTT-----------------------------HHHHHHHHHHHHHHHHHHHHHHHHHHHHHHHHHHHHHHHHHHHHHHHHHHHHHHHHHHHHHHHHHHHHHHHHHHHHHHHHHHHHHHHHHHHHHHHHHHHHHHHHHHHHHHHHHHHHHHHHHHHHHHHHHHHHHHHHHHHHHHHHHHHHHHHHHHHHHHHHHHH--